Protein AF-A0A0C3R5H5-F1 (afdb_monomer_lite)

Radius of gyration: 28.39 Å; chains: 1; bounding box: 58×69×92 Å

Sequence (666 aa):
MTNTDNSDPVLQGAMTAPFIANCSDKVLAPSGTCQSVEEGFYGSGILSLWNASSAKLGPYVDADARHQFMQSKFHRHVDFCGSCHDVSNPVVGDLAPGNGTQPGAPQVISSQDSAGNPNVGGPVVDKAAFNNPPYAYGVVERTFSEYKASAFPTTKVADFLSLPENLRHQGGVIELTYQAALLAGTGGNYADGDIRYFSCQSCHMRPVQGAGANKRGVQVRNDLPQHDFTGGNSWIGEVIKYQDSHSQLRLGDGLTAAQLSAIDLATERAKQHLQQAANLSVDGNLVTVVNLTGHKLISGYPEGRRMWLNIKWYGDEEQLLREDGAYGPIGVMVANPAGGAAVEVESIVDLTGANTRIYSAHYGITQAWAERLVSLGVSGDIALAYNRFSGETVTTLADLATGSADSIAESFHFALNNHVVADNRIPPYGMSFDEAKRRNALPVPANQFGGPGVGGVYDHYDRLTLNPPAGAVYATIDLLYQGTSWEYIQFLYLANNRQSAFLGAEGDNMLEAWLNTGMAKPQLMASATWGSPPVTDDTLGVSSISTGYLQQSGKGKSQTITYIASSTITVGDEVVIRALVQEANGELEEGAVVSMNVTNTATLESFTLVSSASDSSGIAEISWKTSAPNKKGNGGTTPGTYTISVTDVSGSWDGVPTSSSFNLVN

Foldseek 3Di:
DAQLLLPPPVQFFDWDPPAHFFQLSDVLEFPPLDPDSSDGFAAPQTDGHRDPDPADEDQDCPFPDPDHHHHGVLNQAQCVCRNHQLYAQQCLLAANVVLLFDPPATDFQHDADPVRHRDPPGDPSRTRSRRHRSLRGHQFRCFVLLLVLACQSVAFLLCLVVDDPQLCDVLALSVQLSVLQCLLVQSRQHVVNHTHTRHLQSRQFRFAFAFPDPDPPGDTGSGGGHPRNQEQQLFVLLLCVVCQVVVNPLPDHDDDPVNNVVSNVSSVVNLSSLLNQWEWDDDAQKIKIFGNDSGFPPGDRQAFKKKWKWKFFAFQVRDGPDTAQDWAFQPAWAAQLVHDGTFTDIARNDPPDPQIDMFTWWFWAALSLLLSCVVVVNDQQQQFFADLRPRHRPHTSVRSVPDDRRDIDTGPPSNRTSYTQFGPGARAHFRALSSCSNSSNAGVVNCPQVHQPHPDGGHSMDMDRHDHDPRGQKMKIFTKIFPGGSRRLSCLQPRQPLPDPSCSCVSSSSNNSCSVRPNRPIRTNYMDMHHDHHQPQFAKEFPDKFKFAWDWDDDDPPIDTDTDTDLEDEAQGKIKMKTFMAGPVRHADFFKKWWKWKAAPRPRDIDIWIFGTAHNRNITMTIDGWHDAPPVRDDTDDWHKIKIWTDDMPTNYPPDIDMDMGTHDD

Secondary structure (DSSP, 8-state):
---TT--SSS---B--TT---BTTS-TTSPTTT-SSTT-B--BTTB--B--S-SPEEES-SS---SS-EEE-GGGGSTTTTHHHHS---HHHHHHSGGGG--TTPPP----B-TTSSB-TTS-GGGSHHHHS-GGGS-SS--HHHHHHHSSGGG-BGGGGGGS-GGGS-TTSHHHHHHHHHHTTSSTTS-TTSPPPBP-HHHHHS-EEEEESSSSTTPPEEEEEEP-----S--SHHHHHHHHHHTT--SS-----HHHHHHHHHHHHHHHHHHHTSEEEEEETTEEEEEE-SSSSBS-SSGGG-EEEEEEEEE-TT--EEEEES-EEEEEEEE--TTSSSPEEEEEES-TT-TT--EE-EEEEEEHHHHHHHHHTT--TT-EEEE-TTT--EEEEHHHHHTS-TT-EEE---TTT--EEEEE-PBPPTT-BHHHHHHTT---BSTT-TT---TT-B--SEEEEE--PPTT--EEEEEEEEESS-HHHHHHHHHH--S--TTTTTHHHHHHHHHHHTTTTPPEEEEEEEEE-----TTEEEEEEEEEEEEEEESSGGG-EEEEEE-SEEEBTBEEEEEEEEEETTSPBPSS--EEEEEEETTT--EEEEEPPPP-TTSEEEEEEE--PPPTTS-SSPPPEEEEEEEEEESSEE-----EEEEEEE-

pLDDT: mean 91.42, std 7.56, range [54.41, 98.81]

Structure (mmCIF, N/CA/C/O backbone):
data_AF-A0A0C3R5H5-F1
#
_entry.id   AF-A0A0C3R5H5-F1
#
loop_
_atom_site.group_PDB
_atom_site.id
_atom_site.type_symbol
_atom_site.label_atom_id
_atom_site.label_alt_id
_atom_site.label_comp_id
_atom_site.label_asym_id
_atom_site.label_entity_id
_atom_site.label_seq_id
_atom_site.pdbx_PDB_ins_code
_atom_site.Cartn_x
_atom_site.Cartn_y
_atom_site.Cartn_z
_atom_site.occupancy
_atom_site.B_iso_or_equiv
_atom_site.auth_seq_id
_atom_site.auth_comp_id
_atom_site.auth_asym_id
_atom_site.auth_atom_id
_atom_site.pdbx_PDB_model_num
ATOM 1 N N . MET A 1 1 ? 9.340 20.550 -12.850 1.00 87.69 1 MET A N 1
ATOM 2 C CA . MET A 1 1 ? 8.683 19.547 -13.707 1.00 87.69 1 MET A CA 1
ATOM 3 C C . MET A 1 1 ? 7.442 20.184 -14.291 1.00 87.69 1 MET A C 1
ATOM 5 O O . MET A 1 1 ? 6.847 21.032 -13.630 1.00 87.69 1 MET A O 1
ATOM 9 N N . THR A 1 2 ? 7.104 19.821 -15.513 1.00 89.81 2 THR A N 1
ATOM 10 C CA . THR A 1 2 ? 5.915 20.262 -16.250 1.00 89.81 2 THR A CA 1
ATOM 11 C C . THR A 1 2 ? 5.106 19.038 -16.661 1.00 89.81 2 THR A C 1
ATOM 13 O O . THR A 1 2 ? 5.610 17.918 -16.563 1.00 89.81 2 THR A O 1
ATOM 16 N N . ASN A 1 3 ? 3.856 19.242 -17.079 1.00 89.25 3 ASN A N 1
ATOM 17 C CA . ASN A 1 3 ? 3.021 18.133 -17.529 1.00 89.25 3 ASN A CA 1
ATOM 18 C C . ASN A 1 3 ? 3.583 17.557 -18.838 1.00 89.25 3 ASN A C 1
ATOM 20 O O . ASN A 1 3 ? 4.024 18.312 -19.704 1.00 89.25 3 ASN A O 1
ATOM 24 N N . THR A 1 4 ? 3.618 16.233 -18.963 1.00 86.31 4 THR A N 1
ATOM 25 C CA . THR A 1 4 ? 4.239 15.542 -20.105 1.00 86.31 4 THR A CA 1
ATOM 26 C C . THR A 1 4 ? 3.344 15.537 -21.347 1.00 86.31 4 THR A C 1
ATOM 28 O O . THR A 1 4 ? 3.846 15.444 -22.466 1.00 86.31 4 THR A O 1
ATOM 31 N N . ASP A 1 5 ? 2.040 15.756 -21.177 1.00 85.56 5 ASP A N 1
ATOM 32 C CA . ASP A 1 5 ? 1.099 16.014 -22.275 1.00 85.56 5 ASP A CA 1
ATOM 33 C C . ASP A 1 5 ? 1.305 17.375 -22.972 1.00 85.56 5 ASP A C 1
ATOM 35 O O . ASP A 1 5 ? 0.727 17.617 -24.028 1.00 85.56 5 ASP A O 1
ATOM 39 N N . ASN A 1 6 ? 2.128 18.269 -22.403 1.00 83.62 6 ASN A N 1
ATOM 40 C CA . ASN A 1 6 ? 2.337 19.642 -22.872 1.00 83.62 6 ASN A CA 1
ATOM 41 C C . ASN A 1 6 ? 1.036 20.450 -23.066 1.00 83.62 6 ASN A C 1
ATOM 43 O O . ASN A 1 6 ? 0.987 21.375 -23.881 1.00 83.62 6 ASN A O 1
ATOM 47 N N . SER A 1 7 ? -0.001 20.150 -22.276 1.00 84.38 7 SER A N 1
ATOM 48 C CA . SER A 1 7 ? -1.299 20.830 -22.337 1.00 84.38 7 SER A CA 1
ATOM 49 C C . SER A 1 7 ? -1.239 22.296 -21.881 1.00 84.38 7 SER A C 1
ATOM 51 O O . SER A 1 7 ? -2.144 23.080 -22.165 1.00 84.38 7 SER A O 1
ATOM 53 N N . ASP A 1 8 ? -0.199 22.677 -21.131 1.00 86.81 8 ASP A N 1
ATOM 54 C CA . ASP A 1 8 ? 0.029 24.054 -20.699 1.00 86.81 8 ASP A CA 1
ATOM 55 C C . ASP A 1 8 ? 0.656 24.863 -21.854 1.00 86.81 8 ASP A C 1
ATOM 57 O O . ASP A 1 8 ? 1.755 24.531 -22.301 1.00 86.81 8 ASP A O 1
ATOM 61 N N . PRO A 1 9 ? 0.006 25.938 -22.343 1.00 84.88 9 PRO A N 1
ATOM 62 C CA . PRO A 1 9 ? 0.490 26.700 -23.495 1.00 84.88 9 PRO A CA 1
ATOM 63 C C . PRO A 1 9 ? 1.763 27.509 -23.206 1.00 84.88 9 PRO A C 1
ATOM 65 O O . PRO A 1 9 ? 2.380 28.027 -24.136 1.00 84.88 9 PRO A O 1
ATOM 68 N N . VAL A 1 10 ? 2.139 27.666 -21.933 1.00 87.38 10 VAL A N 1
ATOM 69 C CA . VAL A 1 10 ? 3.332 28.406 -21.504 1.00 87.38 10 VAL A CA 1
ATOM 70 C C . VAL A 1 10 ? 4.395 27.446 -20.987 1.00 87.38 10 VAL A C 1
ATOM 72 O O . VAL A 1 10 ? 5.560 27.552 -21.363 1.00 87.38 10 VAL A O 1
ATOM 75 N N . LEU A 1 11 ? 4.009 26.505 -20.126 1.00 89.06 11 LEU A N 1
ATOM 76 C CA . LEU A 1 11 ? 4.919 25.584 -19.450 1.00 89.06 11 LEU A CA 1
ATOM 77 C C . LEU A 1 11 ? 5.093 24.265 -20.206 1.00 89.06 11 LEU A C 1
ATOM 79 O O . LEU A 1 11 ? 4.975 23.186 -19.625 1.00 89.06 11 LEU A O 1
ATOM 83 N N . GLN A 1 12 ? 5.426 24.361 -21.489 1.00 87.00 12 GLN A N 1
ATOM 84 C CA . GLN A 1 12 ? 5.842 23.209 -22.285 1.00 87.00 12 GLN A CA 1
ATOM 85 C C . GLN A 1 12 ? 7.276 22.844 -21.899 1.00 87.00 12 GLN A C 1
ATOM 87 O O . GLN A 1 12 ? 8.200 23.650 -22.047 1.00 87.00 12 GLN A O 1
ATOM 92 N N . GLY A 1 13 ? 7.462 21.662 -21.318 1.00 83.69 13 GLY A N 1
ATOM 93 C CA . GLY A 1 13 ? 8.786 21.217 -20.894 1.00 83.69 13 GLY A CA 1
ATOM 94 C C . GLY A 1 13 ? 9.559 20.552 -22.019 1.00 83.69 13 GLY A C 1
ATOM 95 O O . GLY A 1 13 ? 8.995 20.054 -22.989 1.00 83.69 13 GLY A O 1
ATOM 96 N N . ALA A 1 14 ? 10.877 20.523 -21.865 1.00 84.19 14 ALA A N 1
ATOM 97 C CA . ALA A 1 14 ? 11.753 19.757 -22.730 1.00 84.19 14 ALA A CA 1
ATOM 98 C C . ALA A 1 14 ? 12.019 18.382 -22.111 1.00 84.19 14 ALA A C 1
ATOM 100 O O . ALA A 1 14 ? 12.191 18.260 -20.893 1.00 84.19 14 ALA A O 1
ATOM 101 N N . MET A 1 15 ? 12.113 17.364 -22.964 1.00 81.81 15 MET A N 1
ATOM 102 C CA . MET A 1 15 ? 12.579 16.036 -22.579 1.00 81.81 15 MET A CA 1
ATOM 103 C C . MET A 1 15 ? 13.877 15.690 -23.293 1.00 81.81 15 MET A C 1
ATOM 105 O O . MET A 1 15 ? 14.121 16.103 -24.428 1.00 81.81 15 MET A O 1
ATOM 109 N N . THR A 1 16 ? 14.723 14.924 -22.614 1.00 83.25 16 THR A N 1
ATOM 110 C CA . THR A 1 16 ? 15.977 14.446 -23.192 1.00 83.25 16 THR A CA 1
ATOM 111 C C . THR A 1 16 ? 15.688 13.256 -24.100 1.00 83.25 16 THR A C 1
ATOM 113 O O . THR A 1 16 ? 15.119 12.258 -23.659 1.00 83.25 16 THR A O 1
ATOM 116 N N . ALA A 1 17 ? 16.115 13.330 -25.361 1.00 83.12 17 ALA A N 1
ATOM 117 C CA . ALA A 1 17 ? 16.060 12.180 -26.256 1.00 83.12 17 ALA A CA 1
ATOM 118 C C . ALA A 1 17 ? 16.831 10.984 -25.646 1.00 83.12 17 ALA A C 1
ATOM 120 O O . ALA A 1 17 ? 17.907 11.191 -25.079 1.00 83.12 17 ALA A O 1
ATOM 121 N N . PRO A 1 18 ? 16.331 9.741 -25.766 1.00 85.69 18 PRO A N 1
ATOM 122 C CA . PRO A 1 18 ? 15.240 9.312 -26.642 1.00 85.69 18 PRO A CA 1
ATOM 123 C C . PRO A 1 18 ? 13.869 9.157 -25.961 1.00 85.69 18 PRO A C 1
ATOM 125 O O . PRO A 1 18 ? 12.997 8.514 -26.538 1.00 85.69 18 PRO A O 1
ATOM 128 N N . PHE A 1 19 ? 13.664 9.711 -24.762 1.00 83.06 19 PHE A N 1
ATOM 129 C CA . PHE A 1 19 ? 12.363 9.641 -24.092 1.00 83.06 19 PHE A CA 1
ATOM 130 C C . PHE A 1 19 ? 11.275 10.387 -24.879 1.00 83.06 19 PHE A C 1
ATOM 132 O O . PHE A 1 19 ? 11.538 11.435 -25.471 1.00 83.06 19 PHE A O 1
ATOM 139 N N . ILE A 1 20 ? 10.050 9.860 -24.832 1.00 81.00 20 ILE A N 1
ATOM 140 C CA . ILE A 1 20 ? 8.843 10.451 -25.429 1.00 81.00 20 ILE A CA 1
ATOM 141 C C . ILE A 1 20 ? 7.841 10.823 -24.339 1.00 81.00 20 ILE A C 1
ATOM 143 O O . ILE A 1 20 ? 7.680 10.071 -23.376 1.00 81.00 20 ILE A O 1
ATOM 147 N N . ALA A 1 21 ? 7.244 12.015 -24.431 1.00 80.75 21 ALA A N 1
ATOM 148 C CA . ALA A 1 21 ? 6.483 12.610 -23.327 1.00 80.75 21 ALA A CA 1
ATOM 149 C C . ALA A 1 21 ? 5.014 12.229 -23.386 1.00 80.75 21 ALA A C 1
ATOM 151 O O . ALA A 1 21 ? 4.345 12.188 -22.362 1.00 80.75 21 ALA A O 1
ATOM 152 N N . ASN A 1 22 ? 4.511 11.972 -24.584 1.00 85.06 22 ASN A N 1
ATOM 153 C CA . ASN A 1 22 ? 3.112 11.692 -24.833 1.00 85.06 22 ASN A CA 1
ATOM 154 C C . ASN A 1 22 ? 2.960 10.968 -26.177 1.00 85.06 22 ASN A C 1
ATOM 156 O O . ASN A 1 22 ? 3.918 10.789 -26.936 1.00 85.06 22 ASN A O 1
ATOM 160 N N . CYS A 1 23 ? 1.730 10.580 -26.487 1.00 80.19 23 CYS A N 1
ATOM 161 C CA . CYS A 1 23 ? 1.410 9.823 -27.694 1.00 80.19 23 CYS A CA 1
ATOM 162 C C . CYS A 1 23 ? 1.598 10.599 -29.013 1.00 80.19 23 CYS A C 1
ATOM 164 O O . CYS A 1 23 ? 1.622 9.976 -30.075 1.00 80.19 23 CYS A O 1
ATOM 166 N N . SER A 1 24 ? 1.749 11.928 -28.980 1.00 76.38 24 SER A N 1
ATOM 167 C CA . SER A 1 24 ? 1.962 12.761 -30.172 1.00 76.38 24 SER A CA 1
ATOM 168 C C . SER A 1 24 ? 3.438 12.888 -30.565 1.00 76.38 24 SER A C 1
ATOM 170 O O . SER A 1 24 ? 3.737 13.085 -31.743 1.00 76.38 24 SER A O 1
ATOM 172 N N . ASP A 1 25 ? 4.365 12.692 -29.619 1.00 69.81 25 ASP A N 1
ATOM 173 C CA . ASP A 1 25 ? 5.809 12.850 -29.846 1.00 69.81 25 ASP A CA 1
ATOM 174 C C . ASP A 1 25 ? 6.396 11.779 -30.789 1.00 69.81 25 ASP A C 1
ATOM 176 O O . ASP A 1 25 ? 7.441 11.994 -31.409 1.00 69.81 25 ASP A O 1
ATOM 180 N N . LYS A 1 26 ? 5.730 10.623 -30.932 1.00 64.81 26 LYS A N 1
ATOM 181 C CA . LYS A 1 26 ? 6.080 9.561 -31.892 1.00 64.81 26 LYS A CA 1
ATOM 182 C C . LYS A 1 26 ? 4.860 8.704 -32.249 1.00 64.81 26 LYS A C 1
ATOM 184 O O . LYS A 1 26 ? 4.253 8.092 -31.377 1.00 64.81 26 LYS A O 1
ATOM 189 N N . VAL A 1 27 ? 4.626 8.498 -33.552 1.00 55.31 27 VAL A N 1
ATOM 190 C CA . VAL A 1 27 ? 3.607 7.581 -34.136 1.00 55.31 27 VAL A CA 1
ATOM 191 C C . VAL A 1 27 ? 3.951 6.091 -33.914 1.00 55.31 27 VAL A C 1
ATOM 193 O O . VAL A 1 27 ? 3.529 5.219 -34.666 1.00 55.31 27 VAL A O 1
ATOM 196 N N . LEU A 1 28 ? 4.786 5.778 -32.922 1.00 54.41 28 LEU A N 1
ATOM 197 C CA . LEU A 1 28 ? 5.188 4.410 -32.615 1.00 54.41 28 LEU A CA 1
ATOM 198 C C . LEU A 1 28 ? 4.292 3.777 -31.549 1.00 54.41 28 LEU A C 1
ATOM 200 O O . LEU A 1 28 ? 4.214 2.562 -31.530 1.00 54.41 28 LEU A O 1
ATOM 204 N N . ALA A 1 29 ? 3.571 4.532 -30.711 1.00 58.28 29 ALA A N 1
ATOM 205 C CA . ALA A 1 29 ? 2.680 3.913 -29.726 1.00 58.28 29 ALA A CA 1
ATOM 206 C C . ALA A 1 29 ? 1.698 2.940 -30.422 1.00 58.28 29 ALA A C 1
ATOM 208 O O . ALA A 1 29 ? 0.962 3.366 -31.321 1.00 58.28 29 ALA A O 1
ATOM 209 N N . PRO A 1 30 ? 1.692 1.641 -30.064 1.00 61.06 30 PRO A N 1
ATOM 210 C CA . PRO A 1 30 ? 0.824 0.674 -30.722 1.00 61.06 30 PRO A CA 1
ATOM 211 C C . PRO A 1 30 ? -0.656 1.049 -30.601 1.00 61.06 30 PRO A C 1
ATOM 213 O O . PRO A 1 30 ? -1.084 1.725 -29.662 1.00 61.06 30 PRO A O 1
ATOM 216 N N . SER A 1 31 ? -1.463 0.608 -31.569 1.00 60.72 31 SER A N 1
ATOM 217 C CA . SER A 1 31 ? -2.912 0.824 -31.530 1.00 60.72 31 SER A CA 1
ATOM 218 C C . SER A 1 31 ? -3.498 0.287 -30.217 1.00 60.72 31 SER A C 1
ATOM 220 O O . SER A 1 31 ? -3.223 -0.848 -29.834 1.00 60.72 31 SER A O 1
ATOM 222 N N . GLY A 1 32 ? -4.291 1.110 -29.523 1.00 61.03 32 GLY A N 1
ATOM 223 C CA . GLY A 1 32 ? -4.912 0.758 -28.240 1.00 61.03 32 GLY A CA 1
ATOM 224 C C . GLY A 1 32 ? -4.053 1.030 -27.000 1.00 61.03 32 GLY A C 1
ATOM 225 O O . GLY A 1 32 ? -4.558 0.895 -25.888 1.00 61.03 32 GLY A O 1
ATOM 226 N N . THR A 1 33 ? -2.794 1.455 -27.160 1.00 69.19 33 THR A N 1
ATOM 227 C CA . THR A 1 33 ? -1.937 1.824 -26.025 1.00 69.19 33 THR A CA 1
ATOM 228 C C . THR A 1 33 ? -2.329 3.180 -25.441 1.00 69.19 33 THR A C 1
ATOM 230 O O . THR A 1 33 ? -2.354 3.314 -24.223 1.00 69.19 33 THR A O 1
ATOM 233 N N . CYS A 1 34 ? -2.707 4.146 -26.281 1.00 74.75 34 CYS A N 1
ATOM 234 C CA . CYS A 1 34 ? -3.112 5.491 -25.868 1.00 74.75 34 CYS A CA 1
ATOM 235 C C . CYS A 1 34 ? -4.626 5.712 -25.983 1.00 74.75 34 CYS A C 1
ATOM 237 O O . CYS A 1 34 ? -5.231 5.332 -26.987 1.00 74.75 34 CYS A O 1
ATOM 239 N N . GLN A 1 35 ? -5.224 6.388 -25.000 1.00 72.38 35 GLN A N 1
ATOM 240 C CA . GLN A 1 35 ? -6.617 6.851 -25.044 1.00 72.38 35 GLN A CA 1
ATOM 241 C C . GLN A 1 35 ? -6.788 8.120 -25.891 1.00 72.38 35 GLN A C 1
ATOM 243 O O . GLN A 1 35 ? -7.846 8.338 -26.480 1.00 72.38 35 GLN A O 1
ATOM 248 N N . SER A 1 36 ? -5.755 8.962 -25.961 1.00 76.25 36 SER A N 1
ATOM 249 C CA . SER A 1 36 ? -5.727 10.162 -26.798 1.00 76.25 36 SER A CA 1
ATOM 250 C C . SER A 1 36 ? -4.316 10.424 -27.322 1.00 76.25 36 SER A C 1
ATOM 252 O O . SER A 1 36 ? -3.338 9.911 -26.779 1.00 76.25 36 SER A O 1
ATOM 254 N N . VAL A 1 37 ? -4.199 11.240 -28.372 1.00 73.56 37 VAL A N 1
ATOM 255 C CA . VAL A 1 37 ? -2.890 11.654 -28.908 1.00 73.56 37 VAL A CA 1
ATOM 256 C C . VAL A 1 37 ? -2.097 12.519 -27.923 1.00 73.56 37 VAL A C 1
ATOM 258 O O . VAL A 1 37 ? -0.881 12.591 -28.027 1.00 73.56 37 VAL A O 1
ATOM 261 N N . GLU A 1 38 ? -2.762 13.118 -26.940 1.00 78.50 38 GLU A N 1
ATOM 262 C CA . GLU A 1 38 ? -2.165 13.980 -25.917 1.00 78.50 38 GLU A CA 1
ATOM 263 C C . GLU A 1 38 ? -1.959 13.242 -24.584 1.00 78.50 38 GLU A C 1
ATOM 265 O O . GLU A 1 38 ? -1.583 13.865 -23.602 1.00 78.50 38 GLU A O 1
ATOM 270 N N . GLU A 1 39 ? -2.184 11.923 -24.492 1.00 86.44 39 GLU A N 1
ATOM 271 C CA . GLU A 1 39 ? -1.980 11.210 -23.223 1.00 86.44 39 GLU A CA 1
ATOM 272 C C . GLU A 1 39 ? -0.506 11.287 -22.794 1.00 86.44 39 GLU A C 1
ATOM 274 O O . GLU A 1 39 ? 0.380 10.747 -23.461 1.00 86.44 39 GLU A O 1
ATOM 279 N N . GLY A 1 40 ? -0.264 11.965 -21.669 1.00 87.44 40 GLY A N 1
ATOM 280 C CA . GLY A 1 40 ? 1.050 12.093 -21.055 1.00 87.44 40 GLY A CA 1
ATOM 281 C C . GLY A 1 40 ? 1.571 10.760 -20.527 1.00 87.44 40 GLY A C 1
ATOM 282 O O . GLY A 1 40 ? 0.843 9.956 -19.941 1.00 87.44 40 GLY A O 1
ATOM 283 N N . PHE A 1 41 ? 2.861 10.525 -20.728 1.00 88.00 41 PHE A N 1
ATOM 284 C CA . PHE A 1 41 ? 3.590 9.400 -20.162 1.00 88.00 41 PHE A CA 1
ATOM 285 C C . PHE A 1 41 ? 4.239 9.849 -18.863 1.00 88.00 41 PHE A C 1
ATOM 287 O O . PHE A 1 41 ? 4.851 10.916 -18.787 1.00 88.00 41 PHE A O 1
ATOM 294 N N . TYR A 1 42 ? 4.084 9.036 -17.829 1.00 88.19 42 TYR A N 1
ATOM 295 C CA . TYR A 1 42 ? 4.507 9.353 -16.477 1.00 88.19 42 TYR A CA 1
ATOM 296 C C . TYR A 1 42 ? 5.348 8.196 -15.940 1.00 88.19 42 TYR A C 1
ATOM 298 O O . TYR A 1 42 ? 4.994 7.050 -16.186 1.00 88.19 42 TYR A O 1
ATOM 306 N N . GLY A 1 43 ? 6.441 8.479 -15.226 1.00 85.50 43 GLY A N 1
ATOM 307 C CA . GLY A 1 43 ? 7.238 7.456 -14.543 1.00 85.50 43 GLY A CA 1
ATOM 308 C C . GLY A 1 43 ? 8.390 6.880 -15.372 1.00 85.50 43 GLY A C 1
ATOM 309 O O . GLY A 1 43 ? 8.706 7.356 -16.459 1.00 85.50 43 GLY A O 1
ATOM 310 N N . SER A 1 44 ? 9.090 5.884 -14.819 1.00 75.31 44 SER A N 1
ATOM 311 C CA . SER A 1 44 ? 10.255 5.212 -15.438 1.00 75.31 44 SER A CA 1
ATOM 312 C C . SER A 1 44 ? 11.350 6.147 -15.993 1.00 75.31 44 SER A C 1
ATOM 314 O O . SER A 1 44 ? 11.982 5.863 -17.008 1.00 75.31 44 SER A O 1
ATOM 316 N N . GLY A 1 45 ? 11.596 7.270 -15.309 1.00 69.94 45 GLY A N 1
ATOM 317 C CA . GLY A 1 45 ? 12.610 8.262 -15.693 1.00 69.94 45 GLY A CA 1
ATOM 318 C C . GLY A 1 45 ? 12.142 9.297 -16.723 1.00 69.94 45 GLY A C 1
ATOM 319 O O . GLY A 1 45 ? 12.921 10.181 -17.081 1.00 69.94 45 GLY A O 1
ATOM 320 N N . ILE A 1 46 ? 10.880 9.234 -17.160 1.00 78.19 46 ILE A N 1
ATOM 321 C CA . ILE A 1 46 ? 10.265 10.215 -18.057 1.00 78.19 46 ILE A CA 1
ATOM 322 C C . ILE A 1 46 ? 9.906 11.466 -17.251 1.00 78.19 46 ILE A C 1
ATOM 324 O O . ILE A 1 46 ? 8.932 11.486 -16.497 1.00 78.19 46 ILE A O 1
ATOM 328 N N . LEU A 1 47 ? 10.704 12.524 -17.410 1.00 83.00 47 LEU A N 1
ATOM 329 C CA . LEU A 1 47 ? 10.469 13.820 -16.779 1.00 83.00 47 LEU A CA 1
ATOM 330 C C . LEU A 1 47 ? 10.490 14.937 -17.822 1.00 83.00 47 LEU A C 1
ATOM 332 O O . LEU A 1 47 ? 11.510 15.178 -18.468 1.00 83.00 47 LEU A O 1
ATOM 336 N N . SER A 1 48 ? 9.382 15.673 -17.910 1.00 85.75 48 SER A N 1
ATOM 337 C CA . SER A 1 48 ? 9.307 16.929 -18.657 1.00 85.75 48 SER A CA 1
ATOM 338 C C . SER A 1 48 ? 9.784 18.077 -17.765 1.00 85.75 48 SER A C 1
ATOM 340 O O . SER A 1 48 ? 9.278 18.298 -16.653 1.00 85.75 48 SER A O 1
ATOM 342 N N . LEU A 1 49 ? 10.841 18.766 -18.205 1.00 88.62 49 LEU A N 1
ATOM 343 C CA . LEU A 1 49 ? 11.514 19.804 -17.431 1.00 88.62 49 LEU A CA 1
ATOM 344 C C . LEU A 1 49 ? 11.418 21.159 -18.127 1.00 88.62 49 LEU A C 1
ATOM 346 O O . LEU A 1 49 ? 11.826 21.332 -19.273 1.00 88.62 49 LEU A O 1
ATOM 350 N N . TRP A 1 50 ? 10.951 22.159 -17.383 1.00 89.00 50 TRP A N 1
ATOM 351 C CA . TRP A 1 50 ? 11.046 23.553 -17.794 1.00 89.00 50 TRP A CA 1
ATOM 352 C C . TRP A 1 50 ? 12.506 24.014 -17.791 1.00 89.00 50 TRP A C 1
ATOM 354 O O . TRP A 1 50 ? 13.160 23.985 -16.746 1.00 89.00 50 TRP A O 1
ATOM 364 N N . ASN A 1 51 ? 13.003 24.462 -18.943 1.00 86.75 51 ASN A N 1
ATOM 365 C CA . ASN A 1 51 ? 14.380 24.938 -19.111 1.00 86.75 51 ASN A CA 1
ATOM 366 C C . ASN A 1 51 ? 14.482 26.347 -19.728 1.00 86.75 51 ASN A C 1
ATOM 368 O O . ASN A 1 51 ? 15.589 26.848 -19.914 1.00 86.75 51 ASN A O 1
ATOM 372 N N . ALA A 1 52 ? 13.355 27.002 -20.019 1.00 86.31 52 ALA A N 1
ATOM 373 C CA . ALA A 1 52 ? 13.335 28.300 -20.696 1.00 86.31 52 ALA A CA 1
ATOM 374 C C . ALA A 1 52 ? 13.565 29.505 -19.760 1.00 86.31 52 ALA A C 1
ATOM 376 O O . ALA A 1 52 ? 13.754 30.626 -20.230 1.00 86.31 52 ALA A O 1
ATOM 377 N N . SER A 1 53 ? 13.596 29.308 -18.437 1.00 87.62 53 SER A N 1
ATOM 378 C CA . SER A 1 53 ? 14.011 30.340 -17.478 1.00 87.62 53 SER A CA 1
ATOM 379 C C . SER A 1 53 ? 14.517 29.739 -16.163 1.00 87.62 53 SER A C 1
ATOM 381 O O . SER A 1 53 ? 14.377 28.544 -15.911 1.00 87.62 53 SER A O 1
ATOM 383 N N . SER A 1 54 ? 15.083 30.578 -15.289 1.00 88.44 54 SER A N 1
ATOM 384 C CA . SER A 1 54 ? 15.486 30.193 -13.927 1.00 88.44 54 SER A CA 1
ATOM 385 C C . SER A 1 54 ? 14.336 30.236 -12.909 1.00 88.44 54 SER A C 1
ATOM 387 O O . SER A 1 54 ? 14.562 29.988 -11.718 1.00 88.44 54 SER A O 1
ATOM 389 N N . ALA A 1 55 ? 13.113 30.549 -13.355 1.00 90.81 55 ALA A N 1
ATOM 390 C CA . ALA A 1 55 ? 11.956 30.661 -12.485 1.00 90.81 55 ALA A CA 1
ATOM 391 C C . ALA A 1 55 ? 11.611 29.315 -11.836 1.00 90.81 55 ALA A C 1
ATOM 393 O O . ALA A 1 55 ? 11.598 28.265 -12.481 1.00 90.81 55 ALA A O 1
ATOM 394 N N . LYS A 1 56 ? 11.318 29.347 -10.535 1.00 91.00 56 LYS A N 1
ATOM 395 C CA . LYS A 1 56 ? 10.857 28.170 -9.793 1.00 91.00 56 LYS A CA 1
ATOM 396 C C . LYS A 1 56 ? 9.360 27.979 -10.015 1.00 91.00 56 LYS A C 1
ATOM 398 O O . LYS A 1 56 ? 8.592 28.929 -9.889 1.00 91.00 56 LYS A O 1
ATOM 403 N N . LEU A 1 57 ? 8.960 26.758 -10.351 1.00 92.31 57 LEU A N 1
ATOM 404 C CA . LEU A 1 57 ? 7.556 26.420 -10.549 1.00 92.31 57 LEU A CA 1
ATOM 405 C C . LEU A 1 57 ? 6.905 26.083 -9.209 1.00 92.31 57 LEU A C 1
ATOM 407 O O . LEU A 1 57 ? 7.515 25.427 -8.366 1.00 92.31 57 LEU A O 1
ATOM 411 N N . GLY A 1 58 ? 5.669 26.526 -9.027 1.00 91.00 58 GLY A N 1
ATOM 412 C CA . GLY A 1 58 ? 4.859 26.183 -7.866 1.00 91.00 58 GLY A CA 1
ATOM 413 C C . GLY A 1 58 ? 3.377 26.374 -8.160 1.00 91.00 58 GLY A C 1
ATOM 414 O O . GLY A 1 58 ? 3.026 26.965 -9.173 1.00 91.00 58 GLY A O 1
ATOM 415 N N . PRO A 1 59 ? 2.476 25.887 -7.303 1.00 91.62 59 PRO A N 1
ATOM 416 C CA . PRO A 1 59 ? 1.055 25.848 -7.636 1.00 91.62 59 PRO A CA 1
ATOM 417 C C . PRO A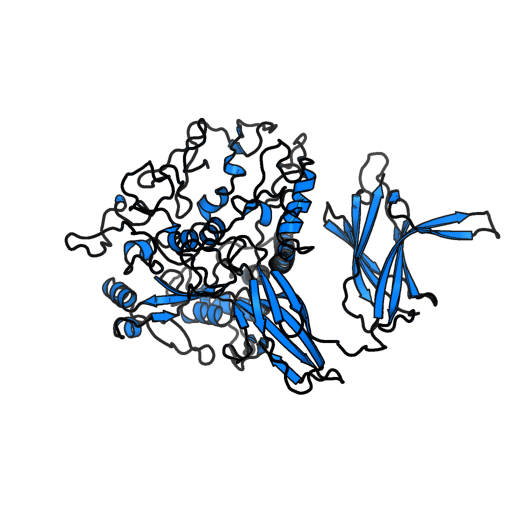 1 59 ? 0.318 27.187 -7.458 1.00 91.62 59 PRO A C 1
ATOM 419 O O . PRO A 1 59 ? -0.832 27.314 -7.871 1.00 91.62 59 PRO A O 1
ATOM 422 N N . TYR A 1 60 ? 0.971 28.194 -6.874 1.00 90.81 60 TYR A N 1
ATOM 423 C CA . TYR A 1 60 ? 0.376 29.487 -6.532 1.00 90.81 60 TYR A CA 1
ATOM 424 C C . TYR A 1 60 ? 0.849 30.596 -7.479 1.00 90.81 60 TYR A C 1
ATOM 426 O O . TYR A 1 60 ? 2.044 30.712 -7.753 1.00 90.81 60 TYR A O 1
ATOM 434 N N . VAL A 1 61 ? -0.081 31.432 -7.945 1.00 91.12 61 VAL A N 1
ATOM 435 C CA . VAL A 1 61 ? 0.212 32.617 -8.779 1.00 91.12 61 VAL A CA 1
ATOM 436 C C . VAL A 1 61 ? 0.658 33.829 -7.962 1.00 91.12 61 VAL A C 1
ATOM 438 O O . VAL A 1 61 ? 1.341 34.713 -8.465 1.00 91.12 61 VAL A O 1
ATOM 441 N N . ASP A 1 62 ? 0.305 33.856 -6.684 1.00 89.25 62 ASP A N 1
ATOM 442 C CA . ASP A 1 62 ? 0.430 34.998 -5.781 1.00 89.25 62 ASP A CA 1
ATOM 443 C C . ASP A 1 62 ? 1.568 34.824 -4.756 1.00 89.25 62 ASP A C 1
ATOM 445 O O . ASP A 1 62 ? 1.579 35.444 -3.691 1.00 89.25 62 ASP A O 1
ATOM 449 N N . ALA A 1 63 ? 2.528 33.936 -5.030 1.00 84.81 63 ALA A N 1
ATOM 450 C CA . ALA A 1 63 ? 3.627 33.685 -4.108 1.00 84.81 63 ALA A CA 1
ATOM 451 C C . ALA A 1 63 ? 4.510 34.935 -3.933 1.00 84.81 63 ALA A C 1
ATOM 453 O O . ALA A 1 63 ? 5.087 35.442 -4.889 1.00 84.81 63 ALA A O 1
ATOM 454 N N . ASP A 1 64 ? 4.690 35.394 -2.692 1.00 82.12 64 ASP A N 1
ATOM 455 C CA . ASP A 1 64 ? 5.648 36.459 -2.366 1.00 82.12 64 ASP A CA 1
ATOM 456 C C . ASP A 1 64 ? 7.076 35.884 -2.271 1.00 82.12 64 ASP A C 1
ATOM 458 O O . ASP A 1 64 ? 7.635 35.667 -1.191 1.00 82.12 64 ASP A O 1
ATOM 462 N N . ALA A 1 65 ? 7.635 35.506 -3.424 1.00 81.94 65 ALA A N 1
ATOM 463 C CA . ALA A 1 65 ? 8.938 34.858 -3.523 1.00 81.94 65 ALA A CA 1
ATOM 464 C C . ALA A 1 65 ? 10.075 35.870 -3.741 1.00 81.94 65 ALA A C 1
ATOM 466 O O . ALA A 1 65 ? 9.991 36.781 -4.559 1.00 81.94 65 ALA A O 1
ATOM 467 N N . ARG A 1 66 ? 11.220 35.648 -3.080 1.00 84.38 66 ARG A N 1
ATOM 468 C CA . ARG A 1 66 ? 12.453 36.450 -3.267 1.00 84.38 66 ARG A CA 1
ATOM 469 C C . ARG A 1 66 ? 13.297 36.019 -4.474 1.00 84.38 66 ARG A C 1
ATOM 471 O O . ARG A 1 66 ? 14.479 36.341 -4.559 1.00 84.38 66 ARG A O 1
ATOM 478 N N . HIS A 1 67 ? 12.707 35.249 -5.374 1.00 87.44 67 HIS A N 1
ATOM 479 C CA . HIS A 1 67 ? 13.296 34.767 -6.616 1.00 87.44 67 HIS A CA 1
ATOM 480 C C . HIS A 1 67 ? 12.216 34.764 -7.698 1.00 87.44 67 HIS A C 1
ATOM 482 O O . HIS A 1 67 ? 11.025 34.799 -7.390 1.00 87.44 67 HIS A O 1
ATOM 488 N N . GLN A 1 68 ? 12.620 34.670 -8.965 1.00 91.50 68 GLN A N 1
ATOM 489 C CA . GLN A 1 68 ? 11.664 34.461 -10.050 1.00 91.50 68 GLN A CA 1
ATOM 490 C C . GLN A 1 68 ? 10.868 33.174 -9.800 1.00 91.50 68 GLN A C 1
ATOM 492 O O . GLN A 1 68 ? 11.429 32.140 -9.417 1.00 91.50 68 GLN A O 1
ATOM 497 N N . PHE A 1 69 ? 9.560 33.238 -9.999 1.00 91.50 69 PHE A N 1
ATOM 498 C CA . PHE A 1 69 ? 8.671 32.092 -9.892 1.00 91.50 69 PHE A CA 1
ATOM 499 C C . PHE A 1 69 ? 7.596 32.174 -10.974 1.00 91.50 69 PHE A C 1
ATOM 501 O O . PHE A 1 69 ? 7.352 33.245 -11.528 1.00 91.50 69 PHE A O 1
ATOM 508 N N . MET A 1 70 ? 6.983 31.038 -11.283 1.00 92.50 70 MET A N 1
ATOM 509 C CA . MET A 1 70 ? 5.820 30.960 -12.162 1.00 92.50 70 MET A CA 1
ATOM 510 C C . MET A 1 70 ? 4.837 29.938 -11.603 1.00 92.50 70 MET A C 1
ATOM 512 O O . MET A 1 70 ? 5.247 28.901 -11.069 1.00 92.50 70 MET A O 1
ATOM 516 N N . GLN A 1 71 ? 3.543 30.224 -11.743 1.00 92.56 71 GLN A N 1
ATOM 517 C CA . GLN A 1 71 ? 2.518 29.250 -11.401 1.00 92.56 71 GLN A CA 1
ATOM 518 C C . GLN A 1 71 ? 2.580 28.073 -12.374 1.00 92.56 71 GLN A C 1
ATOM 520 O O . GLN A 1 71 ? 2.671 28.273 -13.577 1.00 92.56 71 GLN A O 1
ATOM 525 N N . SER A 1 72 ? 2.477 26.856 -11.855 1.00 92.75 72 SER A N 1
ATOM 526 C CA . SER A 1 72 ? 2.337 25.626 -12.617 1.00 92.75 72 SER A CA 1
ATOM 527 C C . SER A 1 72 ? 1.189 24.811 -12.040 1.00 92.75 72 SER A C 1
ATOM 529 O O . SER A 1 72 ? 1.301 24.252 -10.946 1.00 92.75 72 SER A O 1
ATOM 531 N N . LYS A 1 73 ? 0.092 24.707 -12.800 1.00 91.00 73 LYS A N 1
ATOM 532 C CA . LYS A 1 73 ? -1.074 23.903 -12.401 1.00 91.00 73 LYS A CA 1
ATOM 533 C C . LYS A 1 73 ? -0.742 22.414 -12.280 1.00 91.00 73 LYS A C 1
ATOM 535 O O . LYS A 1 73 ? -1.354 21.719 -11.474 1.00 91.00 73 LYS A O 1
ATOM 540 N N . PHE A 1 74 ? 0.300 21.950 -12.978 1.00 92.56 74 PHE A N 1
ATOM 541 C CA . PHE A 1 74 ? 0.781 20.573 -12.873 1.00 92.56 74 PHE A CA 1
ATOM 542 C C . PHE A 1 74 ? 1.163 20.174 -11.438 1.00 92.56 74 PHE A C 1
ATOM 544 O O . PHE A 1 74 ? 0.947 19.035 -11.050 1.00 92.56 74 PHE A O 1
ATOM 551 N N . HIS A 1 75 ? 1.628 21.108 -10.599 1.00 92.94 75 HIS A N 1
ATOM 552 C CA . HIS A 1 75 ? 2.003 20.805 -9.208 1.00 92.94 75 HIS A CA 1
ATOM 553 C C . HIS A 1 75 ? 0.801 20.464 -8.307 1.00 92.94 75 HIS A C 1
ATOM 555 O O . HIS A 1 75 ? 0.991 19.937 -7.220 1.00 92.94 75 HIS A O 1
ATOM 561 N N . ARG A 1 76 ? -0.435 20.732 -8.746 1.00 92.06 76 ARG A N 1
ATOM 562 C CA . ARG A 1 76 ? -1.681 20.272 -8.098 1.00 92.06 76 ARG A CA 1
ATOM 563 C C . ARG A 1 76 ? -2.400 19.194 -8.908 1.00 92.06 76 ARG A C 1
ATOM 565 O O . ARG A 1 76 ? -3.473 18.749 -8.514 1.00 92.06 76 ARG A O 1
ATOM 572 N N . HIS A 1 77 ? -1.847 18.809 -10.054 1.00 93.88 77 HIS A N 1
ATOM 573 C CA . HIS A 1 77 ? -2.526 17.916 -10.974 1.00 93.88 77 HIS A CA 1
ATOM 574 C C . HIS A 1 77 ? -2.565 16.492 -10.426 1.00 93.88 77 HIS A C 1
ATOM 576 O O . HIS A 1 77 ? -1.642 16.032 -9.746 1.00 93.88 77 HIS A O 1
ATOM 582 N N . VAL A 1 78 ? -3.636 15.787 -10.781 1.00 94.94 78 VAL A N 1
ATOM 583 C CA . VAL A 1 78 ? -3.891 14.393 -10.404 1.00 94.94 78 VAL A CA 1
ATOM 584 C C . VAL A 1 78 ? -2.787 13.438 -10.860 1.00 94.94 78 VAL A C 1
ATOM 586 O O . VAL A 1 78 ? -2.598 12.394 -10.241 1.00 94.94 78 VAL A O 1
ATOM 589 N N . ASP A 1 79 ? -2.033 13.829 -11.890 1.00 93.50 79 ASP A N 1
ATOM 590 C CA . ASP A 1 79 ? -0.984 13.014 -12.509 1.00 93.50 79 ASP A CA 1
ATOM 591 C C . ASP A 1 79 ? 0.442 13.356 -12.052 1.00 93.50 79 ASP A C 1
ATOM 593 O O . ASP A 1 79 ? 1.390 12.677 -12.436 1.00 93.50 79 ASP A O 1
ATOM 597 N N . PHE A 1 80 ? 0.617 14.364 -11.188 1.00 92.62 80 PHE A N 1
ATOM 598 C CA . PHE A 1 80 ? 1.942 14.814 -10.741 1.00 92.62 80 PHE A CA 1
ATOM 599 C C . PHE A 1 80 ? 2.783 13.685 -10.130 1.00 92.62 80 PHE A C 1
ATOM 601 O O . PHE A 1 80 ? 3.958 13.524 -10.453 1.00 92.62 80 PHE A O 1
ATOM 608 N N . CYS A 1 81 ? 2.173 12.874 -9.262 1.00 92.06 81 CYS A N 1
ATOM 609 C CA . CYS A 1 81 ? 2.858 11.760 -8.607 1.00 92.06 81 CYS A CA 1
ATOM 610 C C . CYS A 1 81 ? 3.236 10.650 -9.597 1.00 92.06 81 CYS A C 1
ATOM 612 O O . CYS A 1 81 ? 4.228 9.954 -9.380 1.00 92.06 81 CYS A O 1
ATOM 614 N N . GLY A 1 82 ? 2.504 10.518 -10.707 1.00 92.19 82 GLY A N 1
ATOM 615 C CA . GLY A 1 82 ? 2.789 9.536 -11.747 1.00 92.19 82 GLY A CA 1
ATOM 616 C C . GLY A 1 82 ? 4.181 9.707 -12.338 1.00 92.19 82 GLY A C 1
ATOM 617 O O . GLY A 1 82 ? 4.812 8.708 -12.670 1.00 92.19 82 GLY A O 1
ATOM 618 N N . SER A 1 83 ? 4.697 10.945 -12.420 1.00 89.56 83 SER A N 1
ATOM 619 C CA . SER A 1 83 ? 6.038 11.242 -12.954 1.00 89.56 83 SER A CA 1
ATOM 620 C C . SER A 1 83 ? 7.149 10.422 -12.290 1.00 89.56 83 SER A C 1
ATOM 622 O O . SER A 1 83 ? 8.183 10.190 -12.912 1.00 89.56 83 SER A O 1
ATOM 624 N N . CYS A 1 84 ? 6.921 9.954 -11.059 1.00 89.25 84 CYS A N 1
ATOM 625 C CA . CYS A 1 84 ? 7.834 9.074 -10.336 1.00 89.25 84 CYS A CA 1
ATOM 626 C C . CYS A 1 84 ? 7.228 7.698 -10.004 1.00 89.25 84 CYS A C 1
ATOM 628 O O . CYS A 1 84 ? 7.989 6.748 -9.852 1.00 89.25 84 CYS A O 1
ATOM 630 N N . HIS A 1 85 ? 5.899 7.583 -9.870 1.00 91.06 85 HIS A N 1
ATOM 631 C CA . HIS A 1 85 ? 5.232 6.408 -9.287 1.00 91.06 85 HIS A CA 1
ATOM 632 C C . HIS A 1 85 ? 4.511 5.478 -10.278 1.00 91.06 85 HIS A C 1
ATOM 634 O O . HIS A 1 85 ? 3.940 4.482 -9.836 1.00 91.06 85 HIS A O 1
ATOM 640 N N . ASP A 1 86 ? 4.541 5.742 -11.587 1.00 90.81 86 ASP A N 1
ATOM 641 C CA . ASP A 1 86 ? 4.155 4.740 -12.597 1.00 90.81 86 ASP A CA 1
ATOM 642 C C . ASP A 1 86 ? 5.414 3.996 -13.076 1.00 90.81 86 ASP A C 1
ATOM 644 O O . ASP A 1 86 ? 6.087 4.349 -14.050 1.00 90.81 86 ASP A O 1
ATOM 648 N N . VAL A 1 87 ? 5.837 3.032 -12.263 1.00 88.94 87 VAL A N 1
ATOM 649 C CA . VAL A 1 87 ? 7.148 2.389 -12.380 1.00 88.94 87 VAL A CA 1
ATOM 650 C C . VAL A 1 87 ? 7.015 1.090 -13.150 1.00 88.94 87 VAL A C 1
ATOM 652 O O . VAL A 1 87 ? 6.150 0.277 -12.858 1.00 88.94 87 VAL A O 1
ATOM 655 N N . SER A 1 88 ? 7.917 0.856 -14.097 1.00 90.12 88 SER A N 1
ATOM 656 C CA . SER A 1 88 ? 7.965 -0.403 -14.833 1.00 90.12 88 SER A CA 1
ATOM 657 C C . SER A 1 88 ? 9.383 -0.890 -14.995 1.00 90.12 88 SER A C 1
ATOM 659 O O . SER A 1 88 ? 10.327 -0.108 -15.094 1.00 90.12 88 SER A O 1
ATOM 661 N N . ASN A 1 89 ? 9.535 -2.209 -15.042 1.00 91.38 89 ASN A N 1
ATOM 662 C CA . ASN A 1 89 ? 10.835 -2.838 -15.176 1.00 91.38 89 ASN A CA 1
ATOM 663 C C . ASN A 1 89 ? 11.261 -2.866 -16.658 1.00 91.38 89 ASN A C 1
ATOM 665 O O . ASN A 1 89 ? 10.673 -3.615 -17.443 1.00 91.38 89 ASN A O 1
ATOM 669 N N . PRO A 1 90 ? 12.282 -2.086 -17.061 1.00 89.94 90 PRO A N 1
ATOM 670 C CA . PRO A 1 90 ? 12.695 -1.997 -18.458 1.00 89.94 90 PRO A CA 1
ATOM 671 C C . PRO A 1 90 ? 13.329 -3.294 -18.974 1.00 89.94 90 PRO A C 1
ATOM 673 O O . PRO A 1 90 ? 13.220 -3.583 -20.160 1.00 89.94 90 PRO A O 1
ATOM 676 N N . VAL A 1 91 ? 13.968 -4.089 -18.108 1.00 91.56 91 VAL A N 1
ATOM 677 C CA . VAL A 1 91 ? 14.596 -5.361 -18.500 1.00 91.56 91 VAL A CA 1
ATOM 678 C C . VAL A 1 91 ? 13.521 -6.380 -18.853 1.00 91.56 91 VAL A C 1
ATOM 680 O O . VAL A 1 91 ? 13.564 -6.978 -19.925 1.00 91.56 91 VAL A O 1
ATOM 683 N N . VAL A 1 92 ? 12.522 -6.529 -17.982 1.00 94.25 92 VAL A N 1
ATOM 684 C CA . VAL A 1 92 ? 11.373 -7.409 -18.227 1.00 94.25 92 VAL A CA 1
ATOM 685 C C . VAL A 1 92 ? 10.580 -6.924 -19.441 1.00 94.25 92 VAL A C 1
ATOM 687 O O . VAL A 1 92 ? 10.273 -7.719 -20.326 1.00 94.25 92 VAL A O 1
ATOM 690 N N . GLY A 1 93 ? 10.312 -5.618 -19.524 1.00 93.25 93 GLY A N 1
ATOM 691 C CA . GLY A 1 93 ? 9.584 -5.025 -20.642 1.00 93.25 93 GLY A CA 1
ATOM 692 C C . GLY A 1 93 ? 10.258 -5.218 -21.996 1.00 93.25 93 GLY A C 1
ATOM 693 O O . GLY A 1 93 ? 9.567 -5.369 -22.996 1.00 93.25 93 GLY A O 1
ATOM 694 N N . ASP A 1 94 ? 11.589 -5.234 -22.055 1.00 93.62 94 ASP A N 1
ATOM 695 C CA . ASP A 1 94 ? 12.320 -5.373 -23.316 1.00 93.62 94 ASP A CA 1
ATOM 696 C C . ASP A 1 94 ? 12.588 -6.840 -23.689 1.00 93.62 94 ASP A C 1
ATOM 698 O O . ASP A 1 94 ? 12.536 -7.195 -24.866 1.00 93.62 94 ASP A O 1
ATOM 702 N N . LEU A 1 95 ? 12.861 -7.698 -22.697 1.00 94.31 95 LEU A N 1
ATOM 703 C CA . LEU A 1 95 ? 13.444 -9.025 -22.926 1.00 94.31 95 LEU A CA 1
ATOM 704 C C . LEU A 1 95 ? 12.545 -10.202 -22.544 1.00 94.31 95 LEU A C 1
ATOM 706 O O . LEU A 1 95 ? 12.740 -11.296 -23.086 1.00 94.31 95 LEU A O 1
ATOM 710 N N . ALA A 1 96 ? 11.591 -10.037 -21.626 1.00 95.12 96 ALA A N 1
ATOM 711 C CA . ALA A 1 96 ? 10.757 -11.156 -21.198 1.00 95.12 96 ALA A CA 1
ATOM 712 C C . ALA A 1 96 ? 9.745 -11.547 -22.291 1.00 95.12 96 ALA A C 1
ATOM 714 O O . ALA A 1 96 ? 9.248 -10.681 -23.017 1.00 95.12 96 ALA A O 1
ATOM 715 N N . PRO A 1 97 ? 9.398 -12.841 -22.425 1.00 92.19 97 PRO A N 1
ATOM 716 C CA . PRO A 1 97 ? 8.254 -13.260 -23.229 1.00 92.19 97 PRO A CA 1
ATOM 717 C C . PRO A 1 97 ? 6.995 -12.462 -22.857 1.00 92.19 97 PRO A C 1
ATOM 719 O O . PRO A 1 97 ? 6.706 -12.262 -21.675 1.00 92.19 97 PRO A O 1
ATOM 722 N N . GLY A 1 98 ? 6.281 -11.954 -23.866 1.00 92.31 98 GLY A N 1
ATOM 723 C CA . GLY A 1 98 ? 5.103 -11.100 -23.666 1.00 92.31 98 GLY A CA 1
ATOM 724 C C . GLY A 1 98 ? 5.387 -9.776 -22.943 1.00 92.31 98 GLY A C 1
ATOM 725 O O . GLY A 1 98 ? 4.456 -9.181 -22.407 1.00 92.31 98 GLY A O 1
ATOM 726 N N . ASN A 1 99 ? 6.652 -9.339 -22.870 1.00 94.88 99 ASN A N 1
ATOM 727 C CA . ASN A 1 99 ? 7.089 -8.081 -22.247 1.00 94.88 99 ASN A CA 1
ATOM 728 C C . ASN A 1 99 ? 6.707 -7.963 -20.757 1.00 94.88 99 ASN A C 1
ATOM 730 O O . ASN A 1 99 ? 6.588 -6.861 -20.214 1.00 94.88 99 ASN A O 1
ATOM 734 N N . GLY A 1 100 ? 6.485 -9.114 -20.109 1.00 94.69 100 GLY A N 1
ATOM 735 C CA . GLY A 1 100 ? 5.977 -9.216 -18.745 1.00 94.69 100 GLY A CA 1
ATOM 736 C C . GLY A 1 100 ? 4.670 -8.460 -18.553 1.00 94.69 100 GLY A C 1
ATOM 737 O O . GLY A 1 100 ? 4.584 -7.638 -17.651 1.00 94.69 100 GLY A O 1
ATOM 738 N N . THR A 1 101 ? 3.697 -8.682 -19.434 1.00 95.31 101 THR A N 1
ATOM 739 C CA . THR A 1 101 ? 2.366 -8.067 -19.371 1.00 95.31 101 THR A CA 1
ATOM 740 C C . THR A 1 101 ? 1.308 -9.058 -18.891 1.00 95.31 101 THR A C 1
ATOM 742 O O . THR A 1 101 ? 1.465 -10.276 -19.007 1.00 95.31 101 THR A O 1
ATOM 745 N N . GLN A 1 102 ? 0.207 -8.541 -18.346 1.00 95.06 102 GLN A N 1
ATOM 746 C CA . GLN A 1 102 ? -0.986 -9.343 -18.090 1.00 95.06 102 GLN A CA 1
ATOM 747 C C . GLN A 1 102 ? -1.716 -9.676 -19.409 1.00 95.06 102 GLN A C 1
ATOM 749 O O . GLN A 1 102 ? -1.633 -8.920 -20.382 1.00 95.06 102 GLN A O 1
ATOM 754 N N . PRO A 1 103 ? -2.488 -10.780 -19.462 1.00 90.81 103 PRO A N 1
ATOM 755 C CA . PRO A 1 103 ? -3.227 -11.163 -20.660 1.00 90.81 103 PRO A CA 1
ATOM 756 C C . PRO A 1 103 ? -4.127 -10.051 -21.220 1.00 90.81 103 PRO A C 1
ATOM 758 O O . PRO A 1 103 ? -5.022 -9.530 -20.552 1.00 90.81 103 PRO A O 1
ATOM 761 N N . GLY A 1 104 ? -3.925 -9.737 -22.500 1.00 86.44 104 GLY A N 1
ATOM 762 C CA . GLY A 1 104 ? -4.713 -8.750 -23.235 1.00 86.44 104 GLY A CA 1
ATOM 763 C C . GLY A 1 104 ? -4.323 -7.290 -22.989 1.00 86.44 104 GLY A C 1
ATOM 764 O O . GLY A 1 104 ? -5.059 -6.411 -23.439 1.00 86.44 104 GLY A O 1
ATOM 765 N N . ALA A 1 105 ? -3.198 -7.029 -22.321 1.00 89.12 105 ALA A N 1
ATOM 766 C CA . ALA A 1 105 ? -2.572 -5.713 -22.330 1.00 89.12 105 ALA A CA 1
ATOM 767 C C . ALA A 1 105 ? -2.236 -5.256 -23.770 1.00 89.12 105 ALA A C 1
ATOM 769 O O . ALA A 1 105 ? -2.157 -6.089 -24.686 1.00 89.12 105 ALA A O 1
ATOM 770 N N . PRO A 1 106 ? -2.048 -3.943 -24.000 1.00 84.56 106 PRO A N 1
ATOM 771 C CA . PRO A 1 106 ? -1.654 -3.424 -25.301 1.00 84.56 106 PRO A CA 1
ATOM 772 C C . PRO A 1 106 ? -0.323 -4.012 -25.773 1.00 84.56 106 PRO A C 1
ATOM 774 O O . PRO A 1 106 ? 0.506 -4.456 -24.979 1.00 84.56 106 PRO A O 1
ATOM 777 N N . GLN A 1 107 ? -0.108 -3.990 -27.087 1.00 87.94 107 GLN A N 1
ATOM 778 C CA . GLN A 1 107 ? 1.180 -4.373 -27.659 1.00 87.94 107 GLN A CA 1
ATOM 779 C C . GLN A 1 107 ? 2.290 -3.447 -27.145 1.00 87.94 107 GLN A C 1
ATOM 781 O O . GLN A 1 107 ? 2.074 -2.247 -26.962 1.00 87.94 107 GLN A O 1
ATOM 786 N N . VAL A 1 108 ? 3.481 -4.015 -26.959 1.00 90.38 108 VAL A N 1
ATOM 787 C CA . VAL A 1 108 ? 4.681 -3.306 -26.511 1.00 90.38 108 VAL A CA 1
ATOM 788 C C . VAL A 1 108 ? 5.686 -3.282 -27.654 1.00 90.38 108 VAL A C 1
ATOM 790 O O . VAL A 1 108 ? 5.984 -4.312 -28.256 1.00 90.38 108 VAL A O 1
ATOM 793 N N . ILE A 1 109 ? 6.244 -2.110 -27.943 1.00 89.88 109 ILE A N 1
ATOM 794 C CA . ILE A 1 109 ? 7.418 -2.002 -28.812 1.00 89.88 109 ILE A CA 1
ATOM 795 C C . ILE A 1 109 ? 8.657 -2.274 -27.984 1.00 89.88 109 ILE A C 1
ATOM 797 O O . ILE A 1 109 ? 8.962 -1.503 -27.084 1.00 89.88 109 ILE A O 1
ATOM 801 N N . SER A 1 110 ? 9.390 -3.330 -28.297 1.00 91.81 110 SER A N 1
ATOM 802 C CA . SER A 1 110 ? 10.664 -3.651 -27.659 1.00 91.81 110 SER A CA 1
ATOM 803 C C . SER A 1 110 ? 11.747 -3.898 -28.699 1.00 91.81 110 SER A C 1
ATOM 805 O O . SER A 1 110 ? 11.459 -4.115 -29.880 1.00 91.81 110 SER A O 1
ATOM 807 N N . SER A 1 111 ? 13.005 -3.869 -28.263 1.00 92.56 111 SER A N 1
ATOM 808 C CA . SER A 1 111 ? 14.129 -4.055 -29.171 1.00 92.56 111 SER A CA 1
ATOM 809 C C . SER A 1 111 ? 14.186 -5.500 -29.673 1.00 92.56 111 SER A C 1
ATOM 811 O O . SER A 1 111 ? 14.140 -6.447 -28.886 1.00 92.56 111 SER A O 1
ATOM 813 N N . GLN A 1 112 ? 14.285 -5.678 -30.993 1.00 90.75 112 GLN A N 1
ATOM 814 C CA . GLN A 1 112 ? 14.321 -6.990 -31.646 1.00 90.75 112 GLN A CA 1
ATOM 815 C C . GLN A 1 112 ? 15.536 -7.124 -32.574 1.00 90.75 112 GLN A C 1
ATOM 817 O O . GLN A 1 112 ? 16.081 -6.133 -33.068 1.00 90.75 112 GLN A O 1
ATOM 822 N N . ASP A 1 113 ? 16.007 -8.352 -32.769 1.00 89.31 113 ASP A N 1
ATOM 823 C CA . ASP A 1 113 ? 17.035 -8.699 -33.744 1.00 89.31 113 ASP A CA 1
ATOM 824 C C . ASP A 1 113 ? 16.414 -8.919 -35.135 1.00 89.31 113 ASP A C 1
ATOM 826 O O . ASP A 1 113 ? 15.202 -8.817 -35.332 1.00 89.31 113 ASP A O 1
ATOM 830 N N . SER A 1 114 ? 17.240 -9.234 -36.136 1.00 87.31 114 SER A N 1
ATOM 831 C CA . SER A 1 114 ? 16.763 -9.478 -37.506 1.00 87.31 114 SER A CA 1
ATOM 832 C C . SER A 1 114 ? 15.835 -10.692 -37.647 1.00 87.31 114 SER A C 1
ATOM 834 O O . SER A 1 114 ? 15.223 -10.860 -38.698 1.00 87.31 114 SER A O 1
ATOM 836 N N . ALA A 1 115 ? 15.762 -11.553 -36.631 1.00 86.00 115 ALA A N 1
ATOM 837 C CA . ALA A 1 115 ? 14.882 -12.712 -36.573 1.00 86.00 115 ALA A CA 1
ATOM 838 C C . ALA A 1 115 ? 13.626 -12.458 -35.713 1.00 86.00 115 ALA A C 1
ATOM 840 O O . ALA A 1 115 ? 12.805 -13.362 -35.574 1.00 86.00 115 ALA A O 1
ATOM 841 N N . GLY A 1 116 ? 13.454 -11.248 -35.167 1.00 83.19 116 GLY A N 1
ATOM 842 C CA . GLY A 1 116 ? 12.321 -10.881 -34.314 1.00 83.19 116 GLY A CA 1
ATOM 843 C C . GLY A 1 116 ? 12.465 -11.306 -32.847 1.00 83.19 116 GLY A C 1
ATOM 844 O O . GLY A 1 116 ? 11.503 -11.208 -32.088 1.00 83.19 116 GLY A O 1
ATOM 845 N N . ASN A 1 117 ? 13.640 -11.781 -32.418 1.00 86.62 117 ASN A N 1
ATOM 846 C CA . ASN A 1 117 ? 13.891 -12.127 -31.015 1.00 86.62 117 ASN A CA 1
ATOM 847 C C . ASN A 1 117 ? 14.363 -10.898 -30.228 1.00 86.62 117 ASN A C 1
ATOM 849 O O . ASN A 1 117 ? 14.976 -10.013 -30.822 1.00 86.62 117 ASN A O 1
ATOM 853 N N . PRO A 1 118 ? 14.166 -10.829 -28.898 1.00 89.38 118 PRO A N 1
ATOM 854 C CA . PRO A 1 118 ? 14.642 -9.690 -28.117 1.00 89.38 118 PRO A CA 1
ATOM 855 C C . PRO A 1 118 ? 16.149 -9.450 -28.220 1.00 89.38 118 PRO A C 1
ATOM 857 O O . PRO A 1 118 ? 16.950 -10.379 -28.104 1.00 89.38 118 PRO A O 1
ATOM 860 N N . ASN A 1 119 ? 16.537 -8.187 -28.400 1.00 90.69 119 ASN A N 1
ATOM 861 C CA . ASN A 1 119 ? 17.912 -7.802 -28.704 1.00 90.69 119 ASN A CA 1
ATOM 862 C C . ASN A 1 119 ? 18.585 -7.058 -27.542 1.00 90.69 119 ASN A C 1
ATOM 864 O O . ASN A 1 119 ? 18.543 -5.831 -27.440 1.00 90.69 119 ASN A O 1
ATOM 868 N N . VAL A 1 120 ? 19.298 -7.801 -26.691 1.00 88.00 120 VAL A N 1
ATOM 869 C CA . VAL A 1 120 ? 20.011 -7.235 -25.529 1.00 88.00 120 VAL A CA 1
ATOM 870 C C . VAL A 1 120 ? 20.970 -6.110 -25.933 1.00 88.00 120 VAL A C 1
ATOM 872 O O . VAL A 1 120 ? 20.946 -5.039 -25.322 1.00 88.00 120 VAL A O 1
ATOM 875 N N . GLY A 1 121 ? 21.756 -6.325 -26.994 1.00 88.31 121 GLY A N 1
ATOM 876 C CA . GLY A 1 121 ? 22.726 -5.365 -27.532 1.00 88.31 121 GLY A CA 1
ATOM 877 C C . GLY A 1 121 ? 22.138 -4.330 -28.497 1.00 88.31 121 GLY A C 1
ATOM 878 O O . GLY A 1 121 ? 22.895 -3.591 -29.125 1.00 88.31 121 GLY A O 1
ATOM 879 N N . GLY A 1 122 ? 20.811 -4.294 -28.648 1.00 87.06 122 GLY A N 1
ATOM 880 C CA . GLY A 1 122 ? 20.120 -3.381 -29.549 1.00 87.06 122 GLY A CA 1
ATOM 881 C C . GLY A 1 122 ? 20.239 -1.911 -29.125 1.00 87.06 122 GLY A C 1
ATOM 882 O O . GLY A 1 122 ? 20.506 -1.618 -27.951 1.00 87.06 122 GLY A O 1
ATOM 883 N N . PRO A 1 123 ? 20.026 -0.965 -30.059 1.00 90.06 123 PRO A N 1
ATOM 884 C CA . PRO A 1 123 ? 20.037 0.461 -29.760 1.00 90.06 123 PRO A CA 1
ATOM 885 C C . PRO A 1 123 ? 19.072 0.821 -28.626 1.00 90.06 123 PRO A C 1
ATOM 887 O O . PRO A 1 123 ? 17.938 0.353 -28.579 1.00 90.06 123 PRO A O 1
ATOM 890 N N . VAL A 1 124 ? 19.500 1.719 -27.734 1.00 88.56 124 VAL A N 1
ATOM 891 C CA . VAL A 1 124 ? 18.671 2.211 -26.615 1.00 88.56 124 VAL A CA 1
ATOM 892 C C . VAL A 1 124 ? 17.338 2.780 -27.112 1.00 88.56 124 VAL A C 1
ATOM 894 O O . VAL A 1 124 ? 16.311 2.580 -26.476 1.00 88.56 124 VAL A O 1
ATOM 897 N N . VAL A 1 125 ? 17.346 3.430 -28.278 1.00 88.62 125 VAL A N 1
ATOM 898 C CA . VAL A 1 125 ? 16.165 4.059 -28.886 1.00 88.62 125 VAL A CA 1
ATOM 899 C C . VAL A 1 125 ? 15.070 3.077 -29.302 1.00 88.62 125 VAL A C 1
ATOM 901 O O . VAL A 1 125 ? 13.947 3.522 -29.511 1.00 88.62 125 VAL A O 1
ATOM 904 N N . ASP A 1 126 ? 15.374 1.781 -29.395 1.00 89.19 126 ASP A N 1
ATOM 905 C CA . ASP A 1 126 ? 14.419 0.730 -29.772 1.00 89.19 126 ASP A CA 1
ATOM 906 C C . ASP A 1 126 ? 13.856 -0.003 -28.545 1.00 89.19 126 ASP A C 1
ATOM 908 O O . ASP A 1 126 ? 12.937 -0.809 -28.665 1.00 89.19 126 ASP A O 1
ATOM 912 N N . LYS A 1 127 ? 14.397 0.261 -27.347 1.00 91.25 127 LYS A N 1
ATOM 913 C CA . LYS A 1 127 ? 14.017 -0.461 -26.129 1.00 91.25 127 LYS A CA 1
ATOM 914 C C . LYS A 1 127 ? 12.636 -0.055 -25.624 1.00 91.25 127 LYS A C 1
ATOM 916 O O . LYS A 1 127 ? 12.203 1.088 -25.808 1.00 91.25 127 LYS A O 1
ATOM 921 N N . ALA A 1 128 ? 11.985 -0.973 -24.907 1.00 90.69 128 ALA A N 1
ATOM 922 C CA . ALA A 1 128 ? 10.625 -0.778 -24.399 1.00 90.69 128 ALA A CA 1
ATOM 923 C C . ALA A 1 128 ? 10.427 0.520 -23.601 1.00 90.69 128 ALA A C 1
ATOM 925 O O . ALA A 1 128 ? 9.457 1.244 -23.829 1.00 90.69 128 ALA A O 1
ATOM 926 N N . ALA A 1 129 ? 11.387 0.873 -22.745 1.00 89.50 129 ALA A N 1
ATOM 927 C CA . ALA A 1 129 ? 11.309 2.052 -21.882 1.00 89.50 129 ALA A CA 1
ATOM 928 C C . ALA A 1 129 ? 11.239 3.406 -22.615 1.00 89.50 129 ALA A C 1
ATOM 930 O O . ALA A 1 129 ? 10.898 4.411 -21.999 1.00 89.50 129 ALA A O 1
ATOM 931 N N . PHE A 1 130 ? 11.567 3.450 -23.910 1.00 88.00 130 PHE A N 1
ATOM 932 C CA . PHE A 1 130 ? 11.623 4.692 -24.692 1.00 88.00 130 PHE A CA 1
ATOM 933 C C . PHE A 1 130 ? 10.552 4.781 -25.783 1.00 88.00 130 PHE A C 1
ATOM 935 O O . PHE A 1 130 ? 10.471 5.794 -26.474 1.00 88.00 130 PHE A O 1
ATOM 942 N N . ASN A 1 131 ? 9.740 3.734 -25.958 1.00 87.00 131 ASN A N 1
ATOM 943 C CA . ASN A 1 131 ? 8.738 3.660 -27.028 1.00 87.00 131 ASN A CA 1
ATOM 944 C C . ASN A 1 131 ? 7.325 3.349 -26.526 1.00 87.00 131 ASN A C 1
ATOM 946 O O . ASN A 1 131 ? 6.405 3.250 -27.335 1.00 87.00 131 ASN A O 1
ATOM 950 N N . ASN A 1 132 ? 7.138 3.201 -25.213 1.00 88.19 132 ASN A N 1
ATOM 951 C CA . ASN A 1 132 ? 5.852 2.856 -24.618 1.00 88.19 132 ASN A CA 1
ATOM 952 C C . ASN A 1 132 ? 5.603 3.705 -23.368 1.00 88.19 132 ASN A C 1
ATOM 954 O O . ASN A 1 132 ? 6.565 4.068 -22.685 1.00 88.19 132 ASN A O 1
ATOM 958 N N . PRO A 1 133 ? 4.332 3.968 -23.018 1.00 89.44 133 PRO A N 1
ATOM 959 C CA . PRO A 1 133 ? 4.019 4.454 -21.688 1.00 89.44 133 PRO A CA 1
ATOM 960 C C . PRO A 1 133 ? 4.470 3.425 -20.645 1.00 89.44 133 PRO A C 1
ATOM 962 O O . PRO A 1 133 ? 4.322 2.221 -20.884 1.00 89.44 133 PRO A O 1
ATOM 965 N N . PRO A 1 134 ? 4.963 3.863 -19.476 1.00 89.50 134 PRO A N 1
ATOM 966 C CA . PRO A 1 134 ? 5.458 2.946 -18.457 1.00 89.50 134 PRO A CA 1
ATOM 967 C C . PRO A 1 134 ? 4.472 1.842 -18.079 1.00 89.50 134 PRO A C 1
ATOM 969 O O . PRO A 1 134 ? 4.859 0.677 -18.082 1.00 89.50 134 PRO A O 1
ATOM 972 N N . TYR A 1 135 ? 3.190 2.141 -17.874 1.00 91.25 135 TYR A N 1
ATOM 973 C CA . TYR A 1 135 ? 2.184 1.132 -17.513 1.00 91.25 135 TYR A CA 1
ATOM 974 C C . TYR A 1 135 ? 1.984 -0.004 -18.534 1.00 91.25 135 TYR A C 1
ATOM 976 O O . TYR A 1 135 ? 1.342 -1.000 -18.203 1.00 91.25 135 TYR A O 1
ATOM 984 N N . ALA A 1 136 ? 2.468 0.121 -19.777 1.00 91.19 136 ALA A N 1
ATOM 985 C CA . ALA A 1 136 ? 2.193 -0.851 -20.838 1.00 91.19 136 ALA A CA 1
ATOM 986 C C . ALA A 1 136 ? 3.047 -2.126 -20.757 1.00 91.19 136 ALA A C 1
ATOM 988 O O . ALA A 1 136 ? 2.653 -3.136 -21.332 1.00 91.19 136 ALA A O 1
ATOM 989 N N . TYR A 1 137 ? 4.180 -2.107 -20.051 1.00 92.25 137 TYR A N 1
ATOM 990 C CA . TYR A 1 137 ? 5.119 -3.233 -19.971 1.00 92.25 137 TYR A CA 1
ATOM 991 C C . TYR A 1 137 ? 5.569 -3.504 -18.537 1.00 92.25 137 TYR A C 1
ATOM 993 O O . TYR A 1 137 ? 5.614 -2.594 -17.712 1.00 92.25 137 TYR A O 1
ATOM 1001 N N . GLY A 1 138 ? 5.959 -4.744 -18.239 1.00 91.06 138 GLY A N 1
ATOM 1002 C CA . GLY A 1 138 ? 6.211 -5.185 -16.867 1.00 91.06 138 GLY A CA 1
ATOM 1003 C C . GLY A 1 138 ? 4.920 -5.260 -16.040 1.00 91.06 138 GLY A C 1
ATOM 1004 O O . GLY A 1 138 ? 3.913 -4.627 -16.356 1.00 91.06 138 GLY A O 1
ATOM 1005 N N . VAL A 1 139 ? 4.934 -6.041 -14.962 1.00 88.50 139 VAL A N 1
ATOM 1006 C CA . VAL A 1 139 ? 3.750 -6.222 -14.098 1.00 88.50 139 VAL A CA 1
ATOM 1007 C C . VAL A 1 139 ? 3.942 -5.724 -12.668 1.00 88.50 139 VAL A C 1
ATOM 1009 O O . VAL A 1 139 ? 2.981 -5.667 -11.909 1.00 88.50 139 VAL A O 1
ATOM 1012 N N . VAL A 1 140 ? 5.166 -5.362 -12.288 1.00 83.62 140 VAL A N 1
ATOM 1013 C CA . VAL A 1 140 ? 5.483 -4.899 -10.930 1.00 83.62 140 VAL A CA 1
ATOM 1014 C C . VAL A 1 140 ? 5.124 -3.420 -10.751 1.00 83.62 140 VAL A C 1
ATOM 1016 O O . VAL A 1 140 ? 5.130 -2.672 -11.724 1.00 83.62 140 VAL A O 1
ATOM 1019 N N . GLU A 1 141 ? 4.838 -3.001 -9.514 1.00 85.00 141 GLU A N 1
ATOM 1020 C CA . GLU A 1 141 ? 4.591 -1.598 -9.123 1.00 85.00 141 GLU A CA 1
ATOM 1021 C C . GLU A 1 141 ? 3.486 -0.890 -9.924 1.00 85.00 141 GLU A C 1
ATOM 1023 O O . GLU A 1 141 ? 3.712 0.032 -10.709 1.00 85.00 141 GLU A O 1
ATOM 1028 N N . ARG A 1 142 ? 2.237 -1.314 -9.716 1.00 92.81 142 ARG A N 1
ATOM 1029 C CA . ARG A 1 142 ? 1.069 -0.784 -10.440 1.00 92.81 142 ARG A CA 1
ATOM 1030 C C . ARG A 1 142 ? 0.228 0.203 -9.642 1.00 92.81 142 ARG A C 1
ATOM 1032 O O . ARG A 1 142 ? -0.839 0.576 -10.102 1.00 92.81 142 ARG A O 1
ATOM 1039 N N . THR A 1 143 ? 0.705 0.696 -8.501 1.00 94.69 143 THR A N 1
ATOM 1040 C CA . THR A 1 143 ? -0.070 1.577 -7.606 1.00 94.69 143 THR A CA 1
ATOM 1041 C C . THR A 1 143 ? -0.654 2.809 -8.318 1.00 94.69 143 THR A C 1
ATOM 1043 O O . THR A 1 143 ? -1.845 3.088 -8.191 1.00 94.69 143 THR A O 1
ATOM 1046 N N . PHE A 1 144 ? 0.145 3.542 -9.106 1.00 95.38 144 PHE A N 1
ATOM 1047 C CA . PHE A 1 144 ? -0.372 4.695 -9.858 1.00 95.38 144 PHE A CA 1
ATOM 1048 C C . PHE A 1 144 ? -1.329 4.268 -10.979 1.00 95.38 144 PHE A C 1
ATOM 1050 O O . PHE A 1 144 ? -2.353 4.908 -11.207 1.00 95.38 144 PHE A O 1
ATOM 1057 N N . SER A 1 145 ? -1.034 3.149 -11.637 1.00 95.31 145 SER A N 1
ATOM 1058 C CA . SER A 1 145 ? -1.888 2.551 -12.662 1.00 95.31 145 SER A CA 1
ATOM 1059 C C . SER A 1 145 ? -3.253 2.092 -12.122 1.00 95.31 145 SER A C 1
ATOM 1061 O O . SER A 1 145 ? -4.276 2.340 -12.757 1.00 95.31 145 SER A O 1
ATOM 1063 N N . GLU A 1 146 ? -3.295 1.505 -10.925 1.00 97.44 146 GLU A N 1
ATOM 1064 C CA . GLU A 1 146 ? -4.518 1.166 -10.185 1.00 97.44 146 GLU A CA 1
ATOM 1065 C C . GLU A 1 146 ? -5.333 2.428 -9.872 1.00 97.44 146 GLU A C 1
ATOM 1067 O O . GLU A 1 146 ? -6.547 2.446 -10.070 1.00 97.44 146 GLU A O 1
ATOM 1072 N N . TYR A 1 147 ? -4.660 3.510 -9.466 1.00 97.69 147 TYR A N 1
ATOM 1073 C CA . TYR A 1 147 ? -5.292 4.810 -9.247 1.00 97.69 147 TYR A CA 1
ATOM 1074 C C . TYR A 1 147 ? -5.878 5.419 -10.514 1.00 97.69 147 TYR A C 1
ATOM 1076 O O . TYR A 1 147 ? -7.030 5.860 -10.503 1.00 97.69 147 TYR A O 1
ATOM 1084 N N . LYS A 1 148 ? -5.144 5.389 -11.627 1.00 96.50 148 LYS A N 1
ATOM 1085 C CA . LYS A 1 148 ? -5.649 5.865 -12.919 1.00 96.50 148 LYS A CA 1
ATOM 1086 C C . LYS A 1 148 ? -6.817 5.037 -13.448 1.00 96.50 148 LYS A C 1
ATOM 1088 O O . LYS A 1 148 ? -7.626 5.582 -14.189 1.00 96.50 148 LYS A O 1
ATOM 1093 N N . ALA A 1 149 ? -6.914 3.765 -13.063 1.00 97.19 149 ALA A N 1
ATOM 1094 C CA . ALA A 1 149 ? -8.053 2.917 -13.397 1.00 97.19 149 ALA A CA 1
ATOM 1095 C C . ALA A 1 149 ? -9.302 3.196 -12.545 1.00 97.19 149 ALA A C 1
ATOM 1097 O O . ALA A 1 149 ? -10.385 2.775 -12.939 1.00 97.19 149 ALA A O 1
ATOM 1098 N N . SER A 1 150 ? -9.169 3.885 -11.406 1.00 98.31 150 SER A N 1
ATOM 1099 C CA . SER A 1 150 ? -10.269 4.232 -10.494 1.00 98.31 150 SER A CA 1
ATOM 1100 C C . SER A 1 150 ? -11.072 5.463 -10.945 1.00 98.31 150 SER A C 1
ATOM 1102 O O . SER A 1 150 ? -10.677 6.188 -11.859 1.00 98.31 150 SER A O 1
ATOM 1104 N N . ALA A 1 151 ? -12.172 5.764 -10.247 1.00 97.88 151 ALA A N 1
ATOM 1105 C CA . ALA A 1 151 ? -12.926 7.003 -10.458 1.00 97.88 151 ALA A CA 1
ATOM 1106 C C . ALA A 1 151 ? -12.273 8.240 -9.809 1.00 97.88 151 ALA A C 1
ATOM 1108 O O . ALA A 1 151 ? -12.614 9.376 -10.165 1.00 97.88 151 ALA A O 1
ATOM 1109 N N . PHE A 1 152 ? -11.336 8.066 -8.869 1.00 97.19 152 PHE A N 1
ATOM 1110 C CA . PHE A 1 152 ? -10.795 9.171 -8.069 1.00 97.19 152 PHE A CA 1
ATOM 1111 C C . PHE A 1 152 ? -10.126 10.298 -8.865 1.00 97.19 152 PHE A C 1
ATOM 1113 O O . PHE A 1 152 ? -10.475 11.445 -8.579 1.00 97.19 152 PHE A O 1
ATOM 1120 N N . PRO A 1 153 ? -9.306 10.044 -9.911 1.00 96.44 153 PRO A N 1
ATOM 1121 C CA . PRO A 1 153 ? -8.710 11.112 -10.718 1.00 96.44 153 PRO A CA 1
ATOM 1122 C C . PRO A 1 153 ? -9.727 12.091 -11.331 1.00 96.44 153 PRO A C 1
ATOM 1124 O O . PRO A 1 153 ? -9.346 13.174 -11.765 1.00 96.44 153 PRO A O 1
ATOM 1127 N N . THR A 1 154 ? -11.009 11.713 -11.388 1.00 96.94 154 THR A N 1
ATOM 1128 C CA . THR A 1 154 ? -12.110 12.536 -11.921 1.00 96.94 154 THR A CA 1
ATOM 1129 C C . THR A 1 154 ? -13.164 12.908 -10.875 1.00 96.94 154 THR A C 1
ATOM 1131 O O . THR A 1 154 ? -14.044 13.725 -11.144 1.00 96.94 154 THR A O 1
ATOM 1134 N N . THR A 1 155 ? -13.066 12.361 -9.662 1.00 98.25 155 THR A N 1
ATOM 1135 C CA . THR A 1 155 ? -14.003 12.628 -8.567 1.00 98.25 155 THR A CA 1
ATOM 1136 C C . THR A 1 155 ? -13.562 13.877 -7.817 1.00 98.25 155 THR A C 1
ATOM 1138 O O . THR A 1 155 ? -12.454 13.932 -7.277 1.00 98.25 155 THR A O 1
ATOM 1141 N N . LYS A 1 156 ? -14.421 14.896 -7.769 1.00 98.44 156 LYS A N 1
ATOM 1142 C CA . LYS A 1 156 ? -14.122 16.135 -7.045 1.00 98.44 156 LYS A CA 1
ATOM 1143 C C . LYS A 1 156 ? -14.216 15.893 -5.546 1.00 98.44 156 LYS A C 1
ATOM 1145 O O . LYS A 1 156 ? -15.144 15.240 -5.078 1.00 98.44 156 LYS A O 1
ATOM 1150 N N . VAL A 1 157 ? -13.318 16.507 -4.783 1.00 98.44 157 VAL A N 1
ATOM 1151 C CA . VAL A 1 157 ? -13.389 16.483 -3.315 1.00 98.44 157 VAL A CA 1
ATOM 1152 C C . VAL A 1 157 ? -14.687 17.134 -2.826 1.00 98.44 157 VAL A C 1
ATOM 1154 O O . VAL A 1 157 ? -15.313 16.631 -1.900 1.00 98.44 157 VAL A O 1
ATOM 1157 N N . ALA A 1 158 ? -15.147 18.190 -3.504 1.00 97.62 158 ALA A N 1
ATOM 1158 C CA . ALA A 1 158 ? -16.413 18.865 -3.212 1.00 97.62 158 ALA A CA 1
ATOM 1159 C C . ALA A 1 158 ? -17.659 17.963 -3.334 1.00 97.62 158 ALA A C 1
ATOM 1161 O O . ALA A 1 158 ? -18.681 18.240 -2.709 1.00 97.62 158 ALA A O 1
ATOM 1162 N N . ASP A 1 159 ? -17.570 16.867 -4.093 1.00 97.94 159 ASP A N 1
ATOM 1163 C CA . ASP A 1 159 ? -18.687 15.949 -4.327 1.00 97.94 159 ASP A CA 1
ATOM 1164 C C . ASP A 1 159 ? -18.739 14.816 -3.278 1.00 97.94 159 ASP A C 1
ATOM 1166 O O . ASP A 1 159 ? -19.560 13.906 -3.402 1.00 97.94 159 ASP A O 1
ATOM 1170 N N . PHE A 1 160 ? -17.916 14.864 -2.217 1.00 97.56 160 PHE A N 1
ATOM 1171 C CA . PHE A 1 160 ? -17.833 13.837 -1.163 1.00 97.56 160 PHE A CA 1
ATOM 1172 C C . PHE A 1 160 ? -19.198 13.377 -0.632 1.00 97.56 160 PHE A C 1
ATOM 1174 O O . PHE A 1 160 ? -19.454 12.180 -0.517 1.00 97.56 160 PHE A O 1
ATOM 1181 N N . LEU A 1 161 ? -20.109 14.314 -0.346 1.00 96.12 161 LEU A N 1
ATOM 1182 C CA . LEU A 1 161 ? -21.421 13.989 0.226 1.00 96.12 161 LEU A CA 1
ATOM 1183 C C . LEU A 1 161 ? -22.317 13.176 -0.722 1.00 96.12 161 LEU A C 1
ATOM 1185 O O . LEU A 1 161 ? -23.266 12.549 -0.249 1.00 96.12 161 LEU A O 1
ATOM 1189 N N . SER A 1 162 ? -22.010 13.169 -2.024 1.00 96.75 162 SER A N 1
ATOM 1190 C CA . SER A 1 162 ? -22.703 12.381 -3.049 1.00 96.75 162 SER A CA 1
ATOM 1191 C C . SER A 1 162 ? -22.119 10.979 -3.260 1.00 96.75 162 SER A C 1
ATOM 1193 O O . SER A 1 162 ? -22.717 10.178 -3.978 1.00 96.75 162 SER A O 1
ATOM 1195 N N . LEU A 1 163 ? -20.973 10.668 -2.642 1.00 97.50 163 LEU A N 1
ATOM 1196 C CA . LEU A 1 163 ? -20.372 9.340 -2.725 1.00 97.50 163 LEU A CA 1
ATOM 1197 C C . LEU A 1 163 ? -21.241 8.283 -2.022 1.00 97.50 163 LEU A C 1
ATOM 1199 O O . LEU A 1 163 ? -21.978 8.613 -1.085 1.00 97.50 163 LEU A O 1
ATOM 1203 N N . PRO A 1 164 ? -21.128 7.003 -2.434 1.00 97.19 164 PRO A N 1
ATOM 1204 C CA . PRO A 1 164 ? -21.722 5.878 -1.721 1.00 97.19 164 PRO A CA 1
ATOM 1205 C C . PRO A 1 164 ? -21.470 5.933 -0.212 1.00 97.19 164 PRO A C 1
ATOM 1207 O O . PRO A 1 164 ? -20.382 6.290 0.238 1.00 97.19 164 PRO A O 1
ATOM 1210 N N . GLU A 1 165 ? -22.466 5.535 0.579 1.00 93.38 165 GLU A N 1
ATOM 1211 C CA . GLU A 1 165 ? -22.403 5.608 2.042 1.00 93.38 165 GLU A CA 1
ATOM 1212 C C . GLU A 1 165 ? -21.190 4.881 2.625 1.00 93.38 165 GLU A C 1
ATOM 1214 O O . GLU A 1 165 ? -20.514 5.422 3.496 1.00 93.38 165 GLU A O 1
ATOM 1219 N N . ASN A 1 166 ? -20.846 3.716 2.074 1.00 93.31 166 ASN A N 1
ATOM 1220 C CA . ASN A 1 166 ? -19.707 2.927 2.531 1.00 93.31 166 ASN A CA 1
ATOM 1221 C C . ASN A 1 166 ? -18.333 3.582 2.273 1.00 93.31 166 ASN A C 1
ATOM 1223 O O . ASN A 1 166 ? -17.352 3.143 2.868 1.00 93.31 166 ASN A O 1
ATOM 1227 N N . LEU A 1 167 ? -18.259 4.630 1.440 1.00 97.00 167 LEU A N 1
ATOM 1228 C CA . LEU A 1 167 ? -17.065 5.462 1.231 1.00 97.00 167 LEU A CA 1
ATOM 1229 C C . LEU A 1 167 ? -17.034 6.714 2.114 1.00 97.00 167 LEU A C 1
ATOM 1231 O O . LEU A 1 167 ? -15.979 7.326 2.271 1.00 97.00 167 LEU A O 1
ATOM 1235 N N . ARG A 1 168 ? -18.169 7.104 2.705 1.00 95.12 168 ARG A N 1
ATOM 1236 C CA . ARG A 1 168 ? -18.284 8.260 3.612 1.00 95.12 168 ARG A CA 1
ATOM 1237 C C . ARG A 1 168 ? -18.015 7.873 5.071 1.00 95.12 168 ARG A C 1
ATOM 1239 O O . ARG A 1 168 ? -18.577 8.470 5.984 1.00 95.12 168 ARG A O 1
ATOM 1246 N N . HIS A 1 169 ? -17.183 6.853 5.280 1.00 89.94 169 HIS A N 1
ATOM 1247 C CA . HIS A 1 169 ? -16.822 6.360 6.604 1.00 89.94 169 HIS A CA 1
ATOM 1248 C C . HIS A 1 169 ? -16.129 7.460 7.417 1.00 89.94 169 HIS A C 1
ATOM 1250 O O . HIS A 1 169 ? -15.157 8.061 6.951 1.00 89.94 169 HIS A O 1
ATOM 1256 N N . GLN A 1 170 ? -16.629 7.717 8.625 1.00 88.44 170 GLN A N 1
ATOM 1257 C CA . GLN A 1 170 ? -16.043 8.689 9.542 1.00 88.44 170 GLN A CA 1
ATOM 1258 C C . GLN A 1 170 ? -14.620 8.266 9.910 1.00 88.44 170 GLN A C 1
ATOM 1260 O O . GLN A 1 170 ? -14.400 7.128 10.306 1.00 88.44 170 GLN A O 1
ATOM 1265 N N . GLY A 1 171 ? -13.651 9.174 9.774 1.00 85.50 171 GLY A N 1
ATOM 1266 C CA . GLY A 1 171 ? -12.244 8.841 10.010 1.00 85.50 171 GLY A CA 1
ATOM 1267 C C . GLY A 1 171 ? -11.585 8.063 8.867 1.00 85.50 171 GLY A C 1
ATOM 1268 O O . GLY A 1 171 ? -10.390 7.799 8.931 1.00 85.50 171 GLY A O 1
ATOM 1269 N N . GLY A 1 172 ? -12.309 7.745 7.792 1.00 90.75 172 GLY A N 1
ATOM 1270 C CA . GLY A 1 172 ? -11.731 7.216 6.561 1.00 90.75 172 GLY A CA 1
ATOM 1271 C C . GLY A 1 172 ? -10.965 8.286 5.779 1.00 90.75 172 GLY A C 1
ATOM 1272 O O . GLY A 1 172 ? -11.304 9.469 5.821 1.00 90.75 172 GLY A O 1
ATOM 1273 N N . VAL A 1 173 ? -9.956 7.885 4.999 1.00 94.31 173 VAL A N 1
ATOM 1274 C CA . VAL A 1 173 ? -9.078 8.827 4.275 1.00 94.31 173 VAL A CA 1
ATOM 1275 C C . VAL A 1 173 ? -9.847 9.774 3.342 1.00 94.31 173 VAL A C 1
ATOM 1277 O O . VAL A 1 173 ? -9.495 10.945 3.231 1.00 94.31 173 VAL A O 1
ATOM 1280 N N . ILE A 1 174 ? -10.930 9.305 2.715 1.00 96.94 174 ILE A N 1
ATOM 1281 C CA . ILE A 1 174 ? -11.772 10.106 1.811 1.00 96.94 174 ILE A CA 1
ATOM 1282 C C . ILE A 1 174 ? -12.468 11.242 2.580 1.00 96.94 174 ILE A C 1
ATOM 1284 O O . ILE A 1 174 ? -12.443 12.395 2.143 1.00 96.94 174 ILE A O 1
ATOM 1288 N N . GLU A 1 175 ? -13.052 10.925 3.738 1.00 96.12 175 GLU A N 1
ATOM 1289 C CA . GLU A 1 175 ? -13.734 11.885 4.611 1.00 96.12 175 GLU A CA 1
ATOM 1290 C C . GLU A 1 175 ? -12.736 12.889 5.192 1.00 96.12 175 GLU A C 1
ATOM 1292 O O . GLU A 1 175 ? -12.921 14.097 5.046 1.00 96.12 175 GLU A O 1
ATOM 1297 N N . LEU A 1 176 ? -11.604 12.409 5.712 1.00 94.50 176 LEU A N 1
ATOM 1298 C CA . LEU A 1 176 ? -10.547 13.262 6.256 1.00 94.50 176 LEU A CA 1
ATOM 1299 C C . LEU A 1 176 ? -9.948 14.211 5.211 1.00 94.50 176 LEU A C 1
ATOM 1301 O O . LEU A 1 176 ? -9.617 15.356 5.529 1.00 94.50 176 LEU A O 1
ATOM 1305 N N . THR A 1 177 ? -9.802 13.767 3.960 1.00 95.44 177 THR A N 1
ATOM 1306 C CA . THR A 1 177 ? -9.387 14.630 2.847 1.00 95.44 177 THR A CA 1
ATOM 1307 C C . THR A 1 177 ? -10.426 15.715 2.564 1.00 95.44 177 THR A C 1
ATOM 1309 O O . THR A 1 177 ? -10.046 16.870 2.358 1.00 95.44 177 THR A O 1
ATOM 1312 N N . TYR A 1 178 ? -11.720 15.374 2.562 1.00 97.44 178 TYR A N 1
ATOM 1313 C CA . TYR A 1 178 ? -12.796 16.350 2.386 1.00 97.44 178 TYR A CA 1
ATOM 1314 C C . TYR A 1 178 ? -12.799 17.393 3.509 1.00 97.44 178 TYR A C 1
ATOM 1316 O O . TYR A 1 178 ? -12.750 18.587 3.210 1.00 97.44 178 TYR A O 1
ATOM 1324 N N . GLN A 1 179 ? -12.749 16.968 4.776 1.00 95.56 179 GLN A N 1
ATOM 1325 C CA . GLN A 1 179 ? -12.712 17.882 5.925 1.00 95.56 179 GLN A CA 1
ATOM 1326 C C . GLN A 1 179 ? -11.510 18.826 5.871 1.00 95.56 179 GLN A C 1
ATOM 1328 O O . GLN A 1 179 ? -11.658 20.036 6.040 1.00 95.56 179 GLN A O 1
ATOM 1333 N N . ALA A 1 180 ? -10.322 18.298 5.563 1.00 93.75 180 ALA A N 1
ATOM 1334 C CA . ALA A 1 180 ? -9.118 19.108 5.410 1.00 93.75 180 ALA A CA 1
ATOM 1335 C C . ALA A 1 180 ? -9.276 20.165 4.300 1.00 93.75 180 ALA A C 1
ATOM 1337 O O . ALA A 1 180 ? -8.862 21.314 4.452 1.00 93.75 180 ALA A O 1
ATOM 1338 N N . ALA A 1 181 ? -9.919 19.805 3.185 1.00 96.38 181 ALA A N 1
ATOM 1339 C CA . ALA A 1 181 ? -10.143 20.719 2.070 1.00 96.38 181 ALA A CA 1
ATOM 1340 C C . ALA A 1 181 ? -11.171 21.826 2.375 1.00 96.38 181 ALA A C 1
ATOM 1342 O O . ALA A 1 181 ? -11.115 22.887 1.749 1.00 96.38 181 ALA A O 1
ATOM 1343 N N . LEU A 1 182 ? -12.075 21.639 3.346 1.00 95.06 182 LEU A N 1
ATOM 1344 C CA . LEU A 1 182 ? -13.041 22.673 3.743 1.00 95.06 182 LEU A CA 1
ATOM 1345 C C . LEU A 1 182 ? -12.376 23.934 4.313 1.00 95.06 182 LEU A C 1
ATOM 1347 O O . LEU A 1 182 ? -12.950 25.018 4.190 1.00 95.06 182 LEU A O 1
ATOM 1351 N N . LEU A 1 183 ? -11.152 23.833 4.847 1.00 92.44 183 LEU A N 1
ATOM 1352 C CA . LEU A 1 183 ? -10.378 24.982 5.341 1.00 92.44 183 LEU A CA 1
ATOM 1353 C C . LEU A 1 183 ? -10.175 26.068 4.271 1.00 92.44 183 LEU A C 1
ATOM 1355 O O . LEU A 1 183 ? -10.075 27.253 4.599 1.00 92.44 183 LEU A O 1
ATOM 1359 N N . ALA A 1 184 ? -10.159 25.691 2.989 1.00 93.50 184 ALA A N 1
ATOM 1360 C CA . ALA A 1 184 ? -10.052 26.628 1.875 1.00 93.50 184 ALA A CA 1
ATOM 1361 C C . ALA A 1 184 ? -11.275 27.558 1.735 1.00 93.50 184 ALA A C 1
ATOM 1363 O O . ALA A 1 184 ? -11.182 28.579 1.059 1.00 93.50 184 ALA A O 1
ATOM 1364 N N . GLY A 1 185 ? -12.416 27.229 2.356 1.00 93.50 185 GLY A N 1
ATOM 1365 C CA . GLY A 1 185 ? -13.646 28.028 2.288 1.00 93.50 185 GLY A CA 1
ATOM 1366 C C . GLY A 1 185 ? -14.390 27.937 0.950 1.00 93.50 185 GLY A C 1
ATOM 1367 O O . GLY A 1 185 ? -15.321 28.701 0.713 1.00 93.50 185 GLY A O 1
ATOM 1368 N N . THR A 1 186 ? -14.004 27.005 0.075 1.00 96.00 186 THR A N 1
ATOM 1369 C CA . THR A 1 186 ? -14.538 26.844 -1.291 1.00 96.00 186 THR A CA 1
ATOM 1370 C C . THR A 1 186 ? -15.276 25.515 -1.490 1.00 96.00 186 THR A C 1
ATOM 1372 O O . THR A 1 186 ? -15.387 25.013 -2.609 1.00 96.00 186 THR A O 1
ATOM 1375 N N . GLY A 1 187 ? -15.777 24.922 -0.399 1.00 90.62 187 GLY A N 1
ATOM 1376 C CA . GLY A 1 187 ? -16.581 23.695 -0.436 1.00 90.62 187 GLY A CA 1
ATOM 1377 C C . GLY A 1 187 ? -15.812 22.449 -0.883 1.00 90.62 187 GLY A C 1
ATOM 1378 O O . GLY A 1 187 ? -16.414 21.550 -1.449 1.00 90.62 187 GLY A O 1
ATOM 1379 N N . GLY A 1 188 ? -14.492 22.408 -0.671 1.00 94.38 188 GLY A N 1
ATOM 1380 C CA . GLY A 1 188 ? -13.619 21.283 -1.037 1.00 94.38 188 GLY A CA 1
ATOM 1381 C C . GLY A 1 188 ? -12.668 21.565 -2.207 1.00 94.38 188 GLY A C 1
ATOM 1382 O O . GLY A 1 188 ? -11.767 20.768 -2.458 1.00 94.38 188 GLY A O 1
ATOM 1383 N N . ASN A 1 189 ? -12.823 22.696 -2.900 1.00 96.94 189 ASN A N 1
ATOM 1384 C CA . ASN A 1 189 ? -11.901 23.152 -3.946 1.00 96.94 189 ASN A CA 1
ATOM 1385 C C . ASN A 1 189 ? -10.622 23.790 -3.363 1.00 96.94 189 ASN A C 1
ATOM 1387 O O . ASN A 1 189 ? -10.426 23.858 -2.149 1.00 96.94 189 ASN A O 1
ATOM 1391 N N . TYR A 1 190 ? -9.703 24.233 -4.223 1.00 96.25 190 TYR A N 1
ATOM 1392 C CA . TYR A 1 190 ? -8.563 25.052 -3.795 1.00 96.25 190 TYR A CA 1
ATOM 1393 C C . TYR A 1 190 ? -9.018 26.457 -3.369 1.00 96.25 190 TYR A C 1
ATOM 1395 O O . TYR A 1 190 ? -10.127 26.891 -3.698 1.00 96.25 190 TYR A O 1
ATOM 1403 N N . ALA A 1 191 ? -8.176 27.175 -2.619 1.00 94.81 191 ALA A N 1
ATOM 1404 C CA . ALA A 1 191 ? -8.522 28.502 -2.097 1.00 94.81 191 ALA A CA 1
ATOM 1405 C C . ALA A 1 191 ? -8.683 29.561 -3.207 1.00 94.81 191 ALA A C 1
ATOM 1407 O O . ALA A 1 191 ? -9.395 30.544 -3.031 1.00 94.81 191 ALA A O 1
ATOM 1408 N N . ASP A 1 192 ? -8.056 29.343 -4.364 1.00 93.81 192 ASP A N 1
ATOM 1409 C CA . ASP A 1 192 ? -8.196 30.169 -5.569 1.00 93.81 192 ASP A CA 1
ATOM 1410 C C . ASP A 1 192 ? -9.387 29.764 -6.461 1.00 93.81 192 ASP A C 1
ATOM 1412 O O . ASP A 1 192 ? -9.599 30.363 -7.514 1.00 93.81 192 ASP A O 1
ATOM 1416 N N . GLY A 1 193 ? -10.184 28.777 -6.038 1.00 93.94 193 GLY A N 1
ATOM 1417 C CA . GLY A 1 193 ? -11.363 28.295 -6.756 1.00 93.94 193 GLY A CA 1
ATOM 1418 C C . GLY A 1 193 ? -11.087 27.214 -7.803 1.00 93.94 193 GLY A C 1
ATOM 1419 O O . GLY A 1 193 ? -12.048 26.683 -8.362 1.00 93.94 193 GLY A O 1
ATOM 1420 N N . ASP A 1 194 ? -9.824 26.840 -8.051 1.00 95.25 194 ASP A N 1
ATOM 1421 C CA . ASP A 1 194 ? -9.514 25.701 -8.921 1.00 95.25 194 ASP A CA 1
ATOM 1422 C C . ASP A 1 194 ? -10.098 24.403 -8.329 1.00 95.25 194 ASP A C 1
ATOM 1424 O O . ASP A 1 194 ? -10.146 24.199 -7.111 1.00 95.25 194 ASP A O 1
ATOM 1428 N N . ILE A 1 195 ? -10.542 23.497 -9.204 1.00 97.06 195 ILE A N 1
ATOM 1429 C CA . ILE A 1 195 ? -11.150 22.228 -8.789 1.00 97.06 195 ILE A CA 1
ATOM 1430 C C . ILE A 1 195 ? -10.099 21.339 -8.121 1.00 97.06 195 ILE A C 1
ATOM 1432 O O . ILE A 1 195 ? -9.009 21.137 -8.661 1.00 97.06 195 ILE A O 1
ATOM 1436 N N . ARG A 1 196 ? -10.453 20.753 -6.973 1.00 97.69 196 ARG A N 1
ATOM 1437 C CA . ARG A 1 196 ? -9.660 19.708 -6.317 1.00 97.69 196 ARG A CA 1
ATOM 1438 C C . ARG A 1 196 ? -10.295 18.341 -6.552 1.00 97.69 196 ARG A C 1
ATOM 1440 O O . ARG A 1 196 ? -11.465 18.137 -6.234 1.00 97.69 196 ARG A O 1
ATOM 1447 N N . TYR A 1 197 ? -9.503 17.402 -7.052 1.00 97.94 197 TYR A N 1
ATOM 1448 C CA . TYR A 1 197 ? -9.887 15.999 -7.214 1.00 97.94 197 TYR A CA 1
ATOM 1449 C C . TYR A 1 197 ? -9.258 15.132 -6.124 1.00 97.94 197 TYR A C 1
ATOM 1451 O O . TYR A 1 197 ? -8.218 15.493 -5.557 1.00 97.94 197 TYR A O 1
ATOM 1459 N N . PHE A 1 198 ? -9.867 13.979 -5.854 1.00 97.69 198 PHE A N 1
ATOM 1460 C CA . PHE A 1 198 ? -9.203 12.940 -5.078 1.00 97.69 198 PHE A CA 1
ATOM 1461 C C . PHE A 1 198 ? -7.995 12.415 -5.865 1.00 97.69 198 PHE A C 1
ATOM 1463 O O . PHE A 1 198 ? -8.104 11.989 -7.009 1.00 97.69 198 PHE A O 1
ATOM 1470 N N . SER A 1 199 ? -6.816 12.495 -5.263 1.00 96.12 199 SER A N 1
ATOM 1471 C CA . SER A 1 199 ? -5.531 12.174 -5.874 1.00 96.12 199 SER A CA 1
ATOM 1472 C C . SER A 1 199 ? -4.547 11.646 -4.844 1.00 96.12 199 SER A C 1
ATOM 1474 O O . SER A 1 199 ? -4.762 11.778 -3.638 1.00 96.12 199 SER A O 1
ATOM 1476 N N . CYS A 1 200 ? -3.406 11.127 -5.307 1.00 94.75 200 CYS A N 1
ATOM 1477 C CA . CYS A 1 200 ? -2.297 10.771 -4.420 1.00 94.75 200 CYS A CA 1
ATOM 1478 C C . CYS A 1 200 ? -1.957 11.925 -3.459 1.00 94.75 200 CYS A C 1
ATOM 1480 O O . CYS A 1 200 ? -1.780 11.702 -2.266 1.00 94.75 200 CYS A O 1
ATOM 1482 N N . GLN A 1 201 ? -1.952 13.169 -3.954 1.00 94.19 201 GLN A N 1
ATOM 1483 C CA . GLN A 1 201 ? -1.693 14.353 -3.134 1.00 94.19 201 GLN A CA 1
ATOM 1484 C C . GLN A 1 201 ? -2.834 14.656 -2.160 1.00 94.19 201 GLN A C 1
ATOM 1486 O O . GLN A 1 201 ? -2.580 15.054 -1.033 1.00 94.19 201 GLN A O 1
ATOM 1491 N N . SER A 1 202 ? -4.101 14.472 -2.534 1.00 93.06 202 SER A N 1
ATOM 1492 C CA . SER A 1 202 ? -5.193 14.766 -1.598 1.00 93.06 202 SER A CA 1
ATOM 1493 C C . SER A 1 202 ? -5.219 13.801 -0.411 1.00 93.06 202 SER A C 1
ATOM 1495 O O . SER A 1 202 ? -5.654 14.202 0.663 1.00 93.06 202 SER A O 1
ATOM 1497 N N . CYS A 1 203 ? -4.765 12.558 -0.600 1.00 91.81 203 CYS A N 1
ATOM 1498 C CA . CYS A 1 203 ? -4.682 11.545 0.454 1.00 91.81 203 CYS A CA 1
ATOM 1499 C C . CYS A 1 203 ? -3.368 11.646 1.254 1.00 91.81 203 CYS A C 1
ATOM 1501 O O . CYS A 1 203 ? -3.414 11.695 2.479 1.00 91.81 203 CYS A O 1
ATOM 1503 N N . HIS A 1 204 ? -2.215 11.742 0.578 1.00 93.06 204 HIS A N 1
ATOM 1504 C CA . HIS A 1 204 ? -0.877 11.712 1.201 1.00 93.06 204 HIS A CA 1
ATOM 1505 C C . HIS A 1 204 ? -0.234 13.088 1.410 1.00 93.06 204 HIS A C 1
ATOM 1507 O O . HIS A 1 204 ? 0.856 13.190 1.952 1.00 93.06 204 HIS A O 1
ATOM 1513 N N . MET A 1 205 ? -0.865 14.161 0.944 1.00 93.75 205 MET A N 1
ATOM 1514 C CA . MET A 1 205 ? -0.424 15.542 1.153 1.00 93.75 205 MET A CA 1
ATOM 1515 C C . MET A 1 205 ? -1.628 16.424 1.485 1.00 93.75 205 MET A C 1
ATOM 1517 O O . MET A 1 205 ? -1.837 17.480 0.871 1.00 93.75 205 MET A O 1
ATOM 1521 N N . ARG A 1 206 ? -2.467 15.943 2.417 1.00 91.50 206 ARG A N 1
ATOM 1522 C CA . ARG A 1 206 ? -3.716 16.605 2.813 1.00 91.50 206 ARG A CA 1
ATOM 1523 C C . ARG A 1 206 ? -3.480 18.107 3.045 1.00 91.50 206 ARG A C 1
ATOM 1525 O O . ARG A 1 206 ? -2.449 18.487 3.608 1.00 91.50 206 ARG A O 1
ATOM 1532 N N . PRO A 1 207 ? -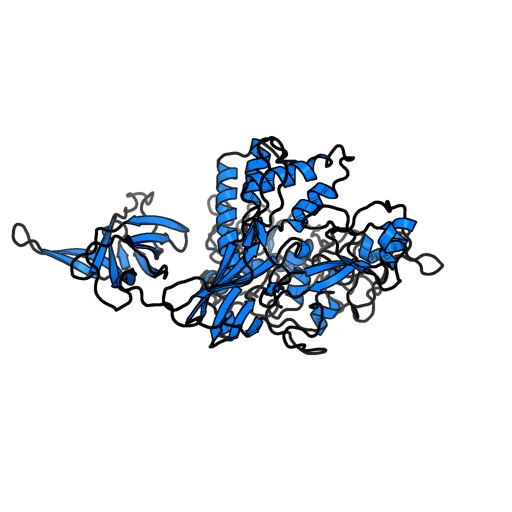4.385 18.974 2.557 1.00 92.81 207 PRO A N 1
ATOM 1533 C CA . PRO A 1 207 ? -4.217 20.411 2.707 1.00 92.81 207 PRO A CA 1
ATOM 1534 C C . PRO A 1 207 ? -4.295 20.809 4.183 1.00 92.81 207 PRO A C 1
ATOM 1536 O O . PRO A 1 207 ? -5.164 20.342 4.912 1.00 92.81 207 PRO A O 1
ATOM 1539 N N . VAL A 1 208 ? -3.407 21.702 4.603 1.00 92.38 208 VAL A N 1
ATOM 1540 C CA . VAL A 1 208 ? -3.370 22.268 5.954 1.00 92.38 208 VAL A CA 1
ATOM 1541 C C . VAL A 1 208 ? -3.334 23.788 5.899 1.00 92.38 208 VAL A C 1
ATOM 1543 O O . VAL A 1 208 ? -2.966 24.391 4.883 1.00 92.38 208 VAL A O 1
ATOM 1546 N N . GLN A 1 209 ? -3.668 24.421 7.024 1.00 93.69 209 GLN A N 1
ATOM 1547 C CA . GLN A 1 209 ? -3.351 25.826 7.218 1.00 93.69 209 GLN A CA 1
ATOM 1548 C C . GLN A 1 209 ? -1.868 25.977 7.573 1.00 93.69 209 GLN A C 1
ATOM 1550 O O . GLN A 1 209 ? -1.401 25.426 8.566 1.00 93.69 209 GLN A O 1
ATOM 1555 N N . GLY A 1 210 ? -1.111 26.737 6.785 1.00 91.38 210 GLY A N 1
ATOM 1556 C CA . GLY A 1 210 ? 0.311 26.912 7.058 1.00 91.38 210 GLY A CA 1
ATOM 1557 C C . GLY A 1 210 ? 1.022 27.916 6.166 1.00 91.38 210 GLY A C 1
ATOM 1558 O O . GLY A 1 210 ? 0.509 28.371 5.143 1.00 91.38 210 GLY A O 1
ATOM 1559 N N . ALA A 1 211 ? 2.244 28.262 6.566 1.00 89.25 211 ALA A N 1
ATOM 1560 C CA . ALA A 1 211 ? 3.164 29.054 5.761 1.00 89.25 211 ALA A CA 1
ATOM 1561 C C . ALA A 1 211 ? 4.096 28.125 4.972 1.00 89.25 211 ALA A C 1
ATOM 1563 O O . ALA A 1 211 ? 4.731 27.239 5.538 1.00 89.25 211 ALA A O 1
ATOM 1564 N N . GLY A 1 212 ? 4.234 28.362 3.665 1.00 85.19 212 GLY A N 1
ATOM 1565 C CA . GLY A 1 212 ? 5.060 27.521 2.784 1.00 85.19 212 GLY A CA 1
ATOM 1566 C C . GLY A 1 212 ? 6.576 27.632 3.007 1.00 85.19 212 GLY A C 1
ATOM 1567 O O . GLY A 1 212 ? 7.340 26.923 2.359 1.00 85.19 212 GLY A O 1
ATOM 1568 N N . ALA A 1 213 ? 7.030 28.535 3.879 1.00 84.38 213 ALA A N 1
ATOM 1569 C CA . ALA A 1 213 ? 8.436 28.696 4.225 1.00 84.38 213 ALA A CA 1
ATOM 1570 C C . ALA A 1 213 ? 8.606 29.364 5.595 1.00 84.38 213 ALA A C 1
ATOM 1572 O O . ALA A 1 213 ? 7.843 30.251 5.975 1.00 84.38 213 ALA A O 1
ATOM 1573 N N . ASN A 1 214 ? 9.684 29.010 6.296 1.00 84.38 214 ASN A N 1
ATOM 1574 C CA . ASN A 1 214 ? 10.077 29.638 7.556 1.00 84.38 214 ASN A CA 1
ATOM 1575 C C . ASN A 1 214 ? 10.819 30.971 7.307 1.00 84.38 214 ASN A C 1
ATOM 1577 O O . ASN A 1 214 ? 12.037 31.078 7.488 1.00 84.38 214 ASN A O 1
ATOM 1581 N N . LYS A 1 215 ? 10.100 31.983 6.796 1.00 83.62 215 LYS A N 1
ATOM 1582 C CA . LYS A 1 215 ? 10.598 33.354 6.580 1.00 83.62 215 LYS A CA 1
ATOM 1583 C C . LYS A 1 215 ? 9.540 34.388 6.973 1.00 83.62 215 LYS A C 1
ATOM 1585 O O . LYS A 1 215 ? 8.343 34.175 6.816 1.00 83.62 215 LYS A O 1
ATOM 1590 N N . ARG A 1 216 ? 9.993 35.547 7.463 1.00 82.69 216 ARG A N 1
ATOM 1591 C CA . ARG A 1 216 ? 9.110 36.658 7.850 1.00 82.69 216 ARG A CA 1
ATOM 1592 C C . ARG A 1 216 ? 8.334 37.182 6.637 1.00 82.69 216 ARG A C 1
ATOM 1594 O O . ARG A 1 216 ? 8.954 37.489 5.622 1.00 82.69 216 ARG A O 1
ATOM 1601 N N . GLY A 1 217 ? 7.023 37.357 6.797 1.00 80.50 217 GLY A N 1
ATOM 1602 C CA . GLY A 1 217 ? 6.134 37.916 5.772 1.00 80.50 217 GLY A CA 1
ATOM 1603 C C . GLY A 1 217 ? 5.571 36.889 4.788 1.00 80.50 217 GLY A C 1
ATOM 1604 O O . GLY A 1 217 ? 4.762 37.260 3.950 1.00 80.50 217 GLY A O 1
ATOM 1605 N N . VAL A 1 218 ? 5.952 35.610 4.901 1.00 86.25 218 VAL A N 1
ATOM 1606 C CA . VAL A 1 218 ? 5.368 34.547 4.074 1.00 86.25 218 VAL A CA 1
ATOM 1607 C C . VAL A 1 218 ? 3.886 34.410 4.403 1.00 86.25 218 VAL A C 1
ATOM 1609 O O . VAL A 1 218 ? 3.516 34.268 5.568 1.00 86.25 218 VAL A O 1
ATOM 1612 N N . GLN A 1 219 ? 3.055 34.446 3.364 1.00 88.62 219 GLN A N 1
ATOM 1613 C CA . GLN A 1 219 ? 1.616 34.273 3.502 1.00 88.62 219 GLN A CA 1
ATOM 1614 C C . GLN A 1 219 ? 1.254 32.896 4.083 1.00 88.62 219 GLN A C 1
ATOM 1616 O O . GLN A 1 219 ? 1.803 31.865 3.677 1.00 88.62 219 GLN A O 1
ATOM 1621 N N . VAL A 1 220 ? 0.316 32.903 5.032 1.00 91.00 220 VAL A N 1
ATOM 1622 C CA . VAL A 1 220 ? -0.348 31.700 5.540 1.00 91.00 220 VAL A CA 1
ATOM 1623 C C . VAL A 1 220 ? -1.493 31.367 4.595 1.00 91.00 220 VAL A C 1
ATOM 1625 O O . VAL A 1 220 ? -2.289 32.240 4.258 1.00 91.00 220 VAL A O 1
ATOM 1628 N N . ARG A 1 221 ? -1.565 30.110 4.166 1.00 92.56 221 ARG A N 1
ATOM 1629 C CA . ARG A 1 221 ? -2.595 29.600 3.258 1.00 92.56 221 ARG A CA 1
ATOM 1630 C C . ARG A 1 221 ? -3.401 28.524 3.951 1.00 92.56 221 ARG A C 1
ATOM 1632 O O . ARG A 1 221 ? -2.837 27.801 4.759 1.00 92.56 221 ARG A O 1
ATOM 1639 N N . ASN A 1 222 ? -4.674 28.392 3.596 1.00 93.31 222 ASN A N 1
ATOM 1640 C CA . ASN A 1 222 ? -5.573 27.383 4.165 1.00 93.31 222 ASN A CA 1
ATOM 1641 C C . ASN A 1 222 ? -5.607 26.069 3.371 1.00 93.31 222 ASN A C 1
ATOM 1643 O O . ASN A 1 222 ? -6.357 25.162 3.712 1.00 93.31 222 ASN A O 1
ATOM 1647 N N . ASP A 1 223 ? -4.850 25.988 2.279 1.00 93.94 223 ASP A N 1
ATOM 1648 C CA . ASP A 1 223 ? -4.895 24.877 1.334 1.00 93.94 223 ASP A CA 1
ATOM 1649 C C . ASP A 1 223 ? -3.502 24.319 1.004 1.00 93.94 223 ASP A C 1
ATOM 1651 O O . ASP A 1 223 ? -3.327 23.674 -0.036 1.00 93.94 223 ASP A O 1
ATOM 1655 N N . LEU A 1 224 ? -2.514 24.585 1.872 1.00 92.69 224 LEU A N 1
ATOM 1656 C CA . LEU A 1 224 ? -1.118 24.221 1.656 1.00 92.69 224 LEU A CA 1
ATOM 1657 C C . LEU A 1 224 ? -0.965 22.695 1.736 1.00 92.69 224 LEU A C 1
ATOM 1659 O O . LEU A 1 224 ? -1.287 22.129 2.777 1.00 92.69 224 LEU A O 1
ATOM 1663 N N . PRO A 1 225 ? -0.454 22.015 0.696 1.00 91.62 225 PRO A N 1
ATOM 1664 C CA . PRO A 1 225 ? -0.200 20.581 0.771 1.00 91.62 225 PRO A CA 1
ATOM 1665 C C . PRO A 1 225 ? 0.844 20.284 1.849 1.00 91.62 225 PRO A C 1
ATOM 1667 O O . PRO A 1 225 ? 1.975 20.779 1.779 1.00 91.62 225 PRO A O 1
ATOM 1670 N N . GLN A 1 226 ? 0.479 19.488 2.851 1.00 89.50 226 GLN A N 1
ATOM 1671 C CA . GLN A 1 226 ? 1.439 19.037 3.848 1.00 89.50 226 GLN A CA 1
ATOM 1672 C C . GLN A 1 226 ? 2.412 18.057 3.182 1.00 89.50 226 GLN A C 1
ATOM 1674 O O . GLN A 1 226 ? 1.995 17.049 2.622 1.00 89.50 226 GLN A O 1
ATOM 1679 N N . HIS A 1 227 ? 3.718 18.332 3.230 1.00 85.38 227 HIS A N 1
ATOM 1680 C CA . HIS A 1 227 ? 4.748 17.415 2.720 1.00 85.38 227 HIS A CA 1
ATOM 1681 C C . HIS A 1 227 ? 4.987 16.252 3.695 1.00 85.38 227 HIS A C 1
ATOM 1683 O O . HIS A 1 227 ? 6.090 16.067 4.203 1.00 85.38 227 HIS A O 1
ATOM 1689 N N . ASP A 1 228 ? 3.934 15.496 3.985 1.00 78.00 228 ASP A N 1
ATOM 1690 C CA . ASP A 1 228 ? 3.942 14.347 4.881 1.00 78.00 228 ASP A CA 1
ATOM 1691 C C . ASP A 1 228 ? 3.579 13.083 4.098 1.00 78.00 228 ASP A C 1
ATOM 1693 O O . ASP A 1 228 ? 2.468 12.578 4.177 1.00 78.00 228 ASP A O 1
ATOM 1697 N N . PHE A 1 229 ? 4.540 12.578 3.319 1.00 78.12 229 PHE A N 1
ATOM 1698 C CA . PHE A 1 229 ? 4.396 11.406 2.440 1.00 78.12 229 PHE A CA 1
ATOM 1699 C C . PHE A 1 229 ? 4.379 10.070 3.203 1.00 78.12 229 PHE A C 1
ATOM 1701 O O . PHE A 1 229 ? 4.955 9.074 2.761 1.00 78.12 229 PHE A O 1
ATOM 1708 N N . THR A 1 230 ? 3.762 10.048 4.380 1.00 83.81 230 THR A N 1
ATOM 1709 C CA . THR A 1 230 ? 3.725 8.859 5.222 1.00 83.81 230 THR A CA 1
ATOM 1710 C C . THR A 1 230 ? 2.752 7.837 4.625 1.00 83.81 230 THR A C 1
ATOM 1712 O O . THR A 1 230 ? 1.577 8.120 4.396 1.00 83.81 230 THR A O 1
ATOM 1715 N N . GLY A 1 231 ? 3.263 6.640 4.329 1.00 84.69 231 GLY A N 1
ATOM 1716 C CA . GLY A 1 231 ? 2.465 5.471 3.952 1.00 84.69 231 GLY A CA 1
ATOM 1717 C C . GLY A 1 231 ? 2.269 4.519 5.133 1.00 84.69 231 GLY A C 1
ATOM 1718 O O . GLY A 1 231 ? 2.653 4.818 6.256 1.00 84.69 231 GLY A O 1
ATOM 1719 N N . GLY A 1 232 ? 1.738 3.323 4.886 1.00 88.94 232 GLY A N 1
ATOM 1720 C CA . GLY A 1 232 ? 1.449 2.342 5.941 1.00 88.94 232 GLY A CA 1
ATOM 1721 C C . GLY A 1 232 ? 2.652 1.556 6.484 1.00 88.94 232 GLY A C 1
ATOM 1722 O O . GLY A 1 232 ? 2.479 0.410 6.876 1.00 88.94 232 GLY A O 1
ATOM 1723 N N . ASN A 1 233 ? 3.884 2.077 6.448 1.00 89.31 233 ASN A N 1
ATOM 1724 C CA . ASN A 1 233 ? 5.035 1.367 7.026 1.00 89.31 233 ASN A CA 1
ATOM 1725 C C . ASN A 1 233 ? 5.312 1.853 8.453 1.00 89.31 233 ASN A C 1
ATOM 1727 O O . ASN A 1 233 ? 6.055 2.808 8.657 1.00 89.31 233 ASN A O 1
ATOM 1731 N N . SER A 1 234 ? 4.710 1.180 9.430 1.00 90.56 234 SER A N 1
ATOM 1732 C CA . SER A 1 234 ? 4.839 1.495 10.857 1.00 90.56 234 SER A CA 1
ATOM 1733 C C . SER A 1 234 ? 6.048 0.845 11.539 1.00 90.56 234 SER A C 1
ATOM 1735 O O . SER A 1 234 ? 6.237 1.040 12.733 1.00 90.56 234 SER A O 1
ATOM 1737 N N . TRP A 1 235 ? 6.830 0.023 10.833 1.00 94.50 235 TRP A N 1
ATOM 1738 C CA . TRP A 1 235 ? 7.894 -0.784 11.445 1.00 94.50 235 TRP A CA 1
ATOM 1739 C C . TRP A 1 235 ? 9.300 -0.373 10.998 1.00 94.50 235 TRP A C 1
ATOM 1741 O O . TRP A 1 235 ? 10.226 -0.400 11.802 1.00 94.50 235 TRP A O 1
ATOM 1751 N N . ILE A 1 236 ? 9.481 0.073 9.749 1.00 93.25 236 ILE A N 1
ATOM 1752 C CA . ILE A 1 236 ? 10.819 0.381 9.211 1.00 93.25 236 ILE A CA 1
ATOM 1753 C C . ILE A 1 236 ? 11.558 1.473 9.998 1.00 93.25 236 ILE A C 1
ATOM 1755 O O . ILE A 1 236 ? 12.784 1.498 10.006 1.00 93.25 236 ILE A O 1
ATOM 1759 N N . GLY A 1 237 ? 10.830 2.351 10.696 1.00 93.38 237 GLY A N 1
ATOM 1760 C CA . GLY A 1 237 ? 11.428 3.321 11.610 1.00 93.38 237 GLY A CA 1
ATOM 1761 C C . GLY A 1 237 ? 12.255 2.658 12.716 1.00 93.38 237 GLY A C 1
ATOM 1762 O O . GLY A 1 237 ? 13.357 3.116 13.005 1.00 93.38 237 GLY A O 1
ATOM 1763 N N . GLU A 1 238 ? 11.785 1.541 13.279 1.00 95.56 238 GLU A N 1
ATOM 1764 C CA . GLU A 1 238 ? 12.527 0.777 14.292 1.00 95.56 238 GLU A CA 1
ATOM 1765 C C . GLU A 1 238 ? 13.784 0.130 13.708 1.00 95.56 238 GLU A C 1
ATOM 1767 O O . GLU A 1 238 ? 14.839 0.172 14.334 1.00 95.56 238 GLU A O 1
ATOM 1772 N N . VAL A 1 239 ? 13.710 -0.385 12.477 1.00 95.81 239 VAL A N 1
ATOM 1773 C CA . VAL A 1 239 ? 14.877 -0.929 11.758 1.00 95.81 239 VAL A CA 1
ATOM 1774 C C . VAL A 1 239 ? 15.935 0.135 11.543 1.00 95.81 239 VAL A C 1
ATOM 1776 O O . VAL A 1 239 ? 17.105 -0.113 11.807 1.00 95.81 239 VAL A O 1
ATOM 1779 N N . ILE A 1 240 ? 15.530 1.320 11.078 1.00 95.56 240 ILE A N 1
ATOM 1780 C CA . ILE A 1 240 ? 16.451 2.429 10.822 1.00 95.56 240 ILE A CA 1
ATOM 1781 C C . ILE A 1 240 ? 17.166 2.825 12.118 1.00 95.56 240 ILE A C 1
ATOM 1783 O O . ILE A 1 240 ? 18.387 2.951 12.122 1.00 95.56 240 ILE A O 1
ATOM 1787 N N . LYS A 1 241 ? 16.425 2.965 13.226 1.00 95.81 241 LYS A N 1
ATOM 1788 C CA . LYS A 1 241 ? 17.000 3.273 14.546 1.00 95.81 241 LYS A CA 1
ATOM 1789 C C . LYS A 1 241 ? 17.943 2.172 15.034 1.00 95.81 241 LYS A C 1
ATOM 1791 O O . LYS A 1 241 ? 19.028 2.476 15.522 1.00 95.81 241 LYS A O 1
ATOM 1796 N N . TYR A 1 242 ? 17.545 0.908 14.884 1.00 96.56 242 TYR A N 1
ATOM 1797 C CA . TYR A 1 242 ? 18.357 -0.240 15.281 1.00 96.56 242 TYR A CA 1
ATOM 1798 C C . TYR A 1 242 ? 19.658 -0.305 14.481 1.00 96.56 242 TYR A C 1
ATOM 1800 O O . TYR A 1 242 ? 20.739 -0.386 15.055 1.00 96.56 242 TYR A O 1
ATOM 1808 N N . GLN A 1 243 ? 19.579 -0.225 13.155 1.00 96.38 243 GLN A N 1
ATOM 1809 C CA . GLN A 1 243 ? 20.762 -0.282 12.306 1.00 96.38 243 GLN A CA 1
ATOM 1810 C C . GLN A 1 243 ? 21.685 0.923 12.530 1.00 96.38 243 GLN A C 1
ATOM 1812 O O . GLN A 1 243 ? 22.901 0.756 12.465 1.00 96.38 243 GLN A O 1
ATOM 1817 N N . ASP A 1 244 ? 21.155 2.111 12.846 1.00 95.88 244 ASP A N 1
ATOM 1818 C CA . ASP A 1 244 ? 21.977 3.282 13.181 1.00 95.88 244 ASP A CA 1
ATOM 1819 C C . ASP A 1 244 ? 22.802 3.027 14.445 1.00 95.88 244 ASP A C 1
ATOM 1821 O O . ASP A 1 244 ? 24.019 3.207 14.451 1.00 95.88 244 ASP A O 1
ATOM 1825 N N . SER A 1 245 ? 22.161 2.506 15.500 1.00 95.50 245 SER A N 1
ATOM 1826 C CA . SER A 1 245 ? 22.838 2.223 16.769 1.00 95.50 245 SER A CA 1
ATOM 1827 C C . SER A 1 245 ? 23.868 1.091 16.684 1.00 95.50 245 SER A C 1
ATOM 1829 O O . SER A 1 245 ? 24.685 0.950 17.593 1.00 95.50 245 SER A O 1
ATOM 1831 N N . HIS A 1 246 ? 23.835 0.292 15.613 1.00 95.00 246 HIS A N 1
ATOM 1832 C CA . HIS A 1 246 ? 24.762 -0.815 15.355 1.00 95.00 246 HIS A CA 1
ATOM 1833 C C . HIS A 1 246 ? 25.742 -0.523 14.207 1.00 95.00 246 HIS A C 1
ATOM 1835 O O . HIS A 1 246 ? 26.498 -1.410 13.811 1.00 95.00 246 HIS A O 1
ATOM 1841 N N . SER A 1 247 ? 25.767 0.707 13.674 1.00 93.69 247 SER A N 1
ATOM 1842 C CA . SER A 1 247 ? 26.597 1.088 12.517 1.00 93.69 247 SER A CA 1
ATOM 1843 C C . SER A 1 247 ? 26.359 0.205 11.280 1.00 93.69 247 SER A C 1
ATOM 1845 O O . SER A 1 247 ? 27.274 -0.065 10.501 1.00 93.69 247 SER A O 1
ATOM 1847 N N . GLN A 1 248 ? 25.125 -0.272 11.118 1.00 94.69 248 GLN A N 1
ATOM 1848 C CA . GLN A 1 248 ? 24.669 -1.131 10.025 1.00 94.69 248 GLN A CA 1
ATOM 1849 C C . GLN A 1 248 ? 23.851 -0.368 8.976 1.00 94.69 248 GLN A C 1
ATOM 1851 O O . GLN A 1 248 ? 23.563 -0.932 7.921 1.00 94.69 248 GLN A O 1
ATOM 1856 N N . LEU A 1 249 ? 23.482 0.896 9.226 1.00 91.75 249 LEU A N 1
ATOM 1857 C CA . LEU A 1 249 ? 22.815 1.709 8.212 1.00 91.75 249 LEU A CA 1
ATOM 1858 C C . LEU A 1 249 ? 23.724 1.873 6.993 1.00 91.75 249 LEU A C 1
ATOM 1860 O O . LEU A 1 249 ? 24.793 2.476 7.043 1.00 91.75 249 LEU A O 1
ATOM 1864 N N . ARG A 1 250 ? 23.275 1.333 5.859 1.00 89.62 250 ARG A N 1
ATOM 1865 C CA . ARG A 1 250 ? 24.043 1.384 4.613 1.00 89.62 250 ARG A CA 1
ATOM 1866 C C . ARG A 1 250 ? 24.108 2.790 4.017 1.00 89.62 250 ARG A C 1
ATOM 1868 O O . ARG A 1 250 ? 25.099 3.144 3.379 1.00 89.62 250 ARG A O 1
ATOM 1875 N N . LEU A 1 251 ? 23.033 3.562 4.174 1.00 85.88 251 LEU A N 1
ATOM 1876 C CA . LEU A 1 251 ? 22.884 4.917 3.646 1.00 85.88 251 LEU A CA 1
ATOM 1877 C C . LEU A 1 251 ? 22.564 5.883 4.792 1.00 85.88 251 LEU A C 1
ATOM 1879 O O . LEU A 1 251 ? 21.402 6.065 5.149 1.00 85.88 251 LEU A O 1
ATOM 1883 N N . GLY A 1 252 ? 23.607 6.518 5.324 1.00 83.06 252 GLY A N 1
ATOM 1884 C CA . GLY A 1 252 ? 23.531 7.432 6.467 1.00 83.06 252 GLY A CA 1
ATOM 1885 C C . GLY A 1 252 ? 24.050 6.799 7.758 1.00 83.06 252 GLY A C 1
ATOM 1886 O O . GLY A 1 252 ? 24.227 5.590 7.825 1.00 83.06 252 GLY A O 1
ATOM 1887 N N . ASP A 1 253 ? 24.320 7.636 8.753 1.00 89.81 253 ASP A N 1
ATOM 1888 C CA . ASP A 1 253 ? 24.741 7.263 10.103 1.00 89.81 253 ASP A CA 1
ATOM 1889 C C . ASP A 1 253 ? 24.554 8.450 11.069 1.00 89.81 253 ASP A C 1
ATOM 1891 O O . ASP A 1 253 ? 24.382 9.602 10.653 1.00 89.81 253 ASP A O 1
ATOM 1895 N N . GLY A 1 254 ? 24.574 8.166 12.372 1.00 93.81 254 GLY A N 1
ATOM 1896 C CA . GLY A 1 254 ? 24.625 9.175 13.427 1.00 93.81 254 GLY A CA 1
ATOM 1897 C C . GLY A 1 254 ? 23.346 9.999 13.536 1.00 93.81 254 GLY A C 1
ATOM 1898 O O . GLY A 1 254 ? 23.403 11.235 13.566 1.00 93.81 254 GLY A O 1
ATOM 1899 N N . LEU A 1 255 ? 22.189 9.333 13.597 1.00 94.81 255 LEU A N 1
ATOM 1900 C CA . LEU A 1 255 ? 20.902 10.013 13.699 1.00 94.81 255 LEU A CA 1
ATOM 1901 C C . LEU A 1 255 ? 20.831 10.867 14.972 1.00 94.81 255 LEU A C 1
ATOM 1903 O O . LEU A 1 255 ? 21.039 10.421 16.100 1.00 94.81 255 LEU A O 1
ATOM 1907 N N . THR A 1 256 ? 20.499 12.141 14.790 1.00 96.06 256 THR A N 1
ATOM 1908 C CA . THR A 1 256 ? 20.302 13.087 15.892 1.00 96.06 256 THR A CA 1
ATOM 1909 C C . THR A 1 256 ? 19.009 12.787 16.653 1.00 96.06 256 THR A C 1
ATOM 1911 O O . THR A 1 256 ? 18.054 12.252 16.093 1.00 96.06 256 THR A O 1
ATOM 1914 N N . ALA A 1 257 ? 18.906 13.248 17.903 1.00 95.19 257 ALA A N 1
ATOM 1915 C CA . ALA A 1 257 ? 17.674 13.128 18.695 1.00 95.19 257 ALA A CA 1
ATOM 1916 C C . ALA A 1 257 ? 16.429 13.697 17.981 1.00 95.19 257 ALA A C 1
ATOM 1918 O O . ALA A 1 257 ? 15.336 13.150 18.101 1.00 95.19 257 ALA A O 1
ATOM 1919 N N . ALA A 1 258 ? 16.596 14.769 17.197 1.00 95.44 258 ALA A N 1
ATOM 1920 C CA . ALA A 1 258 ? 15.513 15.341 16.402 1.00 95.44 258 ALA A CA 1
ATOM 1921 C C . ALA A 1 258 ? 15.069 14.410 15.258 1.00 95.44 258 ALA A C 1
ATOM 1923 O O . ALA A 1 258 ? 13.878 14.311 14.983 1.00 95.44 258 ALA A O 1
ATOM 1924 N N . GLN A 1 259 ? 16.007 13.713 14.608 1.00 94.50 259 GLN A N 1
ATOM 1925 C CA . GLN A 1 259 ? 15.692 12.732 13.564 1.00 94.50 259 GLN A CA 1
ATOM 1926 C C . GLN A 1 259 ? 15.033 11.482 14.149 1.00 94.50 259 GLN A C 1
ATOM 1928 O O . GLN A 1 259 ? 14.051 11.016 13.584 1.00 94.50 259 GLN A O 1
ATOM 1933 N N . LEU A 1 260 ? 15.510 10.990 15.298 1.00 93.94 260 LEU A N 1
ATOM 1934 C CA . LEU A 1 260 ? 14.885 9.872 16.014 1.00 93.94 260 LEU A CA 1
ATOM 1935 C C . LEU A 1 260 ? 13.427 10.199 16.374 1.00 93.94 260 LEU A C 1
ATOM 1937 O O . LEU A 1 260 ? 12.523 9.448 16.025 1.00 93.94 260 LEU A O 1
ATOM 1941 N N . SER A 1 261 ? 13.181 11.383 16.945 1.00 94.50 261 SER A N 1
ATOM 1942 C CA . SER A 1 261 ? 11.821 11.848 17.240 1.00 94.50 261 SER A CA 1
ATOM 1943 C C . SER A 1 261 ? 10.962 12.012 15.978 1.00 94.50 261 SER A C 1
ATOM 1945 O O . SER A 1 261 ? 9.779 11.679 15.989 1.00 94.50 261 SER A O 1
ATOM 1947 N N . ALA A 1 262 ? 11.535 12.481 14.864 1.00 91.06 262 ALA A N 1
ATOM 1948 C CA . ALA A 1 262 ? 10.812 12.577 13.596 1.00 91.06 262 ALA A CA 1
ATOM 1949 C C . ALA A 1 262 ? 10.422 11.199 13.030 1.00 91.06 262 ALA A C 1
ATOM 1951 O O . ALA A 1 262 ? 9.340 11.075 12.452 1.00 91.06 262 ALA A O 1
ATOM 1952 N N . ILE A 1 263 ? 11.272 10.182 13.214 1.00 92.06 263 ILE A N 1
ATOM 1953 C CA . ILE A 1 263 ? 10.980 8.787 12.858 1.00 92.06 263 ILE A CA 1
ATOM 1954 C C . ILE A 1 263 ? 9.827 8.255 13.715 1.00 92.06 263 ILE A C 1
ATOM 1956 O O . ILE A 1 263 ? 8.878 7.715 13.154 1.00 92.06 263 ILE A O 1
ATOM 1960 N N . ASP A 1 264 ? 9.846 8.474 15.033 1.00 90.31 264 ASP A N 1
ATOM 1961 C CA . ASP A 1 264 ? 8.761 8.042 15.929 1.00 90.31 264 ASP A CA 1
ATOM 1962 C C . ASP A 1 264 ? 7.420 8.676 15.532 1.00 90.31 264 ASP A C 1
ATOM 1964 O O . ASP A 1 264 ? 6.404 7.995 15.390 1.00 90.31 264 ASP A O 1
ATOM 1968 N N . LEU A 1 265 ? 7.425 9.982 15.246 1.00 89.69 265 LEU A N 1
ATOM 1969 C CA . LEU A 1 265 ? 6.236 10.680 14.762 1.00 89.69 265 LEU A CA 1
ATOM 1970 C C . LEU A 1 265 ? 5.761 10.133 13.407 1.00 89.69 265 LEU A C 1
ATOM 1972 O O . LEU A 1 265 ? 4.557 10.089 13.161 1.00 89.69 265 LEU A O 1
ATOM 1976 N N . ALA A 1 266 ? 6.673 9.755 12.504 1.00 89.75 266 ALA A N 1
ATOM 1977 C CA . ALA A 1 266 ? 6.310 9.152 11.220 1.00 89.75 266 ALA A CA 1
ATOM 1978 C C . ALA A 1 266 ? 5.689 7.758 11.400 1.00 89.75 266 ALA A C 1
ATOM 1980 O O . ALA A 1 266 ? 4.701 7.447 10.738 1.00 89.75 266 ALA A O 1
ATOM 1981 N N . THR A 1 267 ? 6.201 6.958 12.338 1.00 89.56 267 THR A N 1
ATOM 1982 C CA . THR A 1 267 ? 5.625 5.659 12.706 1.00 89.56 267 THR A CA 1
ATOM 1983 C C . THR A 1 267 ? 4.181 5.797 13.191 1.00 89.56 267 THR A C 1
ATOM 1985 O O . THR A 1 267 ? 3.308 5.064 12.725 1.00 89.56 267 THR A O 1
ATOM 1988 N N . GLU A 1 268 ? 3.891 6.766 14.062 1.00 88.88 268 GLU A N 1
ATOM 1989 C CA . GLU A 1 268 ? 2.518 6.997 14.534 1.00 88.88 268 GLU A CA 1
ATOM 1990 C C . GLU A 1 268 ? 1.582 7.436 13.403 1.00 88.88 268 GLU A C 1
ATOM 1992 O O . GLU A 1 268 ? 0.467 6.925 13.271 1.00 88.88 268 GLU A O 1
ATOM 1997 N N . ARG A 1 269 ? 2.052 8.306 12.502 1.00 89.25 269 ARG A N 1
ATOM 1998 C CA . ARG A 1 269 ? 1.268 8.702 11.321 1.00 89.25 269 ARG A CA 1
ATOM 1999 C C . ARG A 1 269 ? 1.032 7.542 10.353 1.00 89.25 269 ARG A C 1
ATOM 2001 O O . ARG A 1 269 ? -0.022 7.507 9.717 1.00 89.25 269 ARG A O 1
ATOM 2008 N N . ALA A 1 270 ? 1.959 6.588 10.253 1.00 91.31 270 ALA A N 1
ATOM 2009 C CA . ALA A 1 270 ? 1.796 5.384 9.440 1.00 91.31 270 ALA A CA 1
ATOM 2010 C C . ALA A 1 270 ? 0.699 4.466 9.995 1.00 91.31 270 ALA A C 1
ATOM 2012 O O . ALA A 1 270 ? -0.126 3.970 9.226 1.00 91.31 270 ALA A O 1
ATOM 2013 N N . LYS A 1 271 ? 0.641 4.286 11.323 1.00 88.69 271 LYS A N 1
ATOM 2014 C CA . LYS A 1 271 ? -0.438 3.541 11.997 1.00 88.69 271 LYS A CA 1
ATOM 2015 C C . LYS A 1 271 ? -1.798 4.196 11.759 1.00 88.69 271 LYS A C 1
ATOM 2017 O O . LYS A 1 271 ? -2.738 3.524 11.346 1.00 88.69 271 LYS A O 1
ATOM 2022 N N . GLN A 1 272 ? -1.878 5.518 11.919 1.00 88.56 272 GLN A N 1
ATOM 2023 C CA . GLN A 1 272 ? -3.104 6.272 11.643 1.00 88.56 272 GLN A CA 1
ATOM 2024 C C . GLN A 1 272 ? -3.540 6.143 10.177 1.00 88.56 272 GLN A C 1
ATOM 2026 O O . GLN A 1 272 ? -4.717 5.930 9.908 1.00 88.56 272 GLN A O 1
ATOM 2031 N N . HIS A 1 273 ? -2.614 6.216 9.214 1.00 90.94 273 HIS A N 1
ATOM 2032 C CA . HIS A 1 273 ? -2.950 6.027 7.797 1.00 90.94 273 HIS A CA 1
ATOM 2033 C C . HIS A 1 273 ? -3.508 4.631 7.500 1.00 90.94 273 HIS A C 1
ATOM 2035 O O . HIS A 1 273 ? -4.408 4.508 6.672 1.00 90.94 273 HIS A O 1
ATOM 2041 N N . LEU A 1 274 ? -3.009 3.586 8.168 1.00 93.75 274 LEU A N 1
ATOM 2042 C CA . LEU A 1 274 ? -3.551 2.231 8.031 1.00 93.75 274 LEU A CA 1
ATOM 2043 C C . LEU A 1 274 ? -5.000 2.144 8.527 1.00 93.75 274 LEU A C 1
ATOM 2045 O O . LEU A 1 274 ? -5.826 1.529 7.857 1.00 93.75 274 LEU A O 1
ATOM 2049 N N . GLN A 1 275 ? -5.323 2.814 9.635 1.00 92.56 275 GLN A N 1
ATOM 2050 C CA . GLN A 1 275 ? -6.688 2.867 10.173 1.00 92.56 275 GLN A CA 1
ATOM 2051 C C . GLN A 1 275 ? -7.660 3.649 9.275 1.00 92.56 275 GLN A C 1
ATOM 2053 O O . GLN A 1 275 ? -8.850 3.369 9.235 1.00 92.56 275 GLN A O 1
ATOM 2058 N N . GLN A 1 276 ? -7.147 4.601 8.495 1.00 94.31 276 GLN A N 1
ATOM 2059 C CA . GLN A 1 276 ? -7.937 5.416 7.564 1.00 94.31 276 GLN A CA 1
ATOM 2060 C C . GLN A 1 276 ? -8.195 4.717 6.215 1.00 94.31 276 GLN A C 1
ATOM 2062 O O . GLN A 1 276 ? -8.978 5.213 5.400 1.00 94.31 276 GLN A O 1
ATOM 2067 N N . ALA A 1 277 ? -7.502 3.608 5.934 1.00 96.44 277 ALA A N 1
ATOM 2068 C CA . ALA A 1 277 ? -7.450 2.992 4.606 1.00 96.44 277 ALA A CA 1
ATOM 2069 C C . ALA A 1 277 ? -8.599 2.011 4.318 1.00 96.44 277 ALA A C 1
ATOM 2071 O O . ALA A 1 277 ? -8.862 1.706 3.151 1.00 96.44 277 ALA A O 1
ATOM 2072 N N . ALA A 1 278 ? -9.278 1.516 5.353 1.00 96.50 278 ALA A N 1
ATOM 2073 C CA . ALA A 1 278 ? -10.311 0.497 5.228 1.00 96.50 278 ALA A CA 1
ATOM 2074 C C . ALA A 1 278 ? -11.481 0.759 6.176 1.00 96.50 278 ALA A C 1
ATOM 2076 O O . ALA A 1 278 ? -11.313 1.364 7.227 1.00 96.50 278 ALA A O 1
ATOM 2077 N N . ASN A 1 279 ? -12.653 0.248 5.813 1.00 94.00 279 ASN A N 1
ATOM 2078 C CA . ASN A 1 279 ? -13.802 0.143 6.708 1.00 94.00 279 ASN A CA 1
ATOM 2079 C C . ASN A 1 279 ? -14.223 -1.330 6.801 1.00 94.00 279 ASN A C 1
ATOM 2081 O O . ASN A 1 279 ? -14.245 -2.033 5.786 1.00 94.00 279 ASN A O 1
ATOM 2085 N N . LEU A 1 280 ? -14.550 -1.789 8.007 1.00 95.19 280 LEU A N 1
ATOM 2086 C CA . LEU A 1 280 ? -14.966 -3.154 8.304 1.00 95.19 280 LEU A CA 1
ATOM 2087 C C . LEU A 1 280 ? -16.359 -3.130 8.934 1.00 95.19 280 LEU A C 1
ATOM 2089 O O . LEU A 1 280 ? -16.609 -2.392 9.880 1.00 95.19 280 LEU A O 1
ATOM 2093 N N . SER A 1 281 ? -17.271 -3.942 8.410 1.00 94.19 281 SER A N 1
ATOM 2094 C CA . SER A 1 281 ? -18.640 -4.041 8.929 1.00 94.19 281 SER A CA 1
ATOM 2095 C C . SER A 1 281 ? -19.154 -5.472 8.869 1.00 94.19 281 SER A C 1
ATOM 2097 O O . SER A 1 281 ? -18.683 -6.274 8.059 1.00 94.19 281 SER A O 1
ATOM 2099 N N . VAL A 1 282 ? -20.119 -5.786 9.732 1.00 94.44 282 VAL A N 1
ATOM 2100 C CA . VAL A 1 282 ? -20.732 -7.112 9.848 1.00 94.44 282 VAL A CA 1
ATOM 2101 C C . VAL A 1 282 ? -22.248 -6.956 9.830 1.00 94.44 282 VAL A C 1
ATOM 2103 O O . VAL A 1 282 ? -22.796 -6.157 10.584 1.00 94.44 282 VAL A O 1
ATOM 2106 N N . ASP A 1 283 ? -22.914 -7.727 8.974 1.00 91.75 283 ASP A N 1
ATOM 2107 C CA . ASP A 1 283 ? -24.373 -7.842 8.912 1.00 91.75 283 ASP A CA 1
ATOM 2108 C C . ASP A 1 283 ? -24.761 -9.326 8.879 1.00 91.75 283 ASP A C 1
ATOM 2110 O O . ASP A 1 283 ? -24.457 -10.052 7.927 1.00 91.75 283 ASP A O 1
ATOM 2114 N N . GLY A 1 284 ? -25.367 -9.816 9.962 1.00 93.81 284 GLY A N 1
ATOM 2115 C CA . GLY A 1 284 ? -25.554 -11.250 10.176 1.00 93.81 284 GLY A CA 1
ATOM 2116 C C . GLY A 1 284 ? -24.220 -11.997 10.079 1.00 93.81 284 GLY A C 1
ATOM 2117 O O . GLY A 1 284 ? -23.260 -11.653 10.756 1.00 93.81 284 GLY A O 1
ATOM 2118 N N . ASN A 1 285 ? -24.136 -13.004 9.207 1.00 96.75 285 ASN A N 1
ATOM 2119 C CA . ASN A 1 285 ? -22.893 -13.743 8.946 1.00 96.75 285 ASN A CA 1
ATOM 2120 C C . ASN A 1 285 ? -22.098 -13.177 7.760 1.00 96.75 285 ASN A C 1
ATOM 2122 O O . ASN A 1 285 ? -21.284 -13.890 7.186 1.00 96.75 285 ASN A O 1
ATOM 2126 N N . LEU A 1 286 ? -22.341 -11.940 7.335 1.00 97.56 286 LEU A N 1
ATOM 2127 C CA . LEU A 1 286 ? -21.634 -11.326 6.218 1.00 97.56 286 LEU A CA 1
ATOM 2128 C C . LEU A 1 286 ? -20.676 -10.259 6.740 1.00 97.56 286 LEU A C 1
ATOM 2130 O O . LEU A 1 286 ? -21.115 -9.227 7.240 1.00 97.56 286 LEU A O 1
ATOM 2134 N N . VAL A 1 287 ? -19.372 -10.480 6.584 1.00 97.81 287 VAL A N 1
ATOM 2135 C CA . VAL A 1 287 ? -18.365 -9.439 6.822 1.00 97.81 287 VAL A CA 1
ATOM 2136 C C . VAL A 1 287 ? -18.051 -8.727 5.509 1.00 97.81 287 VAL A C 1
ATOM 2138 O O . VAL A 1 287 ? -17.850 -9.371 4.477 1.00 97.81 287 VAL A O 1
ATOM 2141 N N . THR A 1 288 ? -18.025 -7.395 5.539 1.00 98.38 288 THR A N 1
ATOM 2142 C CA . THR A 1 288 ? -17.668 -6.547 4.395 1.00 98.38 288 THR A CA 1
ATOM 2143 C C . THR A 1 288 ? -16.419 -5.737 4.720 1.00 98.38 288 THR A C 1
ATOM 2145 O O . THR A 1 288 ? -16.419 -4.965 5.680 1.00 98.38 288 THR A O 1
ATOM 2148 N N . VAL A 1 289 ? -15.384 -5.879 3.889 1.00 98.69 289 VAL A N 1
ATOM 2149 C CA . VAL A 1 289 ? -14.165 -5.057 3.922 1.00 98.69 289 VAL A CA 1
ATOM 2150 C C . VAL A 1 289 ? -14.227 -4.067 2.767 1.00 98.69 289 VAL A C 1
ATOM 2152 O O . VAL A 1 289 ? -14.247 -4.481 1.612 1.00 98.69 289 VAL A O 1
ATOM 2155 N N . VAL A 1 290 ? -14.260 -2.768 3.052 1.00 98.75 290 VAL A N 1
ATOM 2156 C CA . VAL A 1 290 ? -14.345 -1.705 2.039 1.00 98.75 290 VAL A CA 1
ATOM 2157 C C . VAL A 1 290 ? -12.985 -1.044 1.868 1.00 98.75 290 VAL A C 1
ATOM 2159 O O . VAL A 1 290 ? -12.374 -0.615 2.847 1.00 98.75 290 VAL A O 1
ATOM 2162 N N . ASN A 1 291 ? -12.533 -0.916 0.622 1.00 98.75 291 ASN A N 1
ATOM 2163 C CA . ASN A 1 291 ? -11.342 -0.154 0.280 1.00 98.75 291 ASN A CA 1
ATOM 2164 C C . ASN A 1 291 ? -11.672 1.345 0.201 1.00 98.75 291 ASN A C 1
ATOM 2166 O O . ASN A 1 291 ? -12.474 1.768 -0.633 1.00 98.75 291 ASN A O 1
ATOM 2170 N N . LEU A 1 292 ? -11.028 2.150 1.050 1.00 98.06 292 LEU A N 1
ATOM 2171 C CA . LEU A 1 292 ? -11.163 3.611 1.052 1.00 98.06 292 LEU A CA 1
ATOM 2172 C C . LEU A 1 292 ? -10.008 4.313 0.318 1.00 98.06 292 LEU A C 1
ATOM 2174 O O . LEU A 1 292 ? -9.972 5.538 0.242 1.00 98.06 292 LEU A O 1
ATOM 2178 N N . THR A 1 293 ? -9.049 3.556 -0.211 1.00 97.12 293 THR A N 1
ATOM 2179 C CA . THR A 1 293 ? -7.859 4.078 -0.889 1.00 97.12 293 THR A CA 1
ATOM 2180 C C . THR A 1 293 ? -8.073 4.256 -2.388 1.00 97.12 293 THR A C 1
ATOM 2182 O O . THR A 1 293 ? -8.970 3.673 -2.997 1.00 97.12 293 THR A O 1
ATOM 2185 N N . GLY A 1 294 ? -7.202 5.064 -3.001 1.00 95.94 294 GLY A N 1
ATOM 2186 C CA . GLY A 1 294 ? -7.230 5.332 -4.435 1.00 95.94 294 GLY A CA 1
ATOM 2187 C C . GLY A 1 294 ? -6.665 4.224 -5.317 1.00 95.94 294 GLY A C 1
ATOM 2188 O O . GLY A 1 294 ? -6.720 4.356 -6.526 1.00 95.94 294 GLY A O 1
ATOM 2189 N N . HIS A 1 295 ? -6.118 3.157 -4.748 1.00 96.75 295 HIS A N 1
ATOM 2190 C CA . HIS A 1 295 ? -5.461 2.049 -5.447 1.00 96.75 295 HIS A CA 1
ATOM 2191 C C . HIS A 1 295 ? -5.962 0.723 -4.862 1.00 96.75 295 HIS A C 1
ATOM 2193 O O . HIS A 1 295 ? -6.854 0.733 -4.013 1.00 96.75 295 HIS A O 1
ATOM 2199 N N . LYS A 1 296 ? -5.437 -0.436 -5.277 1.00 97.75 296 LYS A N 1
ATOM 2200 C CA . LYS A 1 296 ? -5.836 -1.681 -4.609 1.00 97.75 296 LYS A CA 1
ATOM 2201 C C . LYS A 1 296 ? -5.372 -1.661 -3.152 1.00 97.75 296 LYS A C 1
ATOM 2203 O O . LYS A 1 296 ? -4.296 -1.143 -2.845 1.00 97.75 296 LYS A O 1
ATOM 2208 N N . LEU A 1 297 ? -6.180 -2.212 -2.253 1.00 96.88 297 LEU A N 1
ATOM 2209 C CA . LEU A 1 297 ? -5.839 -2.346 -0.842 1.00 96.88 297 LEU A CA 1
ATOM 2210 C C . LEU A 1 297 ? -5.254 -3.742 -0.611 1.00 96.88 297 LEU A C 1
ATOM 2212 O O . LEU A 1 297 ? -5.973 -4.737 -0.684 1.00 96.88 297 LEU A O 1
ATOM 2216 N N . ILE A 1 298 ? -3.953 -3.894 -0.375 1.00 93.56 298 ILE A N 1
ATOM 2217 C CA . ILE A 1 298 ? -2.892 -2.906 -0.056 1.00 93.56 298 ILE A CA 1
ATOM 2218 C C . ILE A 1 298 ? -1.982 -2.545 -1.257 1.00 93.56 298 ILE A C 1
ATOM 2220 O O . ILE A 1 298 ? -2.103 -3.140 -2.319 1.00 93.56 298 ILE A O 1
ATOM 2224 N N . SER A 1 299 ? -1.036 -1.603 -1.124 1.00 90.56 299 SER A N 1
ATOM 2225 C CA . SER A 1 299 ? -0.077 -1.246 -2.200 1.00 90.56 299 SER A CA 1
ATOM 2226 C C . SER A 1 299 ? 1.375 -1.078 -1.706 1.00 90.56 299 SER A C 1
ATOM 2228 O O . SER A 1 299 ? 1.680 -1.378 -0.547 1.00 90.56 299 SER A O 1
ATOM 2230 N N . GLY A 1 300 ? 2.284 -0.636 -2.589 1.00 84.75 300 GLY A N 1
ATOM 2231 C CA . GLY A 1 300 ? 3.736 -0.567 -2.367 1.00 84.75 300 GLY A CA 1
ATOM 2232 C C . GLY A 1 300 ? 4.455 -1.708 -3.089 1.00 84.75 300 GLY A C 1
ATOM 2233 O O . GLY A 1 300 ? 4.168 -1.915 -4.258 1.00 84.75 300 GLY A O 1
ATOM 2234 N N . TYR A 1 301 ? 5.295 -2.465 -2.367 1.00 86.50 301 TYR A N 1
ATOM 2235 C CA . TYR A 1 301 ? 5.756 -3.807 -2.763 1.00 86.50 301 TYR A CA 1
ATOM 2236 C C . TYR A 1 301 ? 4.757 -4.848 -2.208 1.00 86.50 301 TYR A C 1
ATOM 2238 O O . TYR A 1 301 ? 4.904 -5.316 -1.075 1.00 86.50 301 TYR A O 1
ATOM 2246 N N . PRO A 1 302 ? 3.623 -5.126 -2.875 1.00 86.25 302 PRO A N 1
ATOM 2247 C CA . PRO A 1 302 ? 2.567 -5.942 -2.285 1.00 86.25 302 PRO A CA 1
ATOM 2248 C C . PRO A 1 302 ? 2.959 -7.414 -2.094 1.00 86.25 302 PRO A C 1
ATOM 2250 O O . PRO A 1 302 ? 2.262 -8.109 -1.369 1.00 86.25 302 PRO A O 1
ATOM 2253 N N . GLU A 1 303 ? 4.053 -7.893 -2.689 1.00 87.56 303 GLU A N 1
ATOM 2254 C CA . GLU A 1 303 ? 4.537 -9.266 -2.523 1.00 87.56 303 GLU A CA 1
ATOM 2255 C C . GLU A 1 303 ? 5.045 -9.558 -1.109 1.00 87.56 303 GLU A C 1
ATOM 2257 O O . GLU A 1 303 ? 4.793 -10.627 -0.565 1.00 87.56 303 GLU A O 1
ATOM 2262 N N . GLY A 1 304 ? 5.708 -8.595 -0.468 1.00 91.12 304 GLY A N 1
ATOM 2263 C CA . GLY A 1 304 ? 6.215 -8.762 0.896 1.00 91.12 304 GLY A CA 1
ATOM 2264 C C . GLY A 1 304 ? 5.240 -8.287 1.976 1.00 91.12 304 GLY A C 1
ATOM 2265 O O . GLY A 1 304 ? 5.591 -8.287 3.158 1.00 91.12 304 GLY A O 1
ATOM 2266 N N . ARG A 1 305 ? 4.036 -7.855 1.582 1.00 94.69 305 ARG A N 1
ATOM 2267 C CA . ARG A 1 305 ? 3.011 -7.290 2.465 1.00 94.69 305 ARG A CA 1
ATOM 2268 C C . ARG A 1 305 ? 1.747 -8.134 2.426 1.00 94.69 305 ARG A C 1
ATOM 2270 O O . ARG A 1 305 ? 1.419 -8.745 1.416 1.00 94.69 305 ARG A O 1
ATOM 2277 N N . ARG A 1 306 ? 0.988 -8.119 3.517 1.00 95.31 306 ARG A N 1
ATOM 2278 C CA . ARG A 1 306 ? -0.295 -8.828 3.584 1.00 95.31 306 ARG A CA 1
ATOM 2279 C C . ARG A 1 306 ? -1.282 -8.133 4.499 1.00 95.31 306 ARG A C 1
ATOM 2281 O O . ARG A 1 306 ? -0.894 -7.539 5.503 1.00 95.31 306 ARG A O 1
ATOM 2288 N N . MET A 1 307 ? -2.554 -8.244 4.147 1.00 97.88 307 MET A N 1
ATOM 2289 C CA . MET A 1 307 ? -3.688 -7.865 4.983 1.00 97.88 307 MET A CA 1
ATOM 2290 C C . MET A 1 307 ? -4.577 -9.095 5.169 1.00 97.88 307 MET A C 1
ATOM 2292 O O . MET A 1 307 ? -4.706 -9.878 4.235 1.00 97.88 307 MET A O 1
ATOM 2296 N N . TRP A 1 308 ? -5.173 -9.318 6.335 1.00 98.56 308 TRP A N 1
ATOM 2297 C CA . TRP A 1 308 ? -6.039 -10.481 6.556 1.00 98.56 308 TRP A CA 1
ATOM 2298 C C . TRP A 1 308 ? -7.049 -10.241 7.670 1.00 98.56 308 TRP A C 1
ATOM 2300 O O . TRP A 1 308 ? -6.904 -9.306 8.453 1.00 98.56 308 TRP A O 1
ATOM 2310 N N . LEU A 1 309 ? -8.069 -11.096 7.733 1.00 98.56 309 LEU A N 1
ATOM 2311 C CA . LEU A 1 309 ? -8.997 -11.130 8.860 1.00 98.56 309 LEU A CA 1
ATOM 2312 C C . LEU A 1 309 ? -8.485 -12.095 9.931 1.00 98.56 309 LEU A C 1
ATOM 2314 O O . LEU A 1 309 ? -8.282 -13.277 9.646 1.00 98.56 309 LEU A O 1
ATOM 2318 N N . ASN A 1 310 ? -8.307 -11.593 11.149 1.00 98.38 310 ASN A N 1
ATOM 2319 C CA . ASN A 1 310 ? -8.158 -12.397 12.354 1.00 98.38 310 ASN A CA 1
ATOM 2320 C C . ASN A 1 310 ? -9.513 -12.442 13.063 1.00 98.38 310 ASN A C 1
ATOM 2322 O O . ASN A 1 310 ? -10.070 -11.396 13.392 1.00 98.38 310 ASN A O 1
ATOM 2326 N N . ILE A 1 311 ? -10.070 -13.639 13.242 1.00 98.44 311 ILE A N 1
ATOM 2327 C CA . ILE A 1 311 ? -11.412 -13.810 13.806 1.00 98.44 311 ILE A CA 1
ATOM 2328 C C . ILE A 1 311 ? -11.336 -14.726 15.010 1.00 98.44 311 ILE A C 1
ATOM 2330 O O . ILE A 1 311 ? -11.001 -15.901 14.864 1.00 98.44 311 ILE A O 1
ATOM 2334 N N . LYS A 1 312 ? -11.693 -14.209 16.182 1.00 98.00 312 LYS A N 1
ATOM 2335 C CA . LYS A 1 312 ? -11.734 -14.976 17.428 1.00 98.00 312 LYS A CA 1
ATOM 2336 C C . LYS A 1 312 ? -13.178 -15.213 17.821 1.00 98.00 312 LYS A C 1
ATOM 2338 O O . LYS A 1 312 ? -13.910 -14.266 18.080 1.00 98.00 312 LYS A O 1
ATOM 2343 N N . TRP A 1 313 ? -13.579 -16.479 17.822 1.00 98.31 313 TRP A N 1
ATOM 2344 C CA . TRP A 1 313 ? -14.930 -16.933 18.132 1.00 98.31 313 TRP A CA 1
ATOM 2345 C C . TRP A 1 313 ? -15.036 -17.325 19.590 1.00 98.31 313 TRP A C 1
ATOM 2347 O O . TRP A 1 313 ? -14.238 -18.133 20.066 1.00 98.31 313 TRP A O 1
ATOM 2357 N N . TYR A 1 314 ? -16.067 -16.836 20.259 1.00 97.56 314 TYR A N 1
ATOM 2358 C CA . TYR A 1 314 ? -16.261 -17.032 21.682 1.00 97.56 314 TYR A CA 1
ATOM 2359 C C . TYR A 1 314 ? -17.631 -17.633 21.975 1.00 97.56 314 TYR A C 1
ATOM 2361 O O . TYR A 1 314 ? -18.608 -17.378 21.259 1.00 97.56 314 TYR A O 1
ATOM 2369 N N . GLY A 1 315 ? -17.691 -18.457 23.017 1.00 95.00 315 GLY A N 1
ATOM 2370 C CA . GLY A 1 315 ? -18.953 -18.937 23.565 1.00 95.00 315 GLY A CA 1
ATOM 2371 C C . GLY A 1 315 ? -19.542 -17.991 24.614 1.00 95.00 315 GLY A C 1
ATOM 2372 O O . GLY A 1 315 ? -19.131 -16.842 24.747 1.00 95.00 315 GLY A O 1
ATOM 2373 N N . ASP A 1 316 ? -20.546 -18.487 25.322 1.00 89.88 316 ASP A N 1
ATOM 2374 C CA . ASP A 1 316 ? -21.338 -17.788 26.339 1.00 89.88 316 ASP A CA 1
ATOM 2375 C C . ASP A 1 316 ? -20.591 -17.450 27.638 1.00 89.88 316 ASP A C 1
ATOM 2377 O O . ASP A 1 316 ? -20.975 -16.506 28.320 1.00 89.88 316 ASP A O 1
ATOM 2381 N N . GLU A 1 317 ? -19.511 -18.160 27.951 1.00 87.56 317 GLU A N 1
ATOM 2382 C CA . GLU A 1 317 ? -18.624 -17.930 29.101 1.00 87.56 317 GLU A CA 1
ATOM 2383 C C . GLU A 1 317 ? -17.296 -17.263 28.673 1.00 87.56 317 GLU A C 1
ATOM 2385 O O . GLU A 1 317 ? -16.266 -17.444 29.320 1.00 87.56 317 GLU A O 1
ATOM 2390 N N . GLU A 1 318 ? -17.288 -16.547 27.538 1.00 87.50 318 GLU A N 1
ATOM 2391 C CA . GLU A 1 318 ? -16.103 -15.888 26.945 1.00 87.50 318 GLU A CA 1
ATOM 2392 C C . GLU A 1 318 ? -14.939 -16.837 26.594 1.00 87.50 318 GLU A C 1
ATOM 2394 O O . GLU A 1 318 ? -13.806 -16.429 26.326 1.00 87.50 318 GLU A O 1
ATOM 2399 N N . GLN A 1 319 ? -15.206 -18.140 26.533 1.00 93.88 319 GLN A N 1
ATOM 2400 C CA . GLN A 1 319 ? -14.239 -19.150 26.132 1.00 93.88 319 GLN A CA 1
ATOM 2401 C C . GLN A 1 319 ? -13.908 -19.025 24.638 1.00 93.88 319 GLN A C 1
ATOM 2403 O O . GLN A 1 319 ? -14.803 -19.091 23.793 1.00 93.88 319 GLN A O 1
ATOM 2408 N N . LEU A 1 320 ? -12.621 -18.893 24.288 1.00 95.81 320 LEU A N 1
ATOM 2409 C CA . LEU A 1 320 ? -12.164 -18.914 22.892 1.00 95.81 320 LEU A CA 1
ATOM 2410 C C . LEU A 1 320 ? -12.388 -20.314 22.296 1.00 95.81 320 LEU A C 1
ATOM 2412 O O . LEU A 1 320 ? -11.728 -21.280 22.676 1.00 95.81 320 LEU A O 1
ATOM 2416 N N . LEU A 1 321 ? -13.307 -20.414 21.337 1.00 97.94 321 LEU A N 1
ATOM 2417 C CA . LEU A 1 321 ? -13.668 -21.657 20.652 1.00 97.94 321 LEU A CA 1
ATOM 2418 C C . LEU A 1 321 ? -12.799 -21.917 19.419 1.00 97.94 321 LEU A C 1
ATOM 2420 O O . LEU A 1 321 ? -12.474 -23.065 19.117 1.00 97.94 321 LEU A O 1
ATOM 2424 N N . ARG A 1 322 ? -12.466 -20.860 18.668 1.00 97.31 322 ARG A N 1
ATOM 2425 C CA . ARG A 1 322 ? -11.658 -20.936 17.443 1.00 97.31 322 ARG A CA 1
ATOM 2426 C C . ARG A 1 322 ? -11.050 -19.577 17.117 1.00 97.31 322 ARG A C 1
ATOM 2428 O O . ARG A 1 322 ? -11.721 -18.562 17.264 1.00 97.31 322 ARG A O 1
ATOM 2435 N N . GLU A 1 323 ? -9.829 -19.576 16.596 1.00 97.81 323 GLU A N 1
ATOM 2436 C CA . GLU A 1 323 ? -9.202 -18.402 15.989 1.00 97.81 323 GLU A CA 1
ATOM 2437 C C . GLU A 1 323 ? -8.882 -18.695 14.517 1.00 97.81 323 GLU A C 1
ATOM 2439 O O . GLU A 1 323 ? -8.111 -19.606 14.213 1.00 97.81 323 GLU A O 1
ATOM 2444 N N . ASP A 1 324 ? -9.488 -17.942 13.601 1.00 98.19 324 ASP A N 1
ATOM 2445 C CA . ASP A 1 324 ? -9.177 -17.984 12.172 1.00 98.19 324 ASP A CA 1
ATOM 2446 C C . ASP A 1 324 ? -8.143 -16.893 11.847 1.00 98.19 324 ASP A C 1
ATOM 2448 O O . ASP A 1 324 ? -8.230 -15.778 12.362 1.00 98.19 324 ASP A O 1
ATOM 2452 N N . GLY A 1 325 ? -7.150 -17.193 11.000 1.00 97.56 325 GLY A N 1
ATOM 2453 C CA . GLY A 1 325 ? -6.097 -16.228 10.656 1.00 97.56 325 GLY A CA 1
ATOM 2454 C C . GLY A 1 325 ? -5.195 -15.832 11.836 1.00 97.56 325 GLY A C 1
ATOM 2455 O O . GLY A 1 325 ? -4.793 -14.670 11.937 1.00 97.56 325 GLY A O 1
ATOM 2456 N N . ALA A 1 326 ? -4.905 -16.767 12.749 1.00 98.00 326 ALA A N 1
ATOM 2457 C CA . ALA A 1 326 ? -4.053 -16.537 13.919 1.00 98.00 326 ALA A CA 1
ATOM 2458 C C . ALA A 1 326 ? -2.646 -16.042 13.535 1.00 98.00 326 ALA A C 1
ATOM 2460 O O . ALA A 1 326 ? -2.029 -16.558 12.596 1.00 98.00 326 ALA A O 1
ATOM 2461 N N . TYR A 1 327 ? -2.125 -15.076 14.294 1.00 97.38 327 TYR A N 1
ATOM 2462 C CA . TYR A 1 327 ? -0.741 -14.604 14.208 1.00 97.38 327 TYR A CA 1
ATOM 2463 C C . TYR A 1 327 ? 0.016 -14.982 15.478 1.00 97.38 327 TYR A C 1
ATOM 2465 O O . TYR A 1 327 ? -0.433 -14.668 16.579 1.00 97.38 327 TYR A O 1
ATOM 2473 N N . GLY A 1 328 ? 1.171 -15.622 15.329 1.00 97.06 328 GLY A N 1
ATOM 2474 C CA . GLY A 1 328 ? 1.981 -16.040 16.464 1.00 97.06 328 GLY A CA 1
ATOM 2475 C C . GLY A 1 328 ? 3.150 -16.936 16.063 1.00 97.06 328 GLY A C 1
ATOM 2476 O O . GLY A 1 328 ? 3.500 -16.995 14.879 1.00 97.06 328 GLY A O 1
ATOM 2477 N N . PRO A 1 329 ? 3.765 -17.626 17.036 1.00 97.50 329 PRO A N 1
ATOM 2478 C CA . PRO A 1 329 ? 4.897 -18.509 16.796 1.00 97.50 329 PRO A CA 1
ATOM 2479 C C . PRO A 1 329 ? 4.565 -19.629 15.806 1.00 97.50 329 PRO A C 1
ATOM 2481 O O . PRO A 1 329 ? 3.511 -20.260 15.896 1.00 97.50 329 PRO A O 1
ATOM 2484 N N . ILE A 1 330 ? 5.474 -19.887 14.863 1.00 97.50 330 ILE A N 1
ATOM 2485 C CA . ILE A 1 330 ? 5.293 -20.919 13.825 1.00 97.50 330 ILE A CA 1
ATOM 2486 C C . ILE A 1 330 ? 6.219 -22.133 13.991 1.00 97.50 330 ILE A C 1
ATOM 2488 O O . ILE A 1 330 ? 6.331 -22.945 13.073 1.00 97.50 330 ILE A O 1
ATOM 2492 N N . GLY A 1 331 ? 6.913 -22.252 15.130 1.00 97.19 331 GLY A N 1
ATOM 2493 C CA . GLY A 1 331 ? 7.840 -23.352 15.410 1.00 97.19 331 GLY A CA 1
ATOM 2494 C C . GLY A 1 331 ? 9.182 -23.271 14.674 1.00 97.19 331 GLY A C 1
ATOM 2495 O O . GLY A 1 331 ? 9.924 -24.253 14.644 1.00 97.19 331 GLY A O 1
ATOM 2496 N N . VAL A 1 332 ? 9.508 -22.126 14.062 1.00 97.75 332 VAL A N 1
ATOM 2497 C CA . VAL A 1 332 ? 10.780 -21.902 13.356 1.00 97.75 332 VAL A CA 1
ATOM 2498 C C . VAL A 1 332 ? 11.728 -21.130 14.266 1.00 97.75 332 VAL A C 1
ATOM 2500 O O . VAL A 1 332 ? 11.483 -19.968 14.577 1.00 97.75 332 VAL A O 1
ATOM 2503 N N . MET A 1 333 ? 12.826 -21.772 14.666 1.00 97.56 333 MET A N 1
ATOM 2504 C CA . MET A 1 333 ? 13.879 -21.157 15.477 1.00 97.56 333 MET A CA 1
ATOM 2505 C C . MET A 1 333 ? 15.003 -20.639 14.582 1.00 97.56 333 MET A C 1
ATOM 2507 O O . MET A 1 333 ? 15.620 -21.414 13.851 1.00 97.56 333 MET A O 1
ATOM 2511 N N . VAL A 1 334 ? 15.309 -19.347 14.674 1.00 97.06 334 VAL A N 1
ATOM 2512 C CA . VAL A 1 334 ? 16.346 -18.694 13.865 1.00 97.06 334 VAL A CA 1
ATOM 2513 C C . VAL A 1 334 ? 17.475 -18.209 14.763 1.00 97.06 334 VAL A C 1
ATOM 2515 O O . VAL A 1 334 ? 17.243 -17.569 15.788 1.00 97.06 334 VAL A O 1
ATOM 2518 N N . ALA A 1 335 ? 18.717 -18.515 14.389 1.00 96.69 335 ALA A N 1
ATOM 2519 C CA . ALA A 1 335 ? 19.881 -17.969 15.075 1.00 96.69 335 ALA A CA 1
ATOM 2520 C C . ALA A 1 335 ? 19.926 -16.446 14.887 1.00 96.69 335 ALA A C 1
ATOM 2522 O O . ALA A 1 335 ? 19.893 -15.967 13.756 1.00 96.69 335 ALA A O 1
ATOM 2523 N N . ASN A 1 336 ? 20.008 -15.692 15.985 1.00 95.25 336 ASN A N 1
ATOM 2524 C CA . ASN A 1 336 ? 20.102 -14.236 15.931 1.00 95.25 336 ASN A CA 1
ATOM 2525 C C . ASN A 1 336 ? 21.510 -13.823 15.455 1.00 95.25 336 ASN A C 1
ATOM 2527 O O . ASN A 1 336 ? 22.479 -14.160 16.147 1.00 95.25 336 ASN A O 1
ATOM 2531 N N . PRO A 1 337 ? 21.663 -13.108 14.321 1.00 94.62 337 PRO A N 1
ATOM 2532 C CA . PRO A 1 337 ? 22.978 -12.667 13.852 1.00 94.62 337 PRO A CA 1
ATOM 2533 C C . PRO A 1 337 ? 23.705 -11.733 14.836 1.00 94.62 337 PRO A C 1
ATOM 2535 O O . PRO A 1 337 ? 24.932 -11.788 14.916 1.00 94.62 337 PRO A O 1
ATOM 2538 N N . ALA A 1 338 ? 22.968 -10.997 15.681 1.00 92.25 338 ALA A N 1
ATOM 2539 C CA . ALA A 1 338 ? 23.536 -10.200 16.776 1.00 92.25 338 ALA A CA 1
ATOM 2540 C C . ALA A 1 338 ? 24.154 -11.059 17.905 1.00 92.25 338 ALA A C 1
ATOM 2542 O O . ALA A 1 338 ? 24.776 -10.534 18.832 1.00 92.25 338 ALA A O 1
ATOM 2543 N N . GLY A 1 339 ? 23.981 -12.384 17.856 1.00 91.44 339 GLY A N 1
ATOM 2544 C CA . GLY A 1 339 ? 24.328 -13.328 18.914 1.00 91.44 339 GLY A CA 1
ATOM 2545 C C . GLY A 1 339 ? 23.193 -13.555 19.921 1.00 91.44 339 GLY A C 1
ATOM 2546 O O . GLY A 1 339 ? 22.143 -12.919 19.878 1.00 91.44 339 GLY A O 1
ATOM 2547 N N . GLY A 1 340 ? 23.401 -14.495 20.848 1.00 91.94 340 GLY A N 1
ATOM 2548 C CA . GLY A 1 340 ? 22.414 -14.868 21.869 1.00 91.94 340 GLY A CA 1
ATOM 2549 C C . GLY A 1 340 ? 21.625 -16.138 21.538 1.00 91.94 340 GLY A C 1
ATOM 2550 O O . GLY A 1 340 ? 22.074 -16.982 20.763 1.00 91.94 340 GLY A O 1
ATOM 2551 N N . ALA A 1 341 ? 20.473 -16.307 22.194 1.00 93.88 341 ALA A N 1
ATOM 2552 C CA . ALA A 1 341 ? 19.596 -17.450 21.960 1.00 93.88 341 ALA A CA 1
ATOM 2553 C C . ALA A 1 341 ? 18.923 -17.355 20.583 1.00 93.88 341 ALA A C 1
ATOM 2555 O O . ALA A 1 341 ? 18.688 -16.261 20.068 1.00 93.88 341 ALA A O 1
ATOM 2556 N N . ALA A 1 342 ? 18.592 -18.511 20.004 1.00 96.25 342 ALA A N 1
ATOM 2557 C CA . ALA A 1 342 ? 17.733 -18.543 18.830 1.00 96.25 342 ALA A CA 1
ATOM 2558 C C . ALA A 1 342 ? 16.362 -17.938 19.172 1.00 96.25 342 ALA A C 1
ATOM 2560 O O . ALA A 1 342 ? 15.843 -18.144 20.271 1.00 96.25 342 ALA A O 1
ATOM 2561 N N . VAL A 1 343 ? 15.797 -17.201 18.223 1.00 97.19 343 VAL A N 1
ATOM 2562 C CA . VAL A 1 343 ? 14.513 -16.513 18.351 1.00 97.19 343 VAL A CA 1
ATOM 2563 C C . VAL A 1 343 ? 13.467 -17.304 17.578 1.00 97.19 343 VAL A C 1
ATOM 2565 O O . VAL A 1 343 ? 13.729 -17.742 16.456 1.00 97.19 343 VAL A O 1
ATOM 2568 N N . GLU A 1 344 ? 12.300 -17.512 18.180 1.00 97.75 344 GLU A N 1
ATOM 2569 C CA . GLU A 1 344 ? 11.174 -18.134 17.490 1.00 97.75 344 GLU A CA 1
ATOM 2570 C C . GLU A 1 344 ? 10.484 -17.109 16.585 1.00 97.75 344 GLU A C 1
ATOM 2572 O O . GLU A 1 344 ? 10.150 -16.008 17.017 1.00 97.75 344 GLU A O 1
ATOM 2577 N N . VAL A 1 345 ? 10.292 -17.468 15.319 1.00 98.06 345 VAL A N 1
ATOM 2578 C CA . VAL A 1 345 ? 9.633 -16.626 14.317 1.00 98.06 345 VAL A CA 1
ATOM 2579 C C . VAL A 1 345 ? 8.136 -16.549 14.598 1.00 98.06 345 VAL A C 1
ATOM 2581 O O . VAL A 1 345 ? 7.466 -17.579 14.707 1.00 98.06 345 VAL A O 1
ATOM 2584 N N . GLU A 1 346 ? 7.599 -15.328 14.600 1.00 97.38 346 GLU A N 1
ATOM 2585 C CA . GLU A 1 346 ? 6.158 -15.076 14.573 1.00 97.38 346 GLU A CA 1
ATOM 2586 C C . GLU A 1 346 ? 5.673 -14.729 13.155 1.00 97.38 346 GLU A C 1
ATOM 2588 O O . GLU A 1 346 ? 6.290 -13.943 12.434 1.00 97.38 346 GLU A O 1
ATOM 2593 N N . SER A 1 347 ? 4.560 -15.329 12.730 1.00 97.44 347 SER A N 1
ATOM 2594 C CA . SER A 1 347 ? 3.943 -15.130 11.412 1.00 97.44 347 SER A CA 1
ATOM 2595 C C . SER A 1 347 ? 2.464 -15.550 11.465 1.00 97.44 347 SER A C 1
ATOM 2597 O O . SER A 1 347 ? 1.959 -15.952 12.513 1.00 97.44 347 SER A O 1
ATOM 2599 N N . ILE A 1 348 ? 1.743 -15.483 10.342 1.00 97.56 348 ILE A N 1
ATOM 2600 C CA . ILE A 1 348 ? 0.429 -16.133 10.241 1.00 97.56 348 ILE A CA 1
ATOM 2601 C C . ILE A 1 348 ? 0.640 -17.647 10.375 1.00 97.56 348 ILE A C 1
ATOM 2603 O O . ILE A 1 348 ? 1.417 -18.248 9.621 1.00 97.56 348 ILE A O 1
ATOM 2607 N N . VAL A 1 349 ? -0.046 -18.260 11.338 1.00 97.31 349 VAL A N 1
ATOM 2608 C CA . VAL A 1 349 ? 0.154 -19.667 11.710 1.00 97.31 349 VAL A CA 1
ATOM 2609 C C . VAL A 1 349 ? -0.231 -20.581 10.544 1.00 97.31 349 VAL A C 1
ATOM 2611 O O . VAL A 1 349 ? 0.615 -21.312 10.024 1.00 97.31 349 VAL A O 1
ATOM 2614 N N . ASP A 1 350 ? -1.464 -20.457 10.048 1.00 95.75 350 ASP A N 1
ATOM 2615 C CA . ASP A 1 350 ? -1.977 -21.235 8.917 1.00 95.75 350 ASP A CA 1
ATOM 2616 C C . ASP A 1 350 ? -2.376 -20.328 7.742 1.00 95.75 350 ASP A C 1
ATOM 2618 O O . ASP A 1 350 ? -3.417 -19.669 7.762 1.00 95.75 350 ASP A O 1
ATOM 2622 N N . LEU A 1 351 ? -1.539 -20.323 6.698 1.00 95.00 351 LEU A N 1
ATOM 2623 C CA . LEU A 1 351 ? -1.767 -19.576 5.453 1.00 95.00 351 LEU A CA 1
ATOM 2624 C C . LEU A 1 351 ? -2.851 -20.210 4.566 1.00 95.00 351 LEU A C 1
ATOM 2626 O O . LEU A 1 351 ? -3.314 -19.574 3.626 1.00 95.00 351 LEU A O 1
ATOM 2630 N N . THR A 1 352 ? -3.228 -21.460 4.842 1.00 94.69 352 THR A N 1
ATOM 2631 C CA . THR A 1 352 ? -4.136 -22.281 4.025 1.00 94.69 352 THR A CA 1
ATOM 2632 C C . THR A 1 352 ? -5.428 -22.653 4.750 1.00 94.69 352 THR A C 1
ATOM 2634 O O . THR A 1 352 ? -6.215 -23.452 4.240 1.00 94.69 352 THR A O 1
ATOM 2637 N N . GLY A 1 353 ? -5.651 -22.082 5.936 1.00 93.44 353 GLY A N 1
ATOM 2638 C CA . GLY A 1 353 ? -6.815 -22.372 6.760 1.00 93.44 353 GLY A CA 1
ATOM 2639 C C . GLY A 1 353 ? -8.112 -22.102 6.004 1.00 93.44 353 GLY A C 1
ATOM 2640 O O . GLY A 1 353 ? -8.251 -21.085 5.329 1.00 93.44 353 GLY A O 1
ATOM 2641 N N . ALA A 1 354 ? -9.091 -22.998 6.137 1.00 93.81 354 ALA A N 1
ATOM 2642 C CA . ALA A 1 354 ? -10.334 -22.938 5.360 1.00 93.81 354 ALA A CA 1
ATOM 2643 C C . ALA A 1 354 ? -11.150 -21.645 5.575 1.00 93.81 354 ALA A C 1
ATOM 2645 O O . ALA A 1 354 ? -11.914 -21.254 4.697 1.00 93.81 354 ALA A O 1
ATOM 2646 N N . ASN A 1 355 ? -10.980 -20.984 6.726 1.00 94.44 355 ASN A N 1
ATOM 2647 C CA . ASN A 1 355 ? -11.610 -19.700 7.050 1.00 94.44 355 ASN A CA 1
ATOM 2648 C C . ASN A 1 355 ? -10.605 -18.526 7.043 1.00 94.44 355 ASN A C 1
ATOM 2650 O O . ASN A 1 355 ? -10.969 -17.405 7.391 1.00 94.44 355 ASN A O 1
ATOM 2654 N N . THR A 1 356 ? -9.340 -18.765 6.683 1.00 95.00 356 THR A N 1
ATOM 2655 C CA . THR A 1 356 ? -8.303 -17.730 6.648 1.00 95.00 356 THR A CA 1
ATOM 2656 C C . THR A 1 356 ? -8.416 -16.949 5.341 1.00 95.00 356 THR A C 1
ATOM 2658 O O . THR A 1 356 ? -8.160 -17.477 4.260 1.00 95.00 356 THR A O 1
ATOM 2661 N N . ARG A 1 357 ? -8.765 -15.660 5.427 1.00 96.62 357 ARG A N 1
ATOM 2662 C CA . ARG A 1 357 ? -8.772 -14.756 4.269 1.00 96.62 357 ARG A CA 1
ATOM 2663 C C . ARG A 1 357 ? -7.580 -13.810 4.313 1.00 96.62 357 ARG A C 1
ATOM 2665 O O . ARG A 1 357 ? -7.580 -12.871 5.103 1.00 96.62 357 ARG A O 1
ATOM 2672 N N . ILE A 1 358 ? -6.622 -14.025 3.413 1.00 97.94 358 ILE A N 1
ATOM 2673 C CA . ILE A 1 358 ? -5.465 -13.148 3.197 1.00 97.94 358 ILE A CA 1
ATOM 2674 C C . ILE A 1 358 ? -5.631 -12.412 1.866 1.00 97.94 358 ILE A C 1
ATOM 2676 O O . ILE A 1 358 ? -5.984 -13.020 0.857 1.00 97.94 358 ILE A O 1
ATOM 2680 N N . TYR A 1 359 ? -5.350 -11.115 1.880 1.00 98.00 359 TYR A N 1
ATOM 2681 C CA . TYR A 1 359 ? -5.245 -10.227 0.732 1.00 98.00 359 TYR A CA 1
ATOM 2682 C C . TYR A 1 359 ? -3.759 -9.939 0.462 1.00 98.00 359 TYR A C 1
ATOM 2684 O O . TYR A 1 359 ? -3.066 -9.362 1.310 1.00 98.00 359 TYR A O 1
ATOM 2692 N N . SER A 1 360 ? -3.270 -10.343 -0.707 1.00 96.00 360 SER A N 1
ATOM 2693 C CA . SER A 1 360 ? -1.871 -10.239 -1.136 1.00 96.00 360 SER A CA 1
ATOM 2694 C C . SER A 1 360 ? -1.754 -10.229 -2.667 1.00 96.00 360 SER A C 1
ATOM 2696 O O . SER A 1 360 ? -2.714 -10.484 -3.399 1.00 96.00 360 SER A O 1
ATOM 2698 N N . ALA A 1 361 ? -0.558 -9.918 -3.168 1.00 95.69 361 ALA A N 1
ATOM 2699 C CA . ALA A 1 361 ? -0.199 -10.144 -4.565 1.00 95.69 361 ALA A CA 1
ATOM 2700 C C . ALA A 1 361 ? 1.001 -11.086 -4.641 1.00 95.69 361 ALA A C 1
ATOM 2702 O O . ALA A 1 361 ? 1.966 -10.931 -3.901 1.00 95.69 361 ALA A O 1
ATOM 2703 N N . HIS A 1 362 ? 0.931 -12.060 -5.536 1.00 95.94 362 HIS A N 1
ATOM 2704 C CA . HIS A 1 362 ? 1.956 -13.063 -5.764 1.00 95.94 362 HIS A CA 1
ATOM 2705 C C . HIS A 1 362 ? 2.459 -12.893 -7.191 1.00 95.94 362 HIS A C 1
ATOM 2707 O O . HIS A 1 362 ? 1.687 -1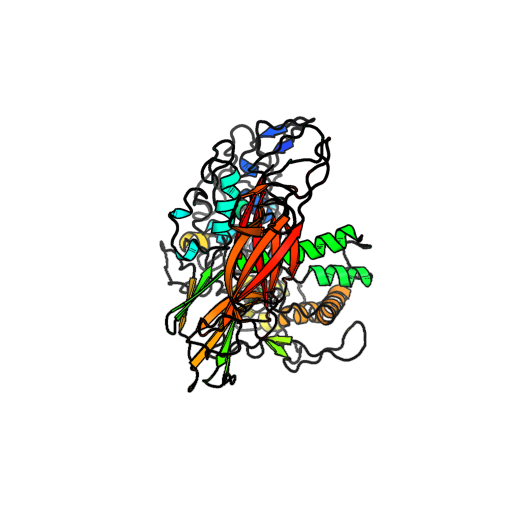2.934 -8.153 1.00 95.94 362 HIS A O 1
ATOM 2713 N N . TYR A 1 363 ? 3.764 -12.701 -7.326 1.00 95.81 363 TYR A N 1
ATOM 2714 C CA . TYR A 1 363 ? 4.427 -12.569 -8.615 1.00 95.81 363 TYR A CA 1
ATOM 2715 C C . TYR A 1 363 ? 5.350 -13.750 -8.841 1.00 95.81 363 TYR A C 1
ATOM 2717 O O . TYR A 1 363 ? 5.714 -14.466 -7.909 1.00 95.81 363 TYR A O 1
ATOM 2725 N N . GLY A 1 364 ? 5.737 -13.948 -10.093 1.00 96.12 364 GLY A N 1
ATOM 2726 C CA . GLY A 1 364 ? 6.607 -15.050 -10.437 1.00 96.12 364 GLY A CA 1
ATOM 2727 C C . GLY A 1 364 ? 7.349 -14.881 -11.745 1.00 96.12 364 GLY A C 1
ATOM 2728 O O . GLY A 1 364 ? 7.200 -13.898 -12.482 1.00 96.12 364 GLY A O 1
ATOM 2729 N N . ILE A 1 365 ? 8.148 -15.905 -12.010 1.00 97.88 365 ILE A N 1
ATOM 2730 C CA . ILE A 1 365 ? 8.937 -16.082 -13.218 1.00 97.88 365 ILE A CA 1
ATOM 2731 C C . ILE A 1 365 ? 8.302 -17.221 -14.014 1.00 97.88 365 ILE A C 1
ATOM 2733 O O . ILE A 1 365 ? 8.092 -18.316 -13.494 1.00 97.88 365 ILE A O 1
ATOM 2737 N N . THR A 1 366 ? 7.983 -16.966 -15.280 1.00 98.12 366 THR A N 1
ATOM 2738 C CA . THR A 1 366 ? 7.537 -18.009 -16.220 1.00 98.12 366 THR A CA 1
ATOM 2739 C C . THR A 1 366 ? 8.721 -18.851 -16.691 1.00 98.12 366 THR A C 1
ATOM 2741 O O . THR A 1 366 ? 9.814 -18.305 -16.859 1.00 98.12 366 THR A O 1
ATOM 2744 N N . GLN A 1 367 ? 8.505 -20.120 -17.027 1.00 98.19 367 GLN A N 1
ATOM 2745 C CA . GLN A 1 367 ? 9.547 -21.008 -17.552 1.00 98.19 367 GLN A CA 1
ATOM 2746 C C . GLN A 1 367 ? 10.301 -20.423 -18.755 1.00 98.19 367 GLN A C 1
ATOM 2748 O O . GLN A 1 367 ? 11.528 -20.335 -18.721 1.00 98.19 367 GLN A O 1
ATOM 2753 N N . ALA A 1 368 ? 9.584 -19.899 -19.752 1.00 97.19 368 ALA A N 1
ATOM 2754 C CA . ALA A 1 368 ? 10.197 -19.289 -20.934 1.00 97.19 368 ALA A CA 1
ATOM 2755 C C . ALA A 1 368 ? 11.079 -18.068 -20.597 1.00 97.19 368 ALA A C 1
ATOM 2757 O O . ALA A 1 368 ? 12.037 -17.751 -21.308 1.00 97.19 368 ALA A O 1
ATOM 2758 N N . TRP A 1 369 ? 10.770 -17.358 -19.506 1.00 97.38 369 TRP A N 1
ATOM 2759 C CA . TRP A 1 369 ? 11.620 -16.272 -19.021 1.00 97.38 369 TRP A CA 1
ATOM 2760 C C . TRP A 1 369 ? 12.858 -16.800 -18.294 1.00 97.38 369 TRP A C 1
ATOM 2762 O O . TRP A 1 369 ? 13.951 -16.285 -18.518 1.00 97.38 369 TRP A O 1
ATOM 2772 N N . ALA A 1 370 ? 12.717 -17.861 -17.497 1.00 98.31 370 ALA A N 1
ATOM 2773 C CA . ALA A 1 370 ? 13.841 -18.522 -16.843 1.00 98.31 370 ALA A CA 1
ATOM 2774 C C . ALA A 1 370 ? 14.851 -19.090 -17.853 1.00 98.31 370 ALA A C 1
ATOM 2776 O O . ALA A 1 370 ? 16.044 -18.812 -17.732 1.00 98.31 370 ALA A O 1
ATOM 2777 N N . GLU A 1 371 ? 14.387 -19.793 -18.894 1.00 97.56 371 GLU A N 1
ATOM 2778 C CA . GLU A 1 371 ? 15.237 -20.263 -20.001 1.00 97.56 371 GLU A CA 1
ATOM 2779 C C . GLU A 1 371 ? 16.040 -19.120 -20.620 1.00 97.56 371 GLU A C 1
ATOM 2781 O O . GLU A 1 371 ? 17.253 -19.225 -20.828 1.00 97.56 371 GLU A O 1
ATOM 2786 N N . ARG A 1 372 ? 15.366 -17.996 -20.886 1.00 95.44 372 ARG A N 1
ATOM 2787 C CA . ARG A 1 372 ? 16.009 -16.825 -21.469 1.00 95.44 372 ARG A CA 1
ATOM 2788 C C . ARG A 1 372 ? 17.041 -16.223 -20.522 1.00 95.44 372 ARG A C 1
ATOM 2790 O O . ARG A 1 372 ? 18.153 -15.966 -20.968 1.00 95.44 372 ARG A O 1
ATOM 2797 N N . LEU A 1 373 ? 16.724 -16.034 -19.244 1.00 96.31 373 LEU A N 1
ATOM 2798 C CA . LEU A 1 373 ? 17.674 -15.523 -18.250 1.00 96.31 373 LEU A CA 1
ATOM 2799 C C . LEU A 1 373 ? 18.941 -16.391 -18.184 1.00 96.31 373 LEU A C 1
ATOM 2801 O O . LEU A 1 373 ? 20.047 -15.854 -18.263 1.00 96.31 373 LEU A O 1
ATOM 2805 N N . VAL A 1 374 ? 18.791 -17.718 -18.134 1.00 97.19 374 VAL A N 1
ATOM 2806 C CA . VAL A 1 374 ? 19.924 -18.660 -18.151 1.00 97.19 374 VAL A CA 1
ATOM 2807 C C . VAL A 1 374 ? 20.729 -18.527 -19.448 1.00 97.19 374 VAL A C 1
ATOM 2809 O O . VAL A 1 374 ? 21.955 -18.430 -19.404 1.00 97.19 374 VAL A O 1
ATOM 2812 N N . SER A 1 375 ? 20.063 -18.434 -20.606 1.00 94.25 375 SER A N 1
ATOM 2813 C CA . SER A 1 375 ? 20.740 -18.236 -21.901 1.00 94.25 375 SER A CA 1
ATOM 2814 C C . SER A 1 375 ? 21.517 -16.914 -21.988 1.00 94.25 375 SER A C 1
ATOM 2816 O O . SER A 1 375 ? 22.510 -16.824 -22.709 1.00 94.25 375 SER A O 1
ATOM 2818 N N . LEU A 1 376 ? 21.093 -15.902 -21.225 1.00 92.50 376 LEU A N 1
ATOM 2819 C CA . LEU A 1 376 ? 21.747 -14.598 -21.106 1.00 92.50 376 LEU A CA 1
ATOM 2820 C C . LEU A 1 376 ? 22.874 -14.582 -20.060 1.00 92.50 376 LEU A C 1
ATOM 2822 O O . LEU A 1 376 ? 23.489 -13.539 -19.840 1.00 92.50 376 LEU A O 1
ATOM 2826 N N . GLY A 1 377 ? 23.170 -15.723 -19.433 1.00 93.88 377 GLY A N 1
ATOM 2827 C CA . GLY A 1 377 ? 24.257 -15.874 -18.469 1.00 93.88 377 GLY A CA 1
ATOM 2828 C C . GLY A 1 377 ? 23.885 -15.526 -17.028 1.00 93.88 377 GLY A C 1
ATOM 2829 O O . GLY A 1 377 ? 24.777 -15.425 -16.186 1.00 93.88 377 GLY A O 1
ATOM 2830 N N . VAL A 1 378 ? 22.597 -15.354 -16.715 1.00 94.44 378 VAL A N 1
ATOM 2831 C CA . VAL A 1 378 ? 22.147 -15.301 -15.318 1.00 94.44 378 VAL A CA 1
ATOM 2832 C C . VAL A 1 378 ? 22.349 -16.682 -14.698 1.00 94.44 378 VAL A C 1
ATOM 2834 O O . VAL A 1 378 ? 22.007 -17.693 -15.310 1.00 94.44 378 VAL A O 1
ATOM 2837 N N . SER A 1 379 ? 22.932 -16.733 -13.497 1.00 95.81 379 SER A N 1
ATOM 2838 C CA . SER A 1 379 ? 23.229 -18.008 -12.838 1.00 95.81 379 SER A CA 1
ATOM 2839 C C . SER A 1 379 ? 21.959 -18.840 -12.647 1.00 95.81 379 SER A C 1
ATOM 2841 O O . SER A 1 379 ? 20.982 -18.367 -12.065 1.00 95.81 379 SER A O 1
ATOM 2843 N N . GLY A 1 380 ? 21.997 -20.090 -13.109 1.00 97.06 380 GLY A N 1
ATOM 2844 C CA . GLY A 1 380 ? 20.911 -21.051 -12.926 1.00 97.06 380 GLY A CA 1
ATOM 2845 C C . GLY A 1 380 ? 20.686 -21.446 -11.463 1.00 97.06 380 GLY A C 1
ATOM 2846 O O . GLY A 1 380 ? 19.571 -21.810 -11.105 1.00 97.06 380 GLY A O 1
ATOM 2847 N N . ASP A 1 381 ? 21.705 -21.295 -10.612 1.00 96.00 381 ASP A N 1
ATOM 2848 C CA . ASP A 1 381 ? 21.673 -21.685 -9.194 1.00 96.00 381 ASP A CA 1
ATOM 2849 C C . ASP A 1 381 ? 20.873 -20.713 -8.309 1.00 96.00 381 ASP A C 1
ATOM 2851 O O . ASP A 1 381 ? 20.734 -20.930 -7.105 1.00 96.00 381 ASP A O 1
ATOM 2855 N N . ILE A 1 382 ? 20.362 -19.612 -8.873 1.00 95.56 382 ILE A N 1
ATOM 2856 C CA . ILE A 1 382 ? 19.543 -18.653 -8.127 1.00 95.56 382 ILE A CA 1
ATOM 2857 C C . ILE A 1 382 ? 18.276 -19.361 -7.641 1.00 95.56 382 ILE A C 1
ATOM 2859 O O . ILE A 1 382 ? 17.439 -19.778 -8.440 1.00 95.56 382 ILE A O 1
ATOM 2863 N N . ALA A 1 383 ? 18.118 -19.460 -6.323 1.00 97.25 383 ALA A N 1
ATOM 2864 C CA . ALA A 1 383 ? 16.879 -19.901 -5.699 1.00 97.25 383 ALA A CA 1
ATOM 2865 C C . ALA A 1 383 ? 15.763 -18.881 -5.963 1.00 97.25 383 ALA A C 1
ATOM 2867 O O . ALA A 1 383 ? 15.969 -17.673 -5.812 1.00 97.25 383 ALA A O 1
ATOM 2868 N N . LEU A 1 384 ? 14.579 -19.361 -6.344 1.00 96.88 384 LEU A N 1
ATOM 2869 C CA . LEU A 1 384 ? 13.423 -18.501 -6.617 1.00 96.88 384 LEU A CA 1
ATOM 2870 C C . LEU A 1 384 ? 12.491 -18.371 -5.410 1.00 96.88 384 LEU A C 1
ATOM 2872 O O . LEU A 1 384 ? 11.862 -17.327 -5.243 1.00 96.88 384 LEU A O 1
ATOM 2876 N N . ALA A 1 385 ? 12.448 -19.399 -4.563 1.00 96.38 385 ALA A N 1
ATOM 2877 C CA . ALA A 1 385 ? 11.657 -19.452 -3.343 1.00 96.38 385 ALA A CA 1
ATOM 2878 C C . ALA A 1 385 ? 12.299 -20.397 -2.317 1.00 96.38 385 ALA A C 1
ATOM 2880 O O . ALA A 1 385 ? 13.068 -21.296 -2.676 1.00 96.38 385 ALA A O 1
ATOM 2881 N N . TYR A 1 386 ? 11.932 -20.215 -1.051 1.00 97.75 386 TYR A N 1
ATOM 2882 C CA . TYR A 1 386 ? 12.393 -21.023 0.074 1.00 97.75 386 TYR A CA 1
ATOM 2883 C C . TYR A 1 386 ? 11.206 -21.592 0.845 1.00 97.75 386 TYR A C 1
ATOM 2885 O O . TYR A 1 386 ? 10.133 -20.989 0.906 1.00 97.75 386 TYR A O 1
ATOM 2893 N N . ASN A 1 387 ? 11.387 -22.771 1.432 1.00 97.56 387 ASN A N 1
ATOM 2894 C CA . ASN A 1 387 ? 10.389 -23.359 2.304 1.00 97.56 387 ASN A CA 1
ATOM 2895 C C . ASN A 1 387 ? 10.303 -22.534 3.595 1.00 97.56 387 ASN A C 1
ATOM 2897 O O . ASN A 1 387 ? 11.289 -22.406 4.323 1.00 97.56 387 ASN A O 1
ATOM 2901 N N . ARG A 1 388 ? 9.109 -22.028 3.920 1.00 96.06 388 ARG A N 1
ATOM 2902 C CA . ARG A 1 388 ? 8.897 -21.156 5.088 1.00 96.06 388 ARG A CA 1
ATOM 2903 C C . ARG A 1 388 ? 9.351 -21.753 6.428 1.00 96.06 388 ARG A C 1
ATOM 2905 O O . ARG A 1 388 ? 9.637 -20.985 7.342 1.00 96.06 388 ARG A O 1
ATOM 2912 N N . PHE A 1 389 ? 9.400 -23.084 6.556 1.00 97.00 389 PHE A N 1
ATOM 2913 C CA . PHE A 1 389 ? 9.767 -23.785 7.789 1.00 97.00 389 PHE A CA 1
ATOM 2914 C C . PHE A 1 389 ? 11.219 -24.267 7.788 1.00 97.00 389 PHE A C 1
ATOM 2916 O O . PHE A 1 389 ? 11.945 -23.995 8.739 1.00 97.00 389 PHE A O 1
ATOM 2923 N N . SER A 1 390 ? 11.654 -24.973 6.737 1.00 97.00 390 SER A N 1
ATOM 2924 C CA . SER A 1 390 ? 13.011 -25.541 6.674 1.00 97.00 390 SER A CA 1
ATOM 2925 C C . SER A 1 390 ? 14.063 -24.568 6.141 1.00 97.00 390 SER A C 1
ATOM 2927 O O . SER A 1 390 ? 15.250 -24.771 6.376 1.00 97.00 390 SER A O 1
ATOM 2929 N N . GLY A 1 391 ? 13.654 -23.524 5.413 1.00 96.75 391 GLY A N 1
ATOM 2930 C CA . GLY A 1 391 ? 14.562 -22.625 4.695 1.00 96.75 391 GLY A CA 1
ATOM 2931 C C . GLY A 1 391 ? 15.230 -23.256 3.470 1.00 96.75 391 GLY A C 1
ATOM 2932 O O . GLY A 1 391 ? 16.080 -22.626 2.849 1.00 96.75 391 GLY A O 1
ATOM 2933 N N . GLU A 1 392 ? 14.870 -24.485 3.098 1.00 98.00 392 GLU A N 1
ATOM 2934 C CA . GLU A 1 392 ? 15.421 -25.144 1.913 1.00 98.00 392 GLU A CA 1
ATOM 2935 C C . GLU A 1 392 ? 14.908 -24.487 0.630 1.00 98.00 392 GLU A C 1
ATOM 2937 O O . GLU A 1 392 ? 13.753 -24.060 0.546 1.00 98.00 392 GLU A O 1
ATOM 2942 N N . THR A 1 393 ? 15.767 -24.426 -0.388 1.00 98.19 393 THR A N 1
ATOM 2943 C CA . THR A 1 393 ? 15.391 -23.966 -1.727 1.00 98.19 393 THR A CA 1
ATOM 2944 C C . THR A 1 393 ? 14.273 -24.842 -2.286 1.00 98.19 393 THR A C 1
ATOM 2946 O O . THR A 1 393 ? 14.429 -26.056 -2.395 1.00 98.19 393 THR A O 1
ATOM 2949 N N . VAL A 1 394 ? 13.155 -24.223 -2.672 1.00 97.25 394 VAL A N 1
ATOM 2950 C CA . VAL A 1 394 ? 12.010 -24.926 -3.277 1.00 97.25 394 VAL A CA 1
ATOM 2951 C C . VAL A 1 394 ? 12.270 -25.216 -4.752 1.00 97.25 394 VAL A C 1
ATOM 2953 O O . VAL A 1 394 ? 11.970 -26.301 -5.236 1.00 97.25 394 VAL A O 1
ATOM 2956 N N . THR A 1 395 ? 12.813 -24.232 -5.469 1.00 97.31 395 THR A N 1
ATOM 2957 C CA . THR A 1 395 ? 13.167 -24.340 -6.887 1.00 97.31 395 THR A CA 1
ATOM 2958 C C . THR A 1 395 ? 14.253 -23.329 -7.228 1.00 97.31 395 THR A C 1
ATOM 2960 O O . THR A 1 395 ? 14.289 -22.228 -6.664 1.00 97.31 395 THR A O 1
ATOM 2963 N N . THR A 1 396 ? 15.120 -23.681 -8.170 1.00 98.06 396 THR A N 1
ATOM 2964 C CA . THR A 1 396 ? 16.097 -22.762 -8.765 1.00 98.06 396 THR A CA 1
ATOM 2965 C C . THR A 1 396 ? 15.624 -22.229 -10.117 1.00 98.06 396 THR A C 1
ATOM 2967 O O . THR A 1 396 ? 14.632 -22.698 -10.686 1.00 98.06 396 THR A O 1
ATOM 2970 N N . LEU A 1 397 ? 16.345 -21.240 -10.644 1.00 98.31 397 LEU A N 1
ATOM 2971 C CA . LEU A 1 397 ? 16.140 -20.718 -11.991 1.00 98.31 397 LEU A CA 1
ATOM 2972 C C . LEU A 1 397 ? 16.394 -21.795 -13.060 1.00 98.31 397 LEU A C 1
ATOM 2974 O O . LEU A 1 397 ? 15.644 -21.864 -14.031 1.00 98.31 397 LEU A O 1
ATOM 2978 N N . ALA A 1 398 ? 17.407 -22.649 -12.877 1.00 98.31 398 ALA A N 1
ATOM 2979 C CA . ALA A 1 398 ? 17.697 -23.765 -13.779 1.00 98.31 398 ALA A CA 1
ATOM 2980 C C . ALA A 1 398 ? 16.604 -24.846 -13.747 1.00 98.31 398 ALA A C 1
ATOM 2982 O O . ALA A 1 398 ? 16.202 -25.341 -14.805 1.00 98.31 398 ALA A O 1
ATOM 2983 N N . ASP A 1 399 ? 16.092 -25.178 -12.558 1.00 98.19 399 ASP A N 1
ATOM 2984 C CA . ASP A 1 399 ? 14.984 -26.133 -12.417 1.00 98.19 399 ASP A CA 1
ATOM 2985 C C . ASP A 1 399 ? 13.752 -25.631 -13.170 1.00 98.19 399 ASP A C 1
ATOM 2987 O O . ASP A 1 399 ? 13.171 -26.360 -13.973 1.00 98.19 399 ASP A O 1
ATOM 2991 N N . LEU A 1 400 ? 13.400 -24.354 -12.979 1.00 98.50 400 LEU A N 1
ATOM 2992 C CA . LEU A 1 400 ? 12.287 -23.743 -13.693 1.00 98.50 400 LEU A CA 1
ATOM 2993 C C . LEU A 1 400 ? 12.541 -23.737 -15.205 1.00 98.50 400 LEU A C 1
ATOM 2995 O O . LEU A 1 400 ? 11.658 -24.148 -15.947 1.00 98.50 400 LEU A O 1
ATOM 2999 N N . ALA A 1 401 ? 13.730 -23.327 -15.660 1.00 98.31 401 ALA A N 1
ATOM 3000 C CA . ALA A 1 401 ? 14.088 -23.275 -17.079 1.00 98.31 401 ALA A CA 1
ATOM 3001 C C . ALA A 1 401 ? 13.961 -24.637 -17.783 1.00 98.31 401 ALA A C 1
ATOM 3003 O O . ALA A 1 401 ? 13.603 -24.689 -18.951 1.00 98.31 401 ALA A O 1
ATOM 3004 N N . THR A 1 402 ? 14.212 -25.748 -17.090 1.00 97.44 402 THR A N 1
ATOM 3005 C CA . THR A 1 402 ? 14.088 -27.103 -17.664 1.00 97.44 402 THR A CA 1
ATOM 3006 C C . THR A 1 402 ? 12.721 -27.756 -17.429 1.00 97.44 402 THR A C 1
ATOM 3008 O O . THR A 1 402 ? 12.499 -28.893 -17.854 1.00 97.44 402 THR A O 1
ATOM 3011 N N . GLY A 1 403 ? 11.806 -27.045 -16.764 1.00 96.19 403 GLY A N 1
ATOM 3012 C CA . GLY A 1 403 ? 10.444 -27.485 -16.482 1.00 96.19 403 GLY A CA 1
ATOM 3013 C C . GLY A 1 403 ? 9.528 -27.509 -17.710 1.00 96.19 403 GLY A C 1
ATOM 3014 O O . GLY A 1 403 ? 9.950 -27.356 -18.855 1.00 96.19 403 GLY A O 1
ATOM 3015 N N . SER A 1 404 ? 8.230 -27.714 -17.474 1.00 96.88 404 SER A N 1
ATOM 3016 C CA . SER A 1 404 ? 7.233 -27.655 -18.550 1.00 96.88 404 SER A CA 1
ATOM 3017 C C . SER A 1 404 ? 7.015 -26.217 -19.031 1.00 96.88 404 SER A C 1
ATOM 3019 O O . SER A 1 404 ? 7.148 -25.282 -18.246 1.00 96.88 404 SER A O 1
ATOM 3021 N N . ALA A 1 405 ? 6.622 -26.034 -20.294 1.00 94.56 405 ALA A N 1
ATOM 3022 C CA . ALA A 1 405 ? 6.465 -24.704 -20.898 1.00 94.56 405 ALA A CA 1
ATOM 3023 C C . ALA A 1 405 ? 5.487 -23.777 -20.142 1.00 94.56 405 ALA A C 1
ATOM 3025 O O . ALA A 1 405 ? 5.687 -22.565 -20.108 1.00 94.56 405 ALA A O 1
ATOM 3026 N N . ASP A 1 406 ? 4.467 -24.349 -19.494 1.00 95.12 406 ASP A N 1
ATOM 3027 C CA . ASP A 1 406 ? 3.462 -23.607 -18.719 1.00 95.12 406 ASP A CA 1
ATOM 3028 C C . ASP A 1 406 ? 3.846 -23.445 -17.233 1.00 95.12 406 ASP A C 1
ATOM 3030 O O . ASP A 1 406 ? 3.061 -22.934 -16.433 1.00 95.12 406 ASP A O 1
ATOM 3034 N N . SER A 1 407 ? 5.043 -23.891 -16.829 1.00 97.62 407 SER A N 1
ATOM 3035 C CA . SER A 1 407 ? 5.511 -23.768 -15.449 1.00 97.62 407 SER A CA 1
ATOM 3036 C C . SER A 1 407 ? 5.762 -22.307 -15.073 1.00 97.62 407 SER A C 1
ATOM 3038 O O . SER A 1 407 ? 6.344 -21.523 -15.827 1.00 97.62 407 SER A O 1
ATOM 3040 N N . ILE A 1 408 ? 5.355 -21.952 -13.857 1.00 97.62 408 ILE A N 1
ATOM 3041 C CA . ILE A 1 408 ? 5.582 -20.644 -13.245 1.00 97.62 408 ILE A CA 1
ATOM 3042 C C . ILE A 1 408 ? 6.073 -20.897 -11.822 1.00 97.62 408 ILE A C 1
ATOM 3044 O O . ILE A 1 408 ? 5.492 -21.719 -11.115 1.00 97.62 408 ILE A O 1
ATOM 3048 N N . ALA A 1 409 ? 7.127 -20.200 -11.400 1.00 97.62 409 ALA A N 1
ATOM 3049 C CA . ALA A 1 409 ? 7.562 -20.199 -10.007 1.00 97.62 409 ALA A CA 1
ATOM 3050 C C . ALA A 1 409 ? 7.242 -18.848 -9.368 1.00 97.62 409 ALA A C 1
ATOM 3052 O O . ALA A 1 409 ? 7.689 -17.812 -9.866 1.00 97.62 409 ALA A O 1
ATOM 3053 N N . GLU A 1 410 ? 6.492 -18.861 -8.264 1.00 96.56 410 GLU A N 1
ATOM 3054 C CA . GLU A 1 410 ? 6.351 -17.681 -7.409 1.00 96.56 410 GLU A CA 1
ATOM 3055 C C . GLU A 1 410 ? 7.713 -17.265 -6.852 1.00 96.56 410 GLU A C 1
ATOM 3057 O O . GLU A 1 410 ? 8.553 -18.109 -6.528 1.00 96.56 410 GLU A O 1
ATOM 3062 N N . SER A 1 411 ? 7.948 -15.957 -6.764 1.00 95.62 411 SER A N 1
ATOM 3063 C CA . SER A 1 411 ? 9.225 -15.434 -6.299 1.00 95.62 411 SER A CA 1
ATOM 3064 C C . SER A 1 411 ? 9.132 -14.011 -5.758 1.00 95.62 411 SER A C 1
ATOM 3066 O O . SER A 1 411 ? 8.358 -13.182 -6.239 1.00 95.62 411 SER A O 1
ATOM 3068 N N . PHE A 1 412 ? 10.017 -13.701 -4.810 1.00 95.44 412 PHE A N 1
ATOM 3069 C CA . PHE A 1 412 ? 10.279 -12.343 -4.331 1.00 95.44 412 PHE A CA 1
ATOM 3070 C C . PHE A 1 412 ? 11.413 -11.637 -5.095 1.00 95.44 412 PHE A C 1
ATOM 3072 O O . PHE A 1 412 ? 11.832 -10.550 -4.697 1.00 95.44 412 PHE A O 1
ATOM 3079 N N . HIS A 1 413 ? 11.916 -12.203 -6.204 1.00 93.50 413 HIS A N 1
ATOM 3080 C CA . HIS A 1 413 ? 12.854 -11.512 -7.101 1.00 93.50 413 HIS A CA 1
ATOM 3081 C C . HIS A 1 413 ? 12.153 -10.372 -7.848 1.00 93.50 413 HIS A C 1
ATOM 3083 O O . HIS A 1 413 ? 11.867 -10.467 -9.042 1.00 93.50 413 HIS A O 1
ATOM 3089 N N . PHE A 1 414 ? 11.926 -9.258 -7.154 1.00 88.44 414 PHE A N 1
ATOM 3090 C CA . PHE A 1 414 ? 11.253 -8.060 -7.661 1.00 88.44 414 PHE A CA 1
ATOM 3091 C C . PHE A 1 414 ? 11.758 -7.612 -9.046 1.00 88.44 414 PHE A C 1
ATOM 3093 O O . PHE A 1 414 ? 10.979 -7.259 -9.930 1.00 88.44 414 PHE A O 1
ATOM 3100 N N . ALA A 1 415 ? 13.073 -7.687 -9.270 1.00 89.50 415 ALA A N 1
ATOM 3101 C CA . ALA A 1 415 ? 13.703 -7.300 -10.531 1.00 89.50 415 ALA A CA 1
ATOM 3102 C C . ALA A 1 415 ? 13.551 -8.330 -11.671 1.00 89.50 415 ALA A C 1
ATOM 3104 O O . ALA A 1 415 ? 13.787 -7.979 -12.827 1.00 89.50 415 ALA A O 1
ATOM 3105 N N . LEU A 1 416 ? 13.201 -9.584 -11.375 1.00 93.50 416 LEU A N 1
ATOM 3106 C CA . LEU A 1 416 ? 13.110 -10.665 -12.366 1.00 93.50 416 LEU A CA 1
ATOM 3107 C C . LEU A 1 416 ? 11.672 -11.097 -12.660 1.00 93.50 416 LEU A C 1
ATOM 3109 O O . LEU A 1 416 ? 11.432 -11.660 -13.726 1.00 93.50 416 LEU A O 1
ATOM 3113 N N . ASN A 1 417 ? 10.729 -10.826 -11.758 1.00 95.19 417 ASN A N 1
ATOM 3114 C CA . ASN A 1 417 ? 9.328 -11.200 -11.917 1.00 95.19 417 ASN A CA 1
ATOM 3115 C C . ASN A 1 417 ? 8.721 -10.633 -13.214 1.00 95.19 417 ASN A C 1
ATOM 3117 O O . ASN A 1 417 ? 8.756 -9.426 -13.462 1.00 95.19 417 ASN A O 1
ATOM 3121 N N . ASN A 1 418 ? 8.134 -11.512 -14.033 1.00 96.44 418 ASN A N 1
ATOM 3122 C CA . ASN A 1 418 ? 7.473 -11.160 -15.296 1.00 96.44 418 ASN A CA 1
ATOM 3123 C C . ASN A 1 418 ? 5.988 -11.549 -15.337 1.00 96.44 418 ASN A C 1
ATOM 3125 O O . ASN A 1 418 ? 5.338 -11.342 -16.360 1.00 96.44 418 ASN A O 1
ATOM 3129 N N . HIS A 1 419 ? 5.454 -12.116 -14.255 1.00 96.31 419 HIS A N 1
ATOM 3130 C CA . HIS A 1 419 ? 4.088 -12.620 -14.201 1.00 96.31 419 HIS A CA 1
ATOM 3131 C C . HIS A 1 419 ? 3.408 -12.301 -12.866 1.00 96.31 419 HIS A C 1
ATOM 3133 O O . HIS A 1 419 ? 4.061 -12.312 -11.824 1.00 96.31 419 HIS A O 1
ATOM 3139 N N . VAL A 1 420 ? 2.097 -12.043 -12.904 1.00 96.50 420 VAL A N 1
ATOM 3140 C CA . VAL A 1 420 ? 1.236 -11.944 -11.713 1.00 96.50 420 VAL A CA 1
ATOM 3141 C C . VAL A 1 420 ? 0.525 -13.280 -11.558 1.00 96.50 420 VAL A C 1
ATOM 3143 O O . VAL A 1 420 ? -0.382 -13.577 -12.329 1.00 96.50 420 VAL A O 1
ATOM 3146 N N . VAL A 1 421 ? 0.957 -14.087 -10.592 1.00 97.00 421 VAL A N 1
ATOM 3147 C CA . VAL A 1 421 ? 0.382 -15.412 -10.314 1.00 97.00 421 VAL A CA 1
ATOM 3148 C C . VAL A 1 421 ? -0.990 -15.266 -9.659 1.00 97.00 421 VAL A C 1
ATOM 3150 O O . VAL A 1 421 ? -1.948 -15.921 -10.064 1.00 97.00 421 VAL A O 1
ATOM 3153 N N . ALA A 1 422 ? -1.097 -14.363 -8.685 1.00 96.75 422 ALA A N 1
ATOM 3154 C CA . ALA A 1 422 ? -2.347 -14.027 -8.018 1.00 96.75 422 ALA A CA 1
ATOM 3155 C C . ALA A 1 422 ? -2.333 -12.566 -7.559 1.00 96.75 422 ALA A C 1
ATOM 3157 O O . ALA A 1 422 ? -1.298 -12.027 -7.183 1.00 96.75 422 ALA A O 1
ATOM 3158 N N . ASP A 1 423 ? -3.492 -11.921 -7.572 1.00 97.38 423 ASP A N 1
ATOM 3159 C CA . ASP A 1 423 ? -3.693 -10.606 -6.972 1.00 97.38 423 ASP A CA 1
ATOM 3160 C C . ASP A 1 423 ? -5.154 -10.506 -6.552 1.00 97.38 423 ASP A C 1
ATOM 3162 O O . ASP A 1 423 ? -6.049 -10.313 -7.381 1.00 97.38 423 ASP A O 1
ATOM 3166 N N . ASN A 1 424 ? -5.388 -10.690 -5.258 1.00 97.31 424 ASN A N 1
ATOM 3167 C CA . ASN A 1 424 ? -6.707 -10.613 -4.647 1.00 97.31 424 ASN A CA 1
ATOM 3168 C C . ASN A 1 424 ? -6.835 -9.372 -3.752 1.00 97.31 424 ASN A C 1
ATOM 3170 O O . ASN A 1 424 ? -7.634 -9.367 -2.823 1.00 97.31 424 ASN A O 1
ATOM 3174 N N . ARG A 1 425 ? -6.050 -8.321 -4.002 1.00 98.25 425 ARG A N 1
ATOM 3175 C CA . ARG A 1 425 ? -6.169 -7.044 -3.289 1.00 98.25 425 ARG A CA 1
ATOM 3176 C C . ARG A 1 425 ? -7.434 -6.317 -3.744 1.00 98.25 425 ARG A C 1
ATOM 3178 O O . ARG A 1 425 ? -7.735 -6.278 -4.938 1.00 98.25 425 ARG A O 1
ATOM 3185 N N . ILE A 1 426 ? -8.170 -5.738 -2.797 1.00 98.69 426 ILE A N 1
ATOM 3186 C CA . ILE A 1 426 ? -9.500 -5.162 -3.048 1.00 98.69 426 ILE A CA 1
ATOM 3187 C C . ILE A 1 426 ? -9.364 -3.936 -3.974 1.00 98.69 426 ILE A C 1
ATOM 3189 O O . ILE A 1 426 ? -8.611 -3.024 -3.624 1.00 98.69 426 ILE A O 1
ATOM 3193 N N . PRO A 1 427 ? -10.063 -3.868 -5.123 1.00 98.69 427 PRO A N 1
ATOM 3194 C CA . PRO A 1 427 ? -10.028 -2.729 -6.050 1.00 98.69 427 PRO A CA 1
ATOM 3195 C C . PRO A 1 427 ? -10.432 -1.387 -5.413 1.00 98.69 427 PRO A C 1
ATOM 3197 O O . PRO A 1 427 ? -11.191 -1.377 -4.445 1.00 98.69 427 PRO A O 1
ATOM 3200 N N . PRO A 1 428 ? -9.938 -0.237 -5.912 1.00 98.56 428 PRO A N 1
ATOM 3201 C CA . PRO A 1 428 ? -10.439 1.076 -5.514 1.00 98.56 428 PRO A CA 1
ATOM 3202 C C . PRO A 1 428 ? -11.814 1.371 -6.12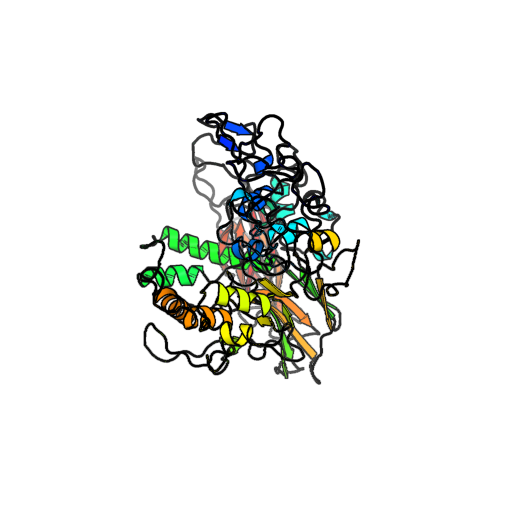1 1.00 98.56 428 PRO A C 1
ATOM 3204 O O . PRO A 1 428 ? -12.234 0.761 -7.108 1.00 98.56 428 PRO A O 1
ATOM 3207 N N . TYR A 1 429 ? -12.499 2.372 -5.564 1.00 98.56 429 TYR A N 1
ATOM 3208 C CA . TYR A 1 429 ? -13.793 2.829 -6.068 1.00 98.56 429 TYR A CA 1
ATOM 3209 C C . TYR A 1 429 ? -13.749 3.206 -7.553 1.00 98.56 429 TYR A C 1
ATOM 3211 O O . TYR A 1 429 ? -12.940 4.027 -7.993 1.00 98.56 429 TYR A O 1
ATOM 3219 N N . GLY A 1 430 ? -14.658 2.612 -8.327 1.00 98.38 430 GLY A N 1
ATOM 3220 C CA . GLY A 1 430 ? -14.797 2.909 -9.746 1.00 98.38 430 GLY A CA 1
ATOM 3221 C C . GLY A 1 430 ? -13.703 2.311 -10.630 1.00 98.38 430 GLY A C 1
ATOM 3222 O O . GLY A 1 430 ? -13.538 2.793 -11.746 1.00 98.38 430 GLY A O 1
ATOM 3223 N N . MET A 1 431 ? -12.948 1.305 -10.161 1.00 98.69 431 MET A N 1
ATOM 3224 C CA . MET A 1 431 ? -11.911 0.665 -10.976 1.00 98.69 431 MET A CA 1
ATOM 3225 C C . MET A 1 431 ? -12.504 0.040 -12.246 1.00 98.69 431 MET A C 1
ATOM 3227 O O . MET A 1 431 ? -13.183 -0.986 -12.188 1.00 98.69 431 MET A O 1
ATOM 3231 N N . SER A 1 432 ? -12.229 0.654 -13.396 1.00 98.44 432 SER A N 1
ATOM 3232 C CA . SER A 1 432 ? -12.655 0.182 -14.714 1.00 98.44 432 SER A CA 1
ATOM 3233 C C . SER A 1 432 ? -11.866 -1.054 -15.131 1.00 98.44 432 SER A C 1
ATOM 3235 O O . SER A 1 432 ? -10.633 -1.058 -15.080 1.00 98.44 432 SER A O 1
ATOM 3237 N N . PHE A 1 433 ? -12.569 -2.087 -15.604 1.00 98.25 433 PHE A N 1
ATOM 3238 C CA . PHE A 1 433 ? -11.941 -3.285 -16.159 1.00 98.25 433 PHE A CA 1
ATOM 3239 C C . PHE A 1 433 ? -11.032 -2.953 -17.346 1.00 98.25 433 PHE A C 1
ATOM 3241 O O . PHE A 1 433 ? -9.891 -3.410 -17.401 1.00 98.25 433 PHE A O 1
ATOM 3248 N N . ASP A 1 434 ? -11.516 -2.144 -18.290 1.00 96.50 434 ASP A N 1
ATOM 3249 C CA . ASP A 1 434 ? -10.787 -1.865 -19.528 1.00 96.50 434 ASP A CA 1
ATOM 3250 C C . ASP A 1 434 ? -9.524 -1.043 -19.260 1.00 96.50 434 ASP A C 1
ATOM 3252 O O . ASP A 1 434 ? -8.466 -1.323 -19.828 1.00 96.50 434 ASP A O 1
ATOM 3256 N N . GLU A 1 435 ? -9.601 -0.077 -18.342 1.00 95.81 435 GLU A N 1
ATOM 3257 C CA . GLU A 1 435 ? -8.446 0.744 -17.981 1.00 95.81 435 GLU A CA 1
ATOM 3258 C C . GLU A 1 435 ? -7.431 -0.035 -17.139 1.00 95.81 435 GLU A C 1
ATOM 3260 O O . GLU A 1 435 ? -6.227 0.052 -17.383 1.00 95.81 435 GLU A O 1
ATOM 3265 N N . ALA A 1 436 ? -7.898 -0.868 -16.205 1.00 96.94 436 ALA A N 1
ATOM 3266 C CA . ALA A 1 436 ? -7.036 -1.773 -15.454 1.00 96.94 436 ALA A CA 1
ATOM 3267 C C . ALA A 1 436 ? -6.310 -2.762 -16.377 1.00 96.94 436 ALA A C 1
ATOM 3269 O O . ALA A 1 436 ? -5.107 -2.975 -16.230 1.00 96.94 436 ALA A O 1
ATOM 3270 N N . LYS A 1 437 ? -7.012 -3.325 -17.367 1.00 95.81 437 LYS A N 1
ATOM 3271 C CA . LYS A 1 437 ? -6.431 -4.210 -18.383 1.00 95.81 437 LYS A CA 1
ATOM 3272 C C . LYS A 1 437 ? -5.371 -3.496 -19.212 1.00 95.81 437 LYS A C 1
ATOM 3274 O O . LYS A 1 437 ? -4.275 -4.023 -19.390 1.00 95.81 437 LYS A O 1
ATOM 3279 N N . ARG A 1 438 ? -5.676 -2.284 -19.686 1.00 93.06 438 ARG A N 1
ATOM 3280 C CA . ARG A 1 438 ? -4.748 -1.463 -20.474 1.00 93.06 438 ARG A CA 1
ATOM 3281 C C . ARG A 1 438 ? -3.454 -1.159 -19.715 1.00 93.06 438 ARG A C 1
ATOM 3283 O O . ARG A 1 438 ? -2.388 -1.098 -20.321 1.00 93.06 438 ARG A O 1
ATOM 3290 N N . ARG A 1 439 ? -3.555 -0.993 -18.395 1.00 93.62 439 ARG A N 1
ATOM 3291 C CA . ARG A 1 439 ? -2.454 -0.617 -17.502 1.00 93.62 439 ARG A CA 1
ATOM 3292 C C . ARG A 1 439 ? -1.791 -1.780 -16.763 1.00 93.62 439 ARG A C 1
ATOM 3294 O O . ARG A 1 439 ? -1.070 -1.530 -15.807 1.00 93.62 439 ARG A O 1
ATOM 3301 N N . ASN A 1 440 ? -2.024 -3.036 -17.158 1.00 94.81 440 ASN A N 1
ATOM 3302 C CA . ASN A 1 440 ? -1.460 -4.216 -16.479 1.00 94.81 440 ASN A CA 1
ATOM 3303 C C . ASN A 1 440 ? -1.800 -4.290 -14.972 1.00 94.81 440 ASN A C 1
ATOM 3305 O O . ASN A 1 440 ? -0.967 -4.685 -14.159 1.00 94.81 440 ASN A O 1
ATOM 3309 N N . ALA A 1 441 ? -3.009 -3.875 -14.591 1.00 96.00 441 ALA A N 1
ATOM 3310 C CA . ALA A 1 441 ? -3.432 -3.704 -13.204 1.00 96.00 441 ALA A CA 1
ATOM 3311 C C . ALA A 1 441 ? -4.698 -4.504 -12.842 1.00 96.00 441 ALA A C 1
ATOM 3313 O O . ALA A 1 441 ? -5.335 -4.207 -11.832 1.00 96.00 441 ALA A O 1
ATOM 3314 N N . LEU A 1 442 ? -5.095 -5.523 -13.613 1.00 97.31 442 LEU A N 1
ATOM 3315 C CA . LEU A 1 442 ? -6.255 -6.354 -13.264 1.00 97.31 442 LEU A CA 1
ATOM 3316 C C . LEU A 1 442 ? -6.002 -7.148 -11.972 1.00 97.31 442 LEU A C 1
ATOM 3318 O O . LEU A 1 442 ? -4.856 -7.523 -11.699 1.00 97.31 442 LEU A O 1
ATOM 3322 N N . PRO A 1 443 ? -7.042 -7.419 -11.161 1.00 97.50 443 PRO A N 1
ATOM 3323 C CA . PRO A 1 443 ? -7.018 -8.529 -10.212 1.00 97.50 443 PRO A CA 1
ATOM 3324 C C . PRO A 1 443 ? -6.698 -9.846 -10.930 1.00 97.50 443 PRO A C 1
ATOM 3326 O O . PRO A 1 443 ? -7.027 -10.014 -12.107 1.00 97.50 443 PRO A O 1
ATOM 3329 N N . VAL A 1 444 ? -6.089 -10.799 -10.226 1.00 97.62 444 VAL A N 1
ATOM 3330 C CA . VAL A 1 444 ? -5.777 -12.126 -10.773 1.00 97.62 444 VAL A CA 1
ATOM 3331 C C . VAL A 1 444 ? -6.315 -13.203 -9.827 1.00 97.62 444 VAL A C 1
ATOM 3333 O O . VAL A 1 444 ? -5.813 -13.314 -8.707 1.00 97.62 444 VAL 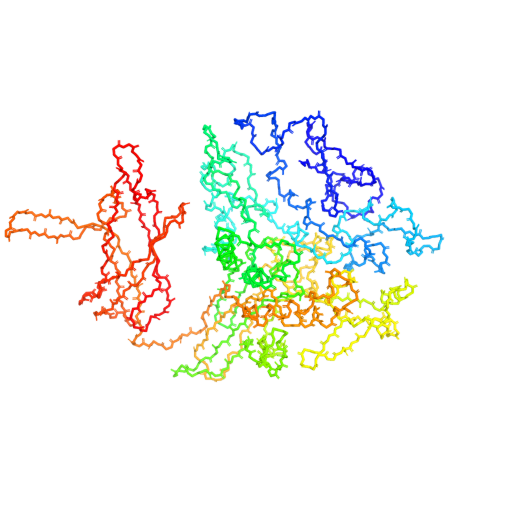A O 1
ATOM 3336 N N . PRO A 1 445 ? -7.333 -13.984 -10.250 1.00 97.69 445 PRO A N 1
ATOM 3337 C CA . PRO A 1 445 ? -8.022 -13.917 -11.545 1.00 97.69 445 PRO A CA 1
ATOM 3338 C C . PRO A 1 445 ? -8.895 -12.658 -11.725 1.00 97.69 445 PRO A C 1
ATOM 3340 O O . PRO A 1 445 ? -9.388 -12.069 -10.762 1.00 97.69 445 PRO A O 1
ATOM 3343 N N . ALA A 1 446 ? -9.114 -12.264 -12.984 1.00 97.12 446 ALA A N 1
ATOM 3344 C CA . ALA A 1 446 ? -9.796 -11.015 -13.346 1.00 97.12 446 ALA A CA 1
ATOM 3345 C C . ALA A 1 446 ? -11.317 -11.022 -13.107 1.00 97.12 446 ALA A C 1
ATOM 3347 O O . ALA A 1 446 ? -11.954 -9.978 -13.230 1.00 97.12 446 ALA A O 1
ATOM 3348 N N . ASN A 1 447 ? -11.902 -12.178 -12.780 1.00 96.62 447 ASN A N 1
ATOM 3349 C CA . ASN A 1 447 ? -13.328 -12.351 -12.493 1.00 96.62 447 ASN A CA 1
ATOM 3350 C C . ASN A 1 447 ? -13.681 -12.225 -10.995 1.00 96.62 447 ASN A C 1
ATOM 3352 O O . ASN A 1 447 ? -14.803 -12.540 -10.609 1.00 96.62 447 ASN A O 1
ATOM 3356 N N . GLN A 1 448 ? -12.743 -11.788 -10.152 1.00 96.88 448 GLN A N 1
ATOM 3357 C CA . GLN A 1 448 ? -13.008 -11.449 -8.749 1.00 96.88 448 GLN A CA 1
ATOM 3358 C C . GLN A 1 448 ? -13.745 -10.105 -8.622 1.00 96.88 448 GLN A C 1
ATOM 3360 O O . GLN A 1 448 ? -13.861 -9.369 -9.602 1.00 96.88 448 GLN A O 1
ATOM 3365 N N . PHE A 1 449 ? -14.217 -9.782 -7.410 1.00 98.06 449 PHE A N 1
ATOM 3366 C CA . PHE A 1 449 ? -14.810 -8.478 -7.061 1.00 98.06 449 PHE A CA 1
ATOM 3367 C C . PHE A 1 449 ? -15.928 -8.053 -8.027 1.00 98.06 449 PHE A C 1
ATOM 3369 O O . PHE A 1 449 ? -15.823 -7.051 -8.736 1.00 98.06 449 PHE A O 1
ATOM 3376 N N . GLY A 1 450 ? -16.952 -8.902 -8.134 1.00 97.12 450 GLY A N 1
ATOM 3377 C CA . GLY A 1 450 ? -18.076 -8.729 -9.058 1.00 97.12 450 GLY A CA 1
ATOM 3378 C C . GLY A 1 450 ? -17.817 -9.246 -10.479 1.00 97.12 450 GLY A C 1
ATOM 3379 O O . GLY A 1 450 ? -18.768 -9.470 -11.222 1.00 97.12 450 GLY A O 1
ATOM 3380 N N . GLY A 1 451 ? -16.557 -9.493 -10.855 1.00 96.06 451 GLY A N 1
ATOM 3381 C CA . GLY A 1 451 ? -16.176 -10.062 -12.151 1.00 96.06 451 GLY A CA 1
ATOM 3382 C C . GLY A 1 451 ? -16.751 -9.318 -13.364 1.00 96.06 451 GLY A C 1
ATOM 3383 O O . GLY A 1 451 ? -17.327 -9.963 -14.240 1.00 96.06 451 GLY A O 1
ATOM 3384 N N . PRO A 1 452 ? -16.604 -7.982 -13.434 1.00 97.38 452 PRO A N 1
ATOM 3385 C CA . PRO A 1 452 ? -17.368 -7.126 -14.342 1.00 97.38 452 PRO A CA 1
ATOM 3386 C C . PRO A 1 452 ? -17.147 -7.398 -15.837 1.00 97.38 452 PRO A C 1
ATOM 3388 O O . PRO A 1 452 ? -18.054 -7.188 -16.639 1.00 97.38 452 PRO A O 1
ATOM 3391 N N . GLY A 1 453 ? -15.950 -7.849 -16.228 1.00 96.00 453 GLY A N 1
ATOM 3392 C CA . GLY A 1 453 ? -15.573 -7.982 -17.635 1.00 96.00 453 GLY A CA 1
ATOM 3393 C C . GLY A 1 453 ? -15.528 -6.641 -18.384 1.00 96.00 453 GLY A C 1
ATOM 3394 O O . GLY A 1 453 ? -15.534 -5.567 -17.785 1.00 96.00 453 GLY A O 1
ATOM 3395 N N . VAL A 1 454 ? -15.453 -6.716 -19.716 1.00 96.50 454 VAL A N 1
ATOM 3396 C CA . VAL A 1 454 ? -15.312 -5.554 -20.617 1.00 96.50 454 VAL A CA 1
ATOM 3397 C C . VAL A 1 454 ? -16.427 -4.530 -20.387 1.00 96.50 454 VAL A C 1
ATOM 3399 O O . VAL A 1 454 ? -17.602 -4.890 -20.346 1.00 96.50 454 VAL A O 1
ATOM 3402 N N . GLY A 1 455 ? -16.060 -3.252 -20.272 1.00 97.44 455 GLY A N 1
ATOM 3403 C CA . GLY A 1 455 ? -16.977 -2.134 -20.034 1.00 97.44 455 GLY A CA 1
ATOM 3404 C C . GLY A 1 455 ? -17.519 -2.012 -18.606 1.00 97.44 455 GLY A C 1
ATOM 3405 O O . GLY A 1 455 ? -18.264 -1.071 -18.331 1.00 97.44 455 GLY A O 1
ATOM 3406 N N . GLY A 1 456 ? -17.184 -2.935 -17.702 1.00 98.19 456 GLY A N 1
ATOM 3407 C CA . GLY A 1 456 ? -17.677 -2.919 -16.329 1.00 98.19 456 GLY A CA 1
ATOM 3408 C C . GLY A 1 456 ? -16.681 -2.358 -15.306 1.00 98.19 456 GLY A C 1
ATOM 3409 O O . GLY A 1 456 ? -15.543 -1.996 -15.617 1.00 98.19 456 GLY A O 1
ATOM 3410 N N . VAL A 1 457 ? -17.140 -2.287 -14.056 1.00 98.62 457 VAL A N 1
ATOM 3411 C CA . VAL A 1 457 ? -16.434 -1.700 -12.909 1.00 98.62 457 VAL A CA 1
ATOM 3412 C C . VAL A 1 457 ? -16.360 -2.729 -11.786 1.00 98.62 457 VAL A C 1
ATOM 3414 O O . VAL A 1 457 ? -17.354 -3.397 -11.508 1.00 98.62 457 VAL A O 1
ATOM 3417 N N . TYR A 1 458 ? -15.192 -2.872 -11.162 1.00 98.81 458 TYR A N 1
ATOM 3418 C CA . TYR A 1 458 ? -14.996 -3.791 -10.041 1.00 98.81 458 TYR A CA 1
ATOM 3419 C C . TYR A 1 458 ? -15.669 -3.291 -8.758 1.00 98.81 458 TYR A C 1
ATOM 3421 O O . TYR A 1 458 ? -15.713 -2.085 -8.501 1.00 98.81 458 TYR A O 1
ATOM 3429 N N . ASP A 1 459 ? -16.119 -4.224 -7.916 1.00 98.69 459 ASP A N 1
ATOM 3430 C CA . ASP A 1 459 ? -16.516 -3.907 -6.545 1.00 98.69 459 ASP A CA 1
ATOM 3431 C C . ASP A 1 459 ? -15.304 -3.396 -5.750 1.00 98.69 459 ASP A C 1
ATOM 3433 O O . ASP A 1 459 ? -14.235 -4.010 -5.741 1.00 98.69 459 ASP A O 1
ATOM 3437 N N . HIS A 1 460 ? -15.474 -2.284 -5.033 1.00 98.62 460 HIS A N 1
ATOM 3438 C CA . HIS A 1 460 ? -14.438 -1.699 -4.168 1.00 98.62 460 HIS A CA 1
ATOM 3439 C C . HIS A 1 460 ? -14.437 -2.267 -2.746 1.00 98.62 460 HIS A C 1
ATOM 3441 O O . HIS A 1 460 ? -13.965 -1.639 -1.796 1.00 98.62 460 HIS A O 1
ATOM 3447 N N . TYR A 1 461 ? -15.032 -3.439 -2.582 1.00 98.69 461 TYR A N 1
ATOM 3448 C CA . TYR A 1 461 ? -15.172 -4.132 -1.316 1.00 98.69 461 TYR A CA 1
ATOM 3449 C C . TYR A 1 461 ? -15.102 -5.642 -1.542 1.00 98.69 461 TYR A C 1
ATOM 3451 O O . TYR A 1 461 ? -15.407 -6.133 -2.629 1.00 98.69 461 TYR A O 1
ATOM 3459 N N . ASP A 1 462 ? -14.719 -6.376 -0.503 1.00 98.50 462 ASP A N 1
ATOM 3460 C CA . ASP A 1 462 ? -14.873 -7.829 -0.443 1.00 98.50 462 ASP A CA 1
ATOM 3461 C C . ASP A 1 462 ? -15.964 -8.191 0.568 1.00 98.50 462 ASP A C 1
ATOM 3463 O O . ASP A 1 462 ? -16.144 -7.510 1.581 1.00 98.50 462 ASP A O 1
ATOM 3467 N N . ARG A 1 463 ? -16.697 -9.265 0.282 1.00 97.25 463 ARG A N 1
ATOM 3468 C CA . ARG A 1 463 ? -17.795 -9.780 1.103 1.00 97.25 463 ARG A CA 1
ATOM 3469 C C . ARG A 1 463 ? -17.569 -11.253 1.365 1.00 97.25 463 ARG A C 1
ATOM 3471 O O . ARG A 1 463 ? -17.552 -12.057 0.437 1.00 97.25 463 ARG A O 1
ATOM 3478 N N . LEU A 1 464 ? -17.457 -11.612 2.636 1.00 96.62 464 LEU A N 1
ATOM 3479 C CA . LEU A 1 464 ? -17.157 -12.977 3.044 1.00 96.62 464 LEU A CA 1
ATOM 3480 C C . LEU A 1 464 ? -18.263 -13.476 3.957 1.00 96.62 464 LEU A C 1
ATOM 3482 O O . LEU A 1 464 ? -18.681 -12.793 4.893 1.00 96.62 464 LEU A O 1
ATOM 3486 N N . THR A 1 465 ? -18.737 -14.684 3.679 1.00 97.56 465 THR A N 1
ATOM 3487 C CA . THR A 1 465 ? -19.655 -15.365 4.589 1.00 97.56 465 THR A CA 1
ATOM 3488 C C . THR A 1 465 ? -18.842 -15.978 5.719 1.00 97.56 465 THR A C 1
ATOM 3490 O O . THR A 1 465 ? -17.998 -16.842 5.492 1.00 97.56 465 THR A O 1
ATOM 3493 N N . LEU A 1 466 ? -19.094 -15.510 6.933 1.00 97.50 466 LEU A N 1
ATOM 3494 C CA . LEU A 1 466 ? -18.539 -16.044 8.160 1.00 97.50 466 LEU A CA 1
ATOM 3495 C C . LEU A 1 466 ? -19.049 -17.469 8.406 1.00 97.50 466 LEU A C 1
ATOM 3497 O O . LEU A 1 466 ? -20.188 -17.810 8.083 1.00 97.50 466 LEU A O 1
ATOM 3501 N N . ASN A 1 467 ? -18.209 -18.279 9.047 1.00 97.50 467 ASN A N 1
ATOM 3502 C CA . ASN A 1 467 ? -18.492 -19.674 9.380 1.00 97.50 467 ASN A CA 1
ATOM 3503 C C . ASN A 1 467 ? -18.390 -19.906 10.902 1.00 97.50 467 ASN A C 1
ATOM 3505 O O . ASN A 1 467 ? -17.410 -20.514 11.345 1.00 97.50 467 ASN A O 1
ATOM 3509 N N . PRO A 1 468 ? -19.333 -19.397 11.721 1.00 97.81 468 PRO A N 1
ATOM 3510 C CA . PRO A 1 468 ? -19.267 -19.546 13.175 1.00 97.81 468 PRO A CA 1
ATOM 3511 C C . PRO A 1 468 ? -19.146 -21.024 13.593 1.00 97.81 468 PRO A C 1
ATOM 3513 O O . PRO A 1 468 ? -19.912 -21.854 13.093 1.00 97.81 468 PRO A O 1
ATOM 3516 N N . PRO A 1 469 ? -18.205 -21.402 14.482 1.00 97.81 469 PRO A N 1
ATOM 3517 C CA . PRO A 1 469 ? -18.165 -22.754 15.029 1.00 97.81 469 PRO A CA 1
ATOM 3518 C C . PRO A 1 469 ? -19.380 -23.013 15.934 1.00 97.81 469 PRO A C 1
ATOM 3520 O O . PRO A 1 469 ? -20.006 -22.089 16.454 1.00 97.81 469 PRO A O 1
ATOM 3523 N N . ALA A 1 470 ? -19.715 -24.288 16.143 1.00 97.00 470 ALA A N 1
ATOM 3524 C CA . ALA A 1 470 ? -20.801 -24.664 17.045 1.00 97.00 470 ALA A CA 1
ATOM 3525 C C . ALA A 1 470 ? -20.554 -24.116 18.463 1.00 97.00 470 ALA A C 1
ATOM 3527 O O . ALA A 1 470 ? -19.462 -24.275 19.003 1.00 97.00 470 ALA A O 1
ATOM 3528 N N . GLY A 1 471 ? -21.578 -23.493 19.051 1.00 95.56 471 GLY A N 1
ATOM 3529 C CA . GLY A 1 471 ? -21.502 -22.878 20.379 1.00 95.56 471 GLY A CA 1
ATOM 3530 C C . GLY A 1 471 ? -20.985 -21.437 20.398 1.00 95.56 471 GLY A C 1
ATOM 3531 O O . GLY A 1 471 ? -21.012 -20.828 21.460 1.00 95.56 471 GLY A O 1
ATOM 3532 N N . ALA A 1 472 ? -20.554 -20.870 19.264 1.00 97.06 472 ALA A N 1
ATOM 3533 C CA . ALA A 1 472 ? -20.171 -19.461 19.221 1.00 97.06 472 ALA A CA 1
ATOM 3534 C C . ALA A 1 472 ? -21.391 -18.542 19.364 1.00 97.06 472 ALA A C 1
ATOM 3536 O O . ALA A 1 472 ? -22.374 -18.701 18.634 1.00 97.06 472 ALA A O 1
ATOM 3537 N N . VAL A 1 473 ? -21.299 -17.563 20.265 1.00 95.62 473 VAL A N 1
ATOM 3538 C CA . VAL A 1 473 ? -22.337 -16.541 20.494 1.00 95.62 473 VAL A CA 1
ATOM 3539 C C . VAL A 1 473 ? -21.874 -15.138 20.096 1.00 95.62 473 VAL A C 1
ATOM 3541 O O . VAL A 1 473 ? -22.705 -14.301 19.742 1.00 95.62 473 VAL A O 1
ATOM 3544 N N . TYR A 1 474 ? -20.558 -14.901 20.064 1.00 96.00 474 TYR A N 1
ATOM 3545 C CA . TYR A 1 474 ? -19.963 -13.689 19.503 1.00 96.00 474 TYR A CA 1
ATOM 3546 C C . TYR A 1 474 ? -18.560 -13.937 18.933 1.00 96.00 474 TYR A C 1
ATOM 3548 O O . TYR A 1 474 ? -17.962 -14.996 19.138 1.00 96.00 474 TYR A O 1
ATOM 3556 N N . ALA A 1 475 ? -18.040 -12.967 18.180 1.00 96.75 475 ALA A N 1
ATOM 3557 C CA . ALA A 1 475 ? -16.657 -12.962 17.721 1.00 96.75 475 ALA A CA 1
ATOM 3558 C C . ALA A 1 475 ? -16.101 -11.544 17.586 1.00 96.75 475 ALA A C 1
ATOM 3560 O O . ALA A 1 475 ? -16.824 -10.633 17.178 1.00 96.75 475 ALA A O 1
ATOM 3561 N N . THR A 1 476 ? -14.804 -11.383 17.853 1.00 95.81 476 THR A N 1
ATOM 3562 C CA . THR A 1 476 ? -14.048 -10.192 17.445 1.00 95.81 476 THR A CA 1
ATOM 3563 C C . THR A 1 476 ? -13.437 -10.441 16.071 1.00 95.81 476 THR A C 1
ATOM 3565 O O . THR A 1 476 ? -12.871 -11.508 15.818 1.00 95.81 476 THR A O 1
ATOM 3568 N N . ILE A 1 477 ? -13.574 -9.473 15.170 1.00 97.56 477 ILE A N 1
ATOM 3569 C CA . ILE A 1 477 ? -13.071 -9.543 13.799 1.00 97.56 477 ILE A CA 1
ATOM 3570 C C . ILE A 1 477 ? -12.146 -8.354 13.591 1.00 97.56 477 ILE A C 1
ATOM 3572 O O . ILE A 1 477 ? -12.611 -7.219 13.519 1.00 97.56 477 ILE A O 1
ATOM 3576 N N . ASP A 1 478 ? -10.860 -8.633 13.426 1.00 97.62 478 ASP A N 1
ATOM 3577 C CA . ASP A 1 478 ? -9.832 -7.628 13.195 1.00 97.62 478 ASP A CA 1
ATOM 3578 C C . ASP A 1 478 ? -9.287 -7.744 11.771 1.00 97.62 478 ASP A C 1
ATOM 3580 O O . ASP A 1 478 ? -8.840 -8.806 11.334 1.00 97.62 478 ASP A O 1
ATOM 3584 N N . LEU A 1 479 ? -9.280 -6.630 11.043 1.00 98.62 479 LEU A N 1
ATOM 3585 C CA . LEU A 1 479 ? -8.531 -6.489 9.803 1.00 98.62 479 LEU A CA 1
ATOM 3586 C C . LEU A 1 479 ? -7.098 -6.085 10.150 1.00 98.62 479 LEU A C 1
ATOM 3588 O O . LEU A 1 479 ? -6.838 -4.952 10.560 1.00 98.62 479 LEU A O 1
ATOM 3592 N N . LEU A 1 480 ? -6.170 -7.019 9.986 1.00 98.38 480 LEU A N 1
ATOM 3593 C CA . LEU A 1 480 ? -4.763 -6.845 10.321 1.00 98.38 480 LEU A CA 1
ATOM 3594 C C . LEU A 1 480 ? -3.926 -6.602 9.069 1.00 98.38 480 LEU A C 1
ATOM 3596 O O . LEU A 1 480 ? -4.180 -7.189 8.019 1.00 98.38 480 LEU A O 1
ATOM 3600 N N . TYR A 1 481 ? -2.885 -5.783 9.197 1.00 98.06 481 TYR A N 1
ATOM 3601 C CA . TYR A 1 481 ? -1.899 -5.520 8.153 1.00 98.06 481 TYR A CA 1
ATOM 3602 C C . TYR A 1 481 ? -0.479 -5.772 8.646 1.00 98.06 481 TYR A C 1
ATOM 3604 O O . TYR A 1 481 ? -0.068 -5.235 9.671 1.00 98.06 481 TYR A O 1
ATOM 3612 N N . GLN A 1 482 ? 0.308 -6.508 7.865 1.00 96.56 482 GLN A N 1
ATOM 3613 C CA . GLN A 1 482 ? 1.739 -6.681 8.081 1.00 96.56 482 GLN A CA 1
ATOM 3614 C C . GLN A 1 482 ? 2.526 -6.117 6.899 1.00 96.56 482 GLN A C 1
ATOM 3616 O O . GLN A 1 482 ? 2.360 -6.543 5.753 1.00 96.56 482 GLN A O 1
ATOM 3621 N N . GLY A 1 483 ? 3.421 -5.173 7.204 1.00 94.31 483 GLY A N 1
ATOM 3622 C CA . GLY A 1 483 ? 4.257 -4.508 6.206 1.00 94.31 483 GLY A CA 1
ATOM 3623 C C . GLY A 1 483 ? 5.420 -5.353 5.688 1.00 94.31 483 GLY A C 1
ATOM 3624 O O . GLY A 1 483 ? 5.887 -5.108 4.584 1.00 94.31 483 GLY A O 1
ATOM 3625 N N . THR A 1 484 ? 5.882 -6.345 6.445 1.00 95.31 484 THR A N 1
ATOM 3626 C CA . THR A 1 484 ? 6.997 -7.206 6.035 1.00 95.31 484 THR A CA 1
ATOM 3627 C C . THR A 1 484 ? 6.773 -8.605 6.585 1.00 95.31 484 THR A C 1
ATOM 3629 O O . THR A 1 484 ? 6.767 -8.790 7.800 1.00 95.31 484 THR A O 1
ATOM 3632 N N . SER A 1 485 ? 6.556 -9.583 5.709 1.00 95.94 485 SER A N 1
ATOM 3633 C CA . SER A 1 485 ? 6.348 -10.975 6.112 1.00 95.94 485 SER A CA 1
ATOM 3634 C C . SER A 1 485 ? 7.659 -11.692 6.459 1.00 95.94 485 SER A C 1
ATOM 3636 O O . SER A 1 485 ? 8.742 -11.306 6.009 1.00 95.94 485 SER A O 1
ATOM 3638 N N . TRP A 1 486 ? 7.549 -12.782 7.226 1.00 97.31 486 TRP A N 1
ATOM 3639 C CA . TRP A 1 486 ? 8.669 -13.696 7.471 1.00 97.31 486 TRP A CA 1
ATOM 3640 C C . TRP A 1 486 ? 9.231 -14.245 6.158 1.00 97.31 486 TRP A C 1
ATOM 3642 O O . TRP A 1 486 ? 10.440 -14.255 5.965 1.00 97.31 486 TRP A O 1
ATOM 3652 N N . GLU A 1 487 ? 8.360 -14.654 5.235 1.00 96.69 487 GLU A N 1
ATOM 3653 C CA . GLU A 1 487 ? 8.753 -15.252 3.960 1.00 96.69 487 GLU A CA 1
ATOM 3654 C C . GLU A 1 487 ? 9.626 -14.294 3.132 1.00 96.69 487 GLU A C 1
ATOM 3656 O O . GLU A 1 487 ? 10.596 -14.717 2.501 1.00 96.69 487 GLU A O 1
ATOM 3661 N N . TYR A 1 488 ? 9.339 -12.989 3.195 1.00 96.69 488 TYR A N 1
ATOM 3662 C CA . TYR A 1 488 ? 10.150 -11.972 2.534 1.00 96.69 488 TYR A CA 1
ATOM 3663 C C . TYR A 1 488 ? 11.498 -11.745 3.239 1.00 96.69 488 TYR A C 1
ATOM 3665 O O . TYR A 1 488 ? 12.531 -11.684 2.574 1.00 96.69 488 TYR A O 1
ATOM 3673 N N . ILE A 1 489 ? 11.529 -11.683 4.576 1.00 97.69 489 ILE A N 1
ATOM 3674 C CA . ILE A 1 489 ? 12.785 -11.569 5.347 1.00 97.69 489 ILE A CA 1
ATOM 3675 C C . ILE A 1 489 ? 13.682 -12.788 5.134 1.00 97.69 489 ILE A C 1
ATOM 3677 O O . ILE A 1 489 ? 14.875 -12.634 4.868 1.00 97.69 489 ILE A O 1
ATOM 3681 N N . GLN A 1 490 ? 13.108 -13.991 5.191 1.00 98.00 490 GLN A N 1
ATOM 3682 C CA . GLN A 1 490 ? 13.802 -15.241 4.902 1.00 98.00 490 GLN A CA 1
ATOM 3683 C C . GLN A 1 490 ? 14.402 -15.206 3.496 1.00 98.00 490 GLN A C 1
ATOM 3685 O O . GLN A 1 490 ? 15.564 -15.564 3.318 1.00 98.00 490 GLN A O 1
ATOM 3690 N N . PHE A 1 491 ? 13.644 -14.733 2.505 1.00 97.56 491 PHE A N 1
ATOM 3691 C CA . PHE A 1 491 ? 14.145 -14.587 1.147 1.00 97.56 491 PHE A CA 1
ATOM 3692 C C . PHE A 1 491 ? 15.307 -13.590 1.054 1.00 97.56 491 PHE A C 1
ATOM 3694 O O . PHE A 1 491 ? 16.343 -13.941 0.497 1.00 97.56 491 PHE A O 1
ATOM 3701 N N . LEU A 1 492 ? 15.191 -12.384 1.624 1.00 96.06 492 LEU A N 1
ATOM 3702 C CA . LEU A 1 492 ? 16.277 -11.391 1.607 1.00 96.06 492 LEU A CA 1
ATOM 3703 C C . LEU A 1 492 ? 17.555 -11.926 2.267 1.00 96.06 492 LEU A C 1
ATOM 3705 O O . LEU A 1 492 ? 18.659 -11.690 1.771 1.00 96.06 492 LEU A O 1
ATOM 3709 N N . TYR A 1 493 ? 17.402 -12.671 3.362 1.00 97.44 493 TYR A N 1
ATOM 3710 C CA . TYR A 1 493 ? 18.499 -13.317 4.068 1.00 97.44 493 TYR A CA 1
ATOM 3711 C C . TYR A 1 493 ? 19.131 -14.451 3.253 1.00 97.44 493 TYR A C 1
ATOM 3713 O O . TYR A 1 493 ? 20.346 -14.469 3.071 1.00 97.44 493 TYR A O 1
ATOM 3721 N N . LEU A 1 494 ? 18.351 -15.403 2.743 1.00 97.19 494 LEU A N 1
ATOM 3722 C CA . LEU A 1 494 ? 18.897 -16.589 2.075 1.00 97.19 494 LEU A CA 1
ATOM 3723 C C . LEU A 1 494 ? 19.360 -16.305 0.639 1.00 97.19 494 LEU A C 1
ATOM 3725 O O . LEU A 1 494 ? 20.361 -16.874 0.207 1.00 97.19 494 LEU A O 1
ATOM 3729 N N . ALA A 1 495 ? 18.687 -15.403 -0.082 1.00 95.62 495 ALA A N 1
ATOM 3730 C CA . ALA A 1 495 ? 19.008 -15.084 -1.474 1.00 95.62 495 ALA A CA 1
ATOM 3731 C C . ALA A 1 495 ? 20.221 -14.152 -1.622 1.00 95.62 495 ALA A C 1
ATOM 3733 O O . ALA A 1 495 ? 20.815 -14.080 -2.700 1.00 95.62 495 ALA A O 1
ATOM 3734 N N . ASN A 1 496 ? 20.616 -13.427 -0.568 1.00 95.38 496 ASN A N 1
ATOM 3735 C CA . ASN A 1 496 ? 21.831 -12.618 -0.616 1.00 95.38 496 ASN A CA 1
ATOM 3736 C C . ASN A 1 496 ? 23.043 -13.549 -0.808 1.00 95.38 496 ASN A C 1
ATOM 3738 O O . ASN A 1 496 ? 23.310 -14.414 0.009 1.00 95.38 496 ASN A O 1
ATOM 3742 N N . ASN A 1 497 ? 23.820 -13.417 -1.879 1.00 93.38 497 ASN A N 1
ATOM 3743 C CA . ASN A 1 497 ? 24.932 -14.351 -2.125 1.00 93.38 497 ASN A CA 1
ATOM 3744 C C . ASN A 1 497 ? 26.229 -13.987 -1.376 1.00 93.38 497 ASN A C 1
ATOM 3746 O O . ASN A 1 497 ? 27.241 -14.669 -1.526 1.00 93.38 497 ASN A O 1
ATOM 3750 N N . ARG A 1 498 ? 26.213 -12.888 -0.611 1.00 95.31 498 ARG A N 1
ATOM 3751 C CA . ARG A 1 498 ? 27.338 -12.339 0.162 1.00 95.31 498 ARG A CA 1
ATOM 3752 C C . ARG A 1 498 ? 28.570 -11.953 -0.673 1.00 95.31 498 ARG A C 1
ATOM 3754 O O . ARG A 1 498 ? 29.626 -11.666 -0.121 1.00 95.31 498 ARG A O 1
ATOM 3761 N N . GLN A 1 499 ? 28.457 -11.908 -2.005 1.00 94.38 499 GLN A N 1
ATOM 3762 C CA . GLN A 1 499 ? 29.591 -11.628 -2.901 1.00 94.38 499 GLN A CA 1
ATOM 3763 C C . GLN A 1 499 ? 29.855 -10.131 -3.088 1.00 94.38 499 GLN A C 1
ATOM 3765 O O . GLN A 1 499 ? 30.971 -9.726 -3.411 1.00 94.38 499 GLN A O 1
ATOM 3770 N N . SER A 1 500 ? 28.830 -9.293 -2.918 1.00 94.62 500 SER A N 1
ATOM 3771 C CA . SER A 1 500 ? 28.982 -7.846 -3.055 1.00 94.62 500 SER A CA 1
ATOM 3772 C C . SER A 1 500 ? 29.702 -7.271 -1.839 1.00 94.62 500 SER A C 1
ATOM 3774 O O . SER A 1 500 ? 29.181 -7.327 -0.732 1.00 94.62 500 SER A O 1
ATOM 3776 N N . ALA A 1 501 ? 30.847 -6.618 -2.038 1.00 94.00 501 ALA A N 1
ATOM 3777 C CA . ALA A 1 501 ? 31.509 -5.881 -0.957 1.00 94.00 501 ALA A CA 1
ATOM 3778 C C . ALA A 1 501 ? 30.625 -4.749 -0.388 1.00 94.00 501 ALA A C 1
ATOM 3780 O O . ALA A 1 501 ? 30.789 -4.352 0.763 1.00 94.00 501 ALA A O 1
ATOM 3781 N N . PHE A 1 502 ? 29.685 -4.232 -1.190 1.00 93.06 502 PHE A N 1
ATOM 3782 C CA . PHE A 1 502 ? 28.781 -3.157 -0.785 1.00 93.06 502 PHE A CA 1
ATOM 3783 C C . PHE A 1 502 ? 27.464 -3.663 -0.181 1.00 93.06 502 PHE A C 1
ATOM 3785 O O . PHE A 1 502 ? 26.961 -3.032 0.732 1.00 93.06 502 PHE A O 1
ATOM 3792 N N . LEU A 1 503 ? 26.898 -4.777 -0.658 1.00 94.12 503 LEU A N 1
ATOM 3793 C CA . LEU A 1 503 ? 25.558 -5.252 -0.248 1.00 94.12 503 LEU A CA 1
ATOM 3794 C C . LEU A 1 503 ? 25.555 -6.652 0.380 1.00 94.12 503 LEU A C 1
ATOM 3796 O O . LEU A 1 503 ? 24.503 -7.181 0.732 1.00 94.12 503 LEU A O 1
ATOM 3800 N N . GLY A 1 504 ? 26.722 -7.279 0.499 1.00 95.44 504 GLY A N 1
ATOM 3801 C CA . GLY A 1 504 ? 26.863 -8.670 0.917 1.00 95.44 504 GLY A CA 1
ATOM 3802 C C . GLY A 1 504 ? 26.585 -8.923 2.394 1.00 95.44 504 GLY A C 1
ATOM 3803 O O . GLY A 1 504 ? 26.575 -10.073 2.785 1.00 95.44 504 GLY A O 1
ATOM 3804 N N . ALA A 1 505 ? 26.368 -7.893 3.212 1.00 95.12 505 ALA A N 1
ATOM 3805 C CA . ALA A 1 505 ? 25.942 -8.050 4.607 1.00 95.12 505 ALA A CA 1
ATOM 3806 C C . ALA A 1 505 ? 24.449 -7.739 4.809 1.00 95.12 505 ALA A C 1
ATOM 3808 O O . ALA A 1 505 ? 23.904 -7.995 5.875 1.00 95.12 505 ALA A O 1
ATOM 3809 N N . GLU A 1 506 ? 23.761 -7.185 3.802 1.00 95.62 506 GLU A N 1
ATOM 3810 C CA . GLU A 1 506 ? 22.421 -6.614 4.003 1.00 95.62 506 GLU A CA 1
ATOM 3811 C C . GLU A 1 506 ? 21.347 -7.670 4.284 1.00 95.62 506 GLU A C 1
ATOM 3813 O O . GLU A 1 506 ? 20.385 -7.381 4.987 1.00 95.62 506 GLU A O 1
ATOM 3818 N N . GLY A 1 507 ? 21.518 -8.901 3.790 1.00 96.31 507 GLY A N 1
ATOM 3819 C CA . GLY A 1 507 ? 20.626 -10.008 4.150 1.00 96.31 507 GLY A CA 1
ATOM 3820 C C . GLY A 1 507 ? 20.711 -10.358 5.639 1.00 96.31 507 GLY A C 1
ATOM 3821 O O . GLY A 1 507 ? 19.686 -10.566 6.283 1.00 96.31 507 GLY A O 1
ATOM 3822 N N . ASP A 1 508 ? 21.926 -10.370 6.193 1.00 96.88 508 ASP A N 1
ATOM 3823 C CA . ASP A 1 508 ? 22.179 -10.653 7.609 1.00 96.88 508 ASP A CA 1
ATOM 3824 C C . ASP A 1 508 ? 21.722 -9.483 8.493 1.00 96.88 508 ASP A C 1
ATOM 3826 O O . ASP A 1 508 ? 20.956 -9.691 9.431 1.00 96.88 508 ASP A O 1
ATOM 3830 N N . ASN A 1 509 ? 22.089 -8.248 8.131 1.00 97.06 509 ASN A N 1
ATOM 3831 C CA . ASN A 1 509 ? 21.697 -7.031 8.853 1.00 97.06 509 ASN A CA 1
ATOM 3832 C C . ASN A 1 509 ? 20.172 -6.822 8.871 1.00 97.06 509 ASN A C 1
ATOM 3834 O O . ASN A 1 509 ? 19.622 -6.306 9.845 1.00 97.06 509 ASN A O 1
ATOM 3838 N N . MET A 1 510 ? 19.468 -7.190 7.793 1.00 96.69 510 MET A N 1
ATOM 3839 C CA . MET A 1 510 ? 18.007 -7.098 7.738 1.00 96.69 510 MET A CA 1
ATOM 3840 C C . MET A 1 510 ? 17.341 -8.158 8.622 1.00 96.69 510 MET A C 1
ATOM 3842 O O . MET A 1 510 ? 16.413 -7.828 9.359 1.00 96.69 510 MET A O 1
ATOM 3846 N N . LEU A 1 511 ? 17.819 -9.411 8.589 1.00 97.94 511 LEU A N 1
ATOM 3847 C CA . LEU A 1 511 ? 17.326 -10.464 9.483 1.00 97.94 511 LEU A CA 1
ATOM 3848 C C . LEU A 1 511 ? 17.562 -10.096 10.951 1.00 97.94 511 LEU A C 1
ATOM 3850 O O . LEU A 1 511 ? 16.654 -10.214 11.770 1.00 97.94 511 LEU A O 1
ATOM 3854 N N . GLU A 1 512 ? 18.765 -9.620 11.270 1.00 97.75 512 GLU A N 1
ATOM 3855 C CA . GLU A 1 512 ? 19.131 -9.159 12.605 1.00 97.75 512 GLU A CA 1
ATOM 3856 C C . GLU A 1 512 ? 18.187 -8.061 13.094 1.00 97.75 512 GLU A C 1
ATOM 3858 O O . GLU A 1 512 ? 17.554 -8.211 14.140 1.00 97.75 512 GLU A O 1
ATOM 3863 N N . ALA A 1 513 ? 18.025 -6.987 12.318 1.00 97.38 513 ALA A N 1
ATOM 3864 C CA . ALA A 1 513 ? 17.131 -5.904 12.695 1.00 97.38 513 ALA A CA 1
ATOM 3865 C C . ALA A 1 513 ? 15.686 -6.400 12.858 1.00 97.38 513 ALA A C 1
ATOM 3867 O O . ALA A 1 513 ? 15.019 -6.018 13.815 1.00 97.38 513 ALA A O 1
ATOM 3868 N N . TRP A 1 514 ? 15.203 -7.291 11.988 1.00 97.62 514 TRP A N 1
ATOM 3869 C CA . TRP A 1 514 ? 13.850 -7.848 12.075 1.00 97.62 514 TRP A CA 1
ATOM 3870 C C . TRP A 1 514 ? 13.596 -8.650 13.352 1.00 97.62 514 TRP A C 1
ATOM 3872 O O . TRP A 1 514 ? 12.602 -8.393 14.038 1.00 97.62 514 TRP A O 1
ATOM 3882 N N . LEU A 1 515 ? 14.520 -9.534 13.733 1.00 97.50 515 LEU A N 1
ATOM 3883 C CA . LEU A 1 515 ? 14.420 -10.304 14.977 1.00 97.50 515 LEU A CA 1
ATOM 3884 C C . LEU A 1 515 ? 14.461 -9.411 16.226 1.00 97.50 515 LEU A C 1
ATOM 3886 O O . LEU A 1 515 ? 13.792 -9.709 17.213 1.00 97.50 515 LEU A O 1
ATOM 3890 N N . ASN A 1 516 ? 15.205 -8.303 16.183 1.00 96.94 516 ASN A N 1
ATOM 3891 C CA . ASN A 1 516 ? 15.421 -7.427 17.339 1.00 96.94 516 ASN A CA 1
ATOM 3892 C C . ASN A 1 516 ? 14.480 -6.202 17.392 1.00 96.94 516 ASN A C 1
ATOM 3894 O O . ASN A 1 516 ? 14.587 -5.391 18.309 1.00 96.94 516 ASN A O 1
ATOM 3898 N N . THR A 1 517 ? 13.539 -6.064 16.449 1.00 96.31 517 THR A N 1
ATOM 3899 C CA . THR A 1 517 ? 12.591 -4.926 16.381 1.00 96.31 517 THR A CA 1
ATOM 3900 C C . THR A 1 517 ? 11.127 -5.362 16.255 1.00 96.31 517 THR A C 1
ATOM 3902 O O . THR A 1 517 ? 10.302 -4.684 15.644 1.00 96.31 517 THR A O 1
ATOM 3905 N N . GLY A 1 518 ? 10.778 -6.513 16.837 1.00 94.19 518 GLY A N 1
ATOM 3906 C CA . GLY A 1 518 ? 9.386 -6.963 16.927 1.00 94.19 518 GLY A CA 1
ATOM 3907 C C . GLY A 1 518 ? 8.814 -7.531 15.627 1.00 94.19 518 GLY A C 1
ATOM 3908 O O . GLY A 1 518 ? 7.594 -7.561 15.470 1.00 94.19 518 GLY A O 1
ATOM 3909 N N . MET A 1 519 ? 9.675 -7.975 14.702 1.00 96.38 519 MET A N 1
ATOM 3910 C CA . MET A 1 519 ? 9.304 -8.847 13.582 1.00 96.38 519 MET A CA 1
ATOM 3911 C C . MET A 1 519 ? 8.183 -8.300 12.682 1.00 96.38 519 MET A C 1
ATOM 3913 O O . MET A 1 519 ? 7.384 -9.052 12.123 1.00 96.38 519 MET A O 1
ATOM 3917 N N . ALA A 1 520 ? 8.109 -6.971 12.541 1.00 96.06 520 ALA A N 1
ATOM 3918 C CA . ALA A 1 520 ? 7.035 -6.289 11.822 1.00 96.06 520 ALA A CA 1
ATOM 3919 C C . ALA A 1 520 ? 5.633 -6.781 12.238 1.00 96.06 520 ALA A C 1
ATOM 3921 O O . ALA A 1 520 ? 4.796 -7.074 11.379 1.00 96.06 520 ALA A O 1
ATOM 3922 N N . LYS A 1 521 ? 5.383 -6.906 13.551 1.00 95.31 521 LYS A N 1
ATOM 3923 C CA . LYS A 1 521 ? 4.090 -7.334 14.102 1.00 95.31 521 LYS A CA 1
ATOM 3924 C C . LYS A 1 521 ? 2.919 -6.590 13.431 1.00 95.31 521 LYS A C 1
ATOM 3926 O O . LYS A 1 521 ? 3.008 -5.367 13.243 1.00 95.31 521 LYS A O 1
ATOM 3931 N N . PRO A 1 522 ? 1.828 -7.293 13.067 1.00 96.38 522 PRO A N 1
ATOM 3932 C CA . PRO A 1 522 ? 0.718 -6.676 12.364 1.00 96.38 522 PRO A CA 1
ATOM 3933 C C . PRO A 1 522 ? 0.083 -5.521 13.127 1.00 96.38 522 PRO A C 1
ATOM 3935 O O . PRO A 1 522 ? 0.002 -5.528 14.354 1.00 96.38 522 PRO A O 1
ATOM 3938 N N . GLN A 1 523 ? -0.393 -4.545 12.363 1.00 95.69 523 GLN A N 1
ATOM 3939 C CA . GLN A 1 523 ? -1.156 -3.403 12.841 1.00 95.69 523 GLN A CA 1
ATOM 3940 C C . GLN A 1 523 ? -2.644 -3.627 12.588 1.00 95.69 523 GLN A C 1
ATOM 3942 O O . GLN A 1 523 ? -3.029 -4.096 11.515 1.00 95.69 523 GLN A O 1
ATOM 3947 N N . LEU A 1 524 ? -3.468 -3.245 13.560 1.00 95.25 524 LEU A N 1
ATOM 3948 C CA . LEU A 1 524 ? -4.916 -3.195 13.403 1.00 95.25 524 LEU A CA 1
ATOM 3949 C C . LEU A 1 524 ? -5.297 -2.047 12.461 1.00 95.25 524 LEU A C 1
ATOM 3951 O O . LEU A 1 524 ? -4.923 -0.898 12.698 1.00 95.25 524 LEU A O 1
ATOM 3955 N N . MET A 1 525 ? -6.049 -2.363 11.410 1.00 95.00 525 MET A N 1
ATOM 3956 C CA . MET A 1 525 ? -6.630 -1.376 10.500 1.00 95.00 525 MET A CA 1
ATOM 3957 C C . MET A 1 525 ? -8.059 -1.021 10.907 1.00 95.00 525 MET A C 1
ATOM 3959 O O . MET A 1 525 ? -8.394 0.149 11.025 1.00 95.00 525 MET A O 1
ATOM 3963 N N . ALA A 1 526 ? -8.899 -2.028 11.125 1.00 92.25 526 ALA A N 1
ATOM 3964 C CA . ALA A 1 526 ? -10.298 -1.859 11.496 1.00 92.25 526 ALA A CA 1
ATOM 3965 C C . ALA A 1 526 ? -10.773 -3.092 12.264 1.00 92.25 526 ALA A C 1
ATOM 3967 O O . ALA A 1 526 ? -10.257 -4.187 12.034 1.00 92.25 526 ALA A O 1
ATOM 3968 N N . SER A 1 527 ? -11.762 -2.920 13.134 1.00 93.69 527 SER A N 1
ATOM 3969 C CA . SER A 1 527 ? -12.375 -4.006 13.897 1.00 93.69 527 SER A CA 1
ATOM 3970 C C . SER A 1 527 ? -13.897 -3.965 13.791 1.00 93.69 527 SER A C 1
ATOM 3972 O O . SER A 1 527 ? -14.496 -2.926 13.507 1.00 93.69 527 SER A O 1
ATOM 3974 N N . ALA A 1 528 ? -14.524 -5.120 13.975 1.00 91.25 528 ALA A N 1
ATOM 3975 C CA . ALA A 1 528 ? -15.966 -5.274 14.067 1.00 91.25 528 ALA A CA 1
ATOM 3976 C C . ALA A 1 528 ? -16.311 -6.452 14.984 1.00 91.25 528 ALA A C 1
ATOM 3978 O O . ALA A 1 528 ? -15.495 -7.350 15.203 1.00 91.25 528 ALA A O 1
ATOM 3979 N N . THR A 1 529 ? -17.547 -6.472 15.471 1.00 92.75 529 THR A N 1
ATOM 3980 C CA . THR A 1 529 ? -18.058 -7.545 16.326 1.00 92.75 529 THR A CA 1
ATOM 3981 C C . THR A 1 529 ? -19.166 -8.293 15.603 1.00 92.75 529 THR A C 1
ATOM 3983 O 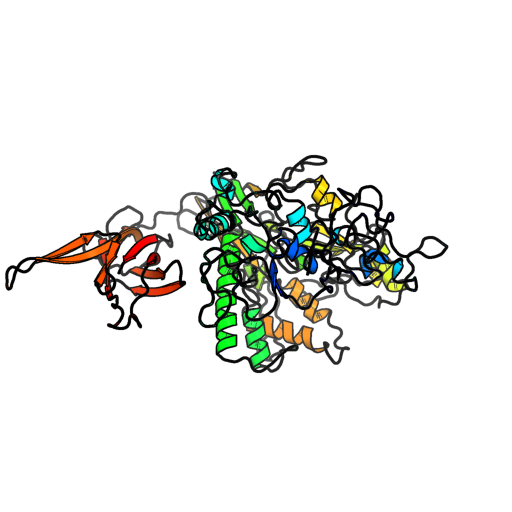O . THR A 1 529 ? -20.067 -7.687 15.023 1.00 92.75 529 THR A O 1
ATOM 3986 N N . TRP A 1 530 ? -19.099 -9.621 15.636 1.00 95.69 530 TRP A N 1
ATOM 3987 C CA . TRP A 1 530 ? -20.195 -10.495 15.233 1.00 95.69 530 TRP A CA 1
ATOM 3988 C C . TRP A 1 530 ? -20.943 -10.987 16.472 1.00 95.69 530 TRP A C 1
ATOM 3990 O O . TRP A 1 530 ? -20.311 -11.328 17.470 1.00 95.69 530 TRP A O 1
ATOM 4000 N N . GLY A 1 531 ? -22.272 -11.070 16.395 1.00 92.00 531 GLY A N 1
ATOM 4001 C CA . GLY A 1 531 ? -23.109 -11.501 17.516 1.00 92.00 531 GLY A CA 1
ATOM 4002 C C . GLY A 1 531 ? -23.176 -10.465 18.638 1.00 92.00 531 GLY A C 1
ATOM 4003 O O . GLY A 1 531 ? -23.010 -9.267 18.407 1.00 92.00 531 GLY A O 1
ATOM 4004 N N . SER A 1 532 ? -23.450 -10.928 19.855 1.00 85.69 532 SER A N 1
ATOM 4005 C CA . SER A 1 532 ? -23.505 -10.073 21.041 1.00 85.69 532 SER A CA 1
ATOM 4006 C C . SER A 1 532 ? -22.577 -10.654 22.101 1.00 85.69 532 SER A C 1
ATOM 4008 O O . SER A 1 532 ? -22.839 -11.772 22.551 1.00 85.69 532 SER A O 1
ATOM 4010 N N . PRO A 1 533 ? -21.491 -9.953 22.472 1.00 79.94 533 PRO A N 1
ATOM 4011 C CA . PRO A 1 533 ? -20.669 -10.390 23.590 1.00 79.94 533 PRO A CA 1
ATOM 4012 C C . PRO A 1 533 ? -21.534 -10.482 24.858 1.00 79.94 533 PRO A C 1
ATOM 4014 O O . PRO A 1 533 ? -22.500 -9.717 24.978 1.00 79.94 533 PRO A O 1
ATOM 4017 N N . PRO A 1 534 ? -21.235 -11.411 25.786 1.00 72.50 534 PRO A N 1
ATOM 4018 C CA . PRO A 1 534 ? -21.834 -11.406 27.109 1.00 72.50 534 PRO A CA 1
ATOM 4019 C C . PRO A 1 534 ? -21.725 -10.005 27.704 1.00 72.50 534 PRO A C 1
ATOM 4021 O O . PRO A 1 534 ? -20.673 -9.371 27.629 1.00 72.50 534 PRO A O 1
ATOM 4024 N N . VAL A 1 535 ? -22.829 -9.511 28.263 1.00 61.38 535 VAL A N 1
ATOM 4025 C CA . VAL A 1 535 ? -22.787 -8.306 29.087 1.00 61.38 535 VAL A CA 1
ATOM 4026 C C . VAL A 1 535 ? -22.012 -8.703 30.333 1.00 61.38 535 VAL A C 1
ATOM 4028 O O . VAL A 1 535 ? -22.529 -9.420 31.187 1.00 61.38 535 VAL A O 1
ATOM 4031 N N . THR A 1 536 ? -20.746 -8.321 30.405 1.00 54.50 536 THR A N 1
ATOM 4032 C CA . THR A 1 536 ? -20.012 -8.370 31.660 1.00 54.50 536 THR A CA 1
ATOM 4033 C C . THR A 1 536 ? -20.552 -7.228 32.506 1.00 54.50 536 THR A C 1
ATOM 4035 O O . THR A 1 536 ? -20.322 -6.066 32.179 1.00 54.50 536 THR A O 1
ATOM 4038 N N . ASP A 1 537 ? -21.295 -7.555 33.568 1.00 56.44 537 ASP A N 1
ATOM 4039 C CA . ASP A 1 537 ? -21.803 -6.569 34.543 1.00 56.44 537 ASP A CA 1
ATOM 4040 C C . ASP A 1 537 ? -20.662 -5.725 35.154 1.00 56.44 537 ASP A C 1
ATOM 4042 O O . ASP A 1 537 ? -20.902 -4.640 35.652 1.00 56.44 537 ASP A O 1
ATOM 4046 N N . ASP A 1 538 ? -19.402 -6.154 35.020 1.00 62.28 538 ASP A N 1
ATOM 4047 C CA . ASP A 1 538 ? -18.233 -5.411 35.500 1.00 62.28 538 ASP A CA 1
ATOM 4048 C C . ASP A 1 538 ? -17.594 -4.484 34.440 1.00 62.28 538 ASP A C 1
ATOM 4050 O O . ASP A 1 538 ? -16.569 -3.856 34.733 1.00 62.28 538 ASP A O 1
ATOM 4054 N N . THR A 1 539 ? -18.114 -4.419 33.197 1.00 76.75 539 THR A N 1
ATOM 4055 C CA . THR A 1 539 ? -17.531 -3.530 32.177 1.00 76.75 539 THR A CA 1
ATOM 4056 C C . THR A 1 539 ? -18.053 -2.110 32.258 1.00 76.75 539 THR A C 1
ATOM 4058 O O . THR A 1 539 ? -19.241 -1.840 32.088 1.00 76.75 539 THR A O 1
ATOM 4061 N N . LEU A 1 540 ? -17.122 -1.190 32.475 1.00 87.25 540 LEU A N 1
ATOM 4062 C CA . LEU A 1 540 ? -17.380 0.234 32.559 1.00 87.25 540 LEU A CA 1
ATOM 4063 C C . LEU A 1 540 ? -17.258 0.860 31.175 1.00 87.25 540 LEU A C 1
ATOM 4065 O O . LEU A 1 540 ? -16.310 0.577 30.449 1.00 87.25 540 LEU A O 1
ATOM 4069 N N . GLY A 1 541 ? -18.171 1.757 30.835 1.00 89.94 541 GLY A N 1
ATOM 4070 C CA . GLY A 1 541 ? -18.140 2.586 29.638 1.00 89.94 541 GLY A CA 1
ATOM 4071 C C . GLY A 1 541 ? -18.341 4.059 29.983 1.00 89.94 541 GLY A C 1
ATOM 4072 O O . GLY A 1 541 ? -18.864 4.411 31.044 1.00 89.94 541 GLY A O 1
ATOM 4073 N N . VAL A 1 542 ? -17.937 4.950 29.075 1.00 92.06 542 VAL A N 1
ATOM 4074 C CA . VAL A 1 542 ? -18.267 6.381 29.177 1.00 92.06 542 VAL A CA 1
ATOM 4075 C C . VAL A 1 542 ? -19.420 6.691 28.230 1.00 92.06 542 VAL A C 1
ATOM 4077 O O . VAL A 1 542 ? -19.228 6.764 27.018 1.00 92.06 542 VAL A O 1
ATOM 4080 N N . SER A 1 543 ? -20.619 6.920 28.764 1.00 91.75 543 SER A N 1
ATOM 4081 C CA . SER A 1 543 ? -21.818 7.138 27.941 1.00 91.75 543 SER A CA 1
ATOM 4082 C C . SER A 1 543 ? -21.929 8.569 27.409 1.00 91.75 543 SER A C 1
ATOM 4084 O O . SER A 1 543 ? -22.544 8.810 26.369 1.00 91.75 543 SER A O 1
ATOM 4086 N N . SER A 1 544 ? -21.322 9.547 28.089 1.00 92.12 544 SER A N 1
ATOM 4087 C CA . SER A 1 544 ? -21.263 10.929 27.607 1.00 92.12 544 SER A CA 1
ATOM 4088 C C . SER A 1 544 ? -20.098 11.715 28.202 1.00 92.12 544 SER A C 1
ATOM 4090 O O . SER A 1 544 ? -19.640 11.438 29.310 1.00 92.12 544 SER A O 1
ATOM 4092 N N . ILE A 1 545 ? -19.644 12.728 27.455 1.00 95.69 545 ILE A N 1
ATOM 4093 C CA . ILE A 1 545 ? -18.659 13.715 27.904 1.00 95.69 545 ILE A CA 1
ATOM 4094 C C . ILE A 1 545 ? -19.244 15.118 27.725 1.00 95.69 545 ILE A C 1
ATOM 4096 O O . ILE A 1 545 ? -19.619 15.501 26.613 1.00 95.69 545 ILE A O 1
ATOM 4100 N N . SER A 1 546 ? -19.258 15.914 28.795 1.00 95.38 546 SER A N 1
ATOM 4101 C CA . SER A 1 546 ? -19.634 17.329 28.755 1.00 95.38 546 SER A CA 1
ATOM 4102 C C . SER A 1 546 ? -18.493 18.241 29.197 1.00 95.38 546 SER A C 1
ATOM 4104 O O . SER A 1 546 ? -17.798 17.972 30.177 1.00 95.38 546 SER A O 1
ATOM 4106 N N . THR A 1 547 ? -18.337 19.373 28.515 1.00 96.62 547 THR A N 1
ATOM 4107 C CA . THR A 1 547 ? -17.383 20.431 28.873 1.00 96.62 547 THR A CA 1
ATOM 4108 C C . THR A 1 547 ? -18.097 21.634 29.470 1.00 96.62 547 THR A C 1
ATOM 4110 O O . THR A 1 547 ? -19.268 21.877 29.179 1.00 96.62 547 THR A O 1
ATOM 4113 N N . GLY A 1 548 ? -17.408 22.396 30.313 1.00 95.19 548 GLY A N 1
ATOM 4114 C CA . GLY A 1 548 ? -17.958 23.575 30.965 1.00 95.19 548 GLY A CA 1
ATOM 4115 C C . GLY A 1 548 ? -16.945 24.283 31.853 1.00 95.19 548 GLY A C 1
ATOM 4116 O O . GLY A 1 548 ? -15.741 24.083 31.721 1.00 95.19 548 GLY A O 1
ATOM 4117 N N . TYR A 1 549 ? -17.440 25.109 32.768 1.00 92.25 549 TYR A N 1
ATOM 4118 C CA . TYR A 1 549 ? -16.629 25.823 33.755 1.00 92.25 549 TYR A CA 1
ATOM 4119 C C . TYR A 1 549 ? -17.368 25.919 35.095 1.00 92.25 549 TYR A C 1
ATOM 4121 O O . TYR A 1 549 ? -18.597 25.820 35.161 1.00 92.25 549 TYR A O 1
ATOM 4129 N N . LEU A 1 550 ? -16.621 26.122 36.183 1.00 89.75 550 LEU A N 1
ATOM 4130 C CA . LEU A 1 550 ? -17.191 26.306 37.518 1.00 89.75 550 LEU A CA 1
ATOM 4131 C C . LEU A 1 550 ? -17.499 27.782 37.767 1.00 89.75 550 LEU A C 1
ATOM 4133 O O . LEU A 1 550 ? -16.604 28.620 37.868 1.00 89.75 550 LEU A O 1
ATOM 4137 N N . GLN A 1 551 ? -18.780 28.107 37.912 1.00 87.44 551 GLN A N 1
ATOM 4138 C CA . GLN A 1 551 ? -19.234 29.441 38.271 1.00 87.44 551 GLN A CA 1
ATOM 4139 C C . GLN A 1 551 ? -19.404 29.559 39.787 1.00 87.44 551 GLN A C 1
ATOM 4141 O O . GLN A 1 551 ? -20.137 28.795 40.416 1.00 87.44 551 GLN A O 1
ATOM 4146 N N . GLN A 1 552 ? -18.755 30.560 40.377 1.00 86.81 552 GLN A N 1
ATOM 4147 C CA . GLN A 1 552 ? -18.934 30.902 41.786 1.00 86.81 552 GLN A CA 1
ATOM 4148 C C . GLN A 1 552 ? -20.039 31.953 41.950 1.00 86.81 552 GLN A C 1
ATOM 4150 O O . GLN A 1 552 ? -20.025 32.985 41.279 1.00 86.81 552 GLN A O 1
ATOM 4155 N N . SER A 1 553 ? -20.964 31.725 42.883 1.00 83.31 553 SER A N 1
ATOM 4156 C CA . SER A 1 553 ? -22.019 32.672 43.264 1.00 83.31 553 SER A CA 1
ATOM 4157 C C . SER A 1 553 ? -22.063 32.864 44.783 1.00 83.31 553 SER A C 1
ATOM 4159 O O . SER A 1 553 ? -21.815 31.932 45.547 1.00 83.31 553 SER A O 1
ATOM 4161 N N . GLY A 1 554 ? -22.371 34.081 45.242 1.00 78.06 554 GLY A N 1
ATOM 4162 C CA . GLY A 1 554 ? -22.375 34.451 46.665 1.00 78.06 554 GLY A CA 1
ATOM 4163 C C . GLY A 1 554 ? -21.021 34.948 47.199 1.00 78.06 554 GLY A C 1
ATOM 4164 O O . GLY A 1 554 ? -20.066 35.144 46.450 1.00 78.06 554 GLY A O 1
ATOM 4165 N N . LYS A 1 555 ? -20.942 35.220 48.511 1.00 70.12 555 LYS A N 1
ATOM 4166 C CA . LYS A 1 555 ? -19.718 35.674 49.204 1.00 70.12 555 LYS A CA 1
ATOM 4167 C C . LYS A 1 555 ? -19.629 35.054 50.601 1.00 70.12 555 LYS A C 1
ATOM 4169 O O . LYS A 1 555 ? -20.613 35.031 51.334 1.00 70.12 555 LYS A O 1
ATOM 4174 N N . GLY A 1 556 ? -18.435 34.629 51.014 1.00 73.31 556 GLY A N 1
ATOM 4175 C CA . GLY A 1 556 ? -18.207 34.084 52.357 1.00 73.31 556 GLY A CA 1
ATOM 4176 C C . GLY A 1 556 ? -18.920 32.744 52.575 1.00 73.31 556 GLY A C 1
ATOM 4177 O O . GLY A 1 556 ? -18.856 31.867 51.725 1.00 73.31 556 GLY A O 1
ATOM 4178 N N . LYS A 1 557 ? -19.616 32.573 53.706 1.00 69.25 557 LYS A N 1
ATOM 4179 C CA . LYS A 1 557 ? -20.266 31.298 54.082 1.00 69.25 557 LYS A CA 1
ATOM 4180 C C . LYS A 1 557 ? -21.458 30.886 53.198 1.00 69.25 557 LYS A C 1
ATOM 4182 O O . LYS A 1 557 ? -21.953 29.781 53.364 1.00 69.25 557 LYS A O 1
ATOM 4187 N N . SER A 1 558 ? -21.929 31.756 52.301 1.00 74.31 558 SER A N 1
ATOM 4188 C CA . SER A 1 558 ? -22.988 31.460 51.321 1.00 74.31 558 SER A CA 1
ATOM 4189 C C . SER A 1 558 ? -22.451 31.246 49.901 1.00 74.31 558 SER A C 1
ATOM 4191 O O . SER A 1 558 ? -23.218 31.293 48.940 1.00 74.31 558 SER A O 1
ATOM 4193 N N . GLN A 1 559 ? -21.135 31.060 49.754 1.00 81.06 559 GLN A N 1
ATOM 4194 C CA . GLN A 1 559 ? -20.524 30.763 48.466 1.00 81.06 559 GLN A CA 1
ATOM 4195 C C . GLN A 1 559 ? -20.994 29.396 47.960 1.00 81.06 559 GLN A C 1
ATOM 4197 O O . GLN A 1 559 ? -20.945 28.401 48.678 1.00 81.06 559 GLN A O 1
ATOM 4202 N N . THR A 1 560 ? -21.430 29.366 46.707 1.00 81.19 560 THR A N 1
ATOM 4203 C CA . THR A 1 560 ? -21.823 28.160 45.976 1.00 81.19 560 THR A CA 1
ATOM 4204 C C . THR A 1 560 ? -20.991 28.072 44.703 1.00 81.19 560 THR A C 1
ATOM 4206 O O . THR A 1 560 ? -20.746 29.088 44.049 1.00 81.19 560 THR A O 1
ATOM 4209 N N . ILE A 1 561 ? -20.518 26.871 44.376 1.00 86.31 561 ILE A N 1
ATOM 4210 C CA . ILE A 1 561 ? -19.793 26.572 43.137 1.00 86.31 561 ILE A CA 1
ATOM 4211 C C . ILE A 1 561 ? -20.718 25.694 42.302 1.00 86.31 561 ILE A C 1
ATOM 4213 O O . ILE A 1 561 ? -21.154 24.649 42.775 1.00 86.31 561 ILE A O 1
ATOM 4217 N N . THR A 1 562 ? -21.066 26.145 41.100 1.00 89.06 562 THR A N 1
ATOM 4218 C CA . THR A 1 562 ? -21.980 25.432 40.198 1.00 89.06 562 THR A CA 1
ATOM 4219 C C . THR A 1 562 ? -21.284 25.180 38.872 1.00 89.06 562 THR A C 1
ATOM 4221 O O . THR A 1 562 ? -20.698 26.096 38.299 1.00 89.06 562 THR A O 1
ATOM 4224 N N . TYR A 1 563 ? -21.357 23.951 38.376 1.00 92.19 563 TYR A N 1
ATOM 4225 C CA . TYR A 1 563 ? -20.904 23.625 37.030 1.00 92.19 563 TYR A CA 1
ATOM 4226 C C . TYR A 1 563 ? -21.885 24.164 35.990 1.00 92.19 563 TYR A C 1
ATOM 4228 O O . TYR A 1 563 ? -23.085 23.896 36.067 1.00 92.19 563 TYR A O 1
ATOM 4236 N N . ILE A 1 564 ? -21.366 24.907 35.015 1.00 92.75 564 ILE A N 1
ATOM 4237 C CA . ILE A 1 564 ? -22.118 25.407 33.867 1.00 92.75 564 ILE A CA 1
ATOM 4238 C C . ILE A 1 564 ? -21.568 24.727 32.616 1.00 92.75 564 ILE A C 1
ATOM 4240 O O . ILE A 1 564 ? -20.422 24.966 32.232 1.00 92.75 564 ILE A O 1
ATOM 4244 N N . ALA A 1 565 ? -22.388 23.885 31.985 1.00 91.88 565 ALA A N 1
ATOM 4245 C CA . ALA A 1 565 ? -22.033 23.235 30.729 1.00 91.88 565 ALA A CA 1
ATOM 4246 C C . ALA A 1 565 ? -21.886 24.278 29.609 1.00 91.88 565 ALA A C 1
ATOM 4248 O O . ALA A 1 565 ? -22.756 25.128 29.413 1.00 91.88 565 ALA A O 1
ATOM 4249 N N . SER A 1 566 ? -20.781 24.204 28.873 1.00 92.50 566 SER A N 1
ATOM 4250 C CA . SER A 1 566 ? -20.486 25.050 27.722 1.00 92.50 566 SER A CA 1
ATOM 4251 C C . SER A 1 566 ? -19.505 24.354 26.778 1.00 92.50 566 SER A C 1
ATOM 4253 O O . SER A 1 566 ? -18.461 23.853 27.195 1.00 92.50 566 SER A O 1
ATOM 4255 N N . SER A 1 567 ? -19.796 24.392 25.479 1.00 90.31 567 SER A N 1
ATOM 4256 C CA . SER A 1 567 ? -18.875 23.980 24.409 1.00 90.31 567 SER A CA 1
ATOM 4257 C C . SER A 1 567 ? -17.963 25.123 23.940 1.00 90.31 567 SER A C 1
ATOM 4259 O O . SER A 1 567 ? -17.248 24.987 22.946 1.00 90.31 567 SER A O 1
ATOM 4261 N N . THR A 1 568 ? -18.010 26.280 24.604 1.00 92.44 568 THR A N 1
ATOM 4262 C CA . THR A 1 568 ? -17.175 27.451 24.310 1.00 92.44 568 THR A CA 1
ATOM 4263 C C . THR A 1 568 ? -16.649 28.037 25.612 1.00 92.44 568 THR A C 1
ATOM 4265 O O . THR A 1 568 ? -17.431 28.446 26.471 1.00 92.44 568 THR A O 1
ATOM 4268 N N . ILE A 1 569 ? -15.329 28.047 25.772 1.00 92.50 569 ILE A N 1
ATOM 4269 C CA . ILE A 1 569 ? -14.653 28.459 27.006 1.00 92.50 569 ILE A CA 1
ATOM 4270 C C . ILE A 1 569 ? -13.565 29.474 26.649 1.00 92.50 569 ILE A C 1
ATOM 4272 O O . ILE A 1 569 ? -12.904 29.348 25.617 1.00 92.50 569 ILE A O 1
ATOM 4276 N N . THR A 1 570 ? -13.400 30.499 27.480 1.00 90.31 570 THR A N 1
ATOM 4277 C CA . THR A 1 570 ? -12.391 31.538 27.259 1.00 90.31 570 THR A CA 1
ATOM 4278 C C . THR A 1 570 ? -11.004 31.018 27.627 1.00 90.31 570 THR A C 1
ATOM 4280 O O . THR A 1 570 ? -10.818 30.361 28.652 1.00 90.31 570 THR A O 1
ATOM 4283 N N . VAL A 1 571 ? -9.999 31.323 26.813 1.00 88.12 571 VAL A N 1
ATOM 4284 C CA . VAL A 1 571 ? -8.605 30.975 27.095 1.00 88.12 571 VAL A CA 1
ATOM 4285 C C . VAL A 1 571 ? -8.137 31.694 28.362 1.00 88.12 571 VAL A C 1
ATOM 4287 O O . VAL A 1 571 ? -8.256 32.909 28.497 1.00 88.12 571 VAL A O 1
ATOM 4290 N N . GLY A 1 572 ? -7.552 30.932 29.283 1.00 84.44 572 GLY A N 1
ATOM 4291 C CA . GLY A 1 572 ? -7.160 31.386 30.616 1.00 84.44 572 GLY A CA 1
ATOM 4292 C C . GLY A 1 572 ? -8.135 30.977 31.720 1.00 84.44 572 GLY A C 1
ATOM 4293 O O . GLY A 1 572 ? -7.734 30.993 32.885 1.00 84.44 572 GLY A O 1
ATOM 4294 N N . ASP A 1 573 ? -9.360 30.570 31.373 1.00 89.06 573 ASP A N 1
ATOM 4295 C CA . ASP A 1 573 ? -10.292 29.965 32.324 1.00 89.06 573 ASP A CA 1
ATOM 4296 C C . ASP A 1 573 ? -9.976 28.473 32.539 1.00 89.06 573 ASP A C 1
ATOM 4298 O O . ASP A 1 573 ? -9.272 27.815 31.762 1.00 89.06 573 ASP A O 1
ATOM 4302 N N . GLU A 1 574 ? -10.491 27.926 33.638 1.00 92.00 574 GLU A N 1
ATOM 4303 C CA . GLU A 1 574 ? -10.419 26.495 33.921 1.00 92.00 574 GLU A CA 1
ATOM 4304 C C . GLU A 1 574 ? -11.511 25.759 33.136 1.00 92.00 574 GLU A C 1
ATOM 4306 O O . GLU A 1 574 ? -12.700 26.057 33.267 1.00 92.00 574 GLU A O 1
ATOM 4311 N N . VAL A 1 575 ? -11.094 24.798 32.313 1.00 95.25 575 VAL A N 1
ATOM 4312 C CA . VAL A 1 575 ? -11.988 23.903 31.579 1.00 95.25 575 VAL A CA 1
ATOM 4313 C C . VAL A 1 575 ? -12.333 22.737 32.492 1.00 95.25 575 VAL A C 1
ATOM 4315 O O . VAL A 1 575 ? -11.438 22.024 32.940 1.00 95.25 575 VAL A O 1
ATOM 4318 N N . VAL A 1 576 ? -13.622 22.515 32.735 1.00 96.62 576 VAL A N 1
ATOM 4319 C CA . VAL A 1 576 ? -14.109 21.350 33.476 1.00 96.62 576 VAL A CA 1
ATOM 4320 C C . VAL A 1 576 ? -14.754 20.357 32.524 1.00 96.62 576 VAL A C 1
ATOM 4322 O O . VAL A 1 576 ? -15.696 20.690 31.802 1.00 96.62 576 VAL A O 1
ATOM 4325 N N . ILE A 1 577 ? -14.238 19.134 32.535 1.00 97.19 577 ILE A N 1
ATOM 4326 C CA . ILE A 1 577 ? -14.714 18.006 31.738 1.00 97.19 577 ILE A CA 1
ATOM 4327 C C . ILE A 1 577 ? -15.378 17.020 32.694 1.00 97.19 577 ILE A C 1
ATOM 4329 O O . ILE A 1 577 ? -14.802 16.676 33.723 1.00 97.19 577 ILE A O 1
ATOM 4333 N N . ARG A 1 578 ? -16.586 16.571 32.359 1.00 97.38 578 ARG A N 1
ATOM 4334 C CA . ARG A 1 578 ? -17.316 15.534 33.093 1.00 97.38 578 ARG A CA 1
ATOM 4335 C C . ARG A 1 578 ? -17.590 14.366 32.165 1.00 97.38 578 ARG A C 1
ATOM 4337 O O . ARG A 1 578 ? -18.180 14.572 31.106 1.00 97.38 578 ARG A O 1
ATOM 4344 N N . ALA A 1 579 ? -17.167 13.175 32.566 1.00 96.31 579 ALA A N 1
ATOM 4345 C CA . ALA A 1 579 ? -17.545 11.919 31.932 1.00 96.31 579 ALA A CA 1
ATOM 4346 C C . ALA A 1 579 ? -18.569 11.196 32.802 1.00 96.31 579 ALA A C 1
ATOM 4348 O O . ALA A 1 579 ? -18.376 11.085 34.011 1.00 96.31 579 ALA A O 1
ATOM 4349 N N . LEU A 1 580 ? -19.643 10.722 32.176 1.00 96.44 580 LEU A N 1
ATOM 4350 C CA . LEU A 1 580 ? -20.625 9.854 32.815 1.00 96.44 580 LEU A CA 1
ATOM 4351 C C . LEU A 1 580 ? -20.189 8.402 32.625 1.00 96.44 580 LEU A C 1
ATOM 4353 O O . LEU A 1 580 ? -20.214 7.902 31.499 1.00 96.44 580 LEU A O 1
ATOM 4357 N N . VAL A 1 581 ? -19.769 7.769 33.715 1.00 95.12 581 VAL A N 1
ATOM 4358 C CA . VAL A 1 581 ? -19.324 6.375 33.762 1.00 95.12 581 VAL A CA 1
ATOM 4359 C C . VAL A 1 581 ? -20.500 5.487 34.142 1.00 95.12 581 VAL A C 1
ATOM 4361 O O . VAL A 1 581 ? -21.239 5.792 35.084 1.00 95.12 581 VAL A O 1
ATOM 4364 N N . GLN A 1 582 ? -20.695 4.420 33.376 1.00 91.19 582 GLN A N 1
ATOM 4365 C CA . GLN A 1 582 ? -21.777 3.463 33.569 1.00 91.19 582 GLN A CA 1
ATOM 4366 C C . GLN A 1 582 ? -21.285 2.045 33.327 1.00 91.19 582 GLN A C 1
ATOM 4368 O O . GLN A 1 582 ? -20.368 1.846 32.534 1.00 91.19 582 GLN A O 1
ATOM 4373 N N . GLU A 1 583 ? -21.923 1.076 33.962 1.00 87.69 583 GLU A N 1
ATOM 4374 C CA . GLU A 1 583 ? -21.809 -0.329 33.589 1.00 87.69 583 GLU A CA 1
ATOM 4375 C C . GLU A 1 583 ? -22.535 -0.604 32.263 1.00 87.69 583 GLU A C 1
ATOM 4377 O O . GLU A 1 583 ? -23.398 0.162 31.817 1.00 87.69 583 GLU A O 1
ATOM 4382 N N . ALA A 1 584 ? -22.237 -1.743 31.638 1.00 74.19 584 ALA A N 1
ATOM 4383 C CA . ALA A 1 584 ? -22.875 -2.169 30.393 1.00 74.19 584 ALA A CA 1
ATOM 4384 C C . ALA A 1 584 ? -24.410 -2.348 30.502 1.00 74.19 584 ALA A C 1
ATOM 4386 O O . ALA A 1 584 ? -25.119 -2.267 29.495 1.00 74.19 584 ALA A O 1
ATOM 4387 N N . ASN A 1 585 ? -24.945 -2.546 31.712 1.00 74.00 585 ASN A N 1
ATOM 4388 C CA . ASN A 1 585 ? -26.384 -2.606 32.002 1.00 74.00 585 ASN A CA 1
ATOM 4389 C C . ASN A 1 585 ? -27.045 -1.207 32.160 1.00 74.00 585 ASN A C 1
ATOM 4391 O O . ASN A 1 585 ? -28.275 -1.111 32.238 1.00 74.00 585 ASN A O 1
ATOM 4395 N N . GLY A 1 586 ? -26.252 -0.127 32.153 1.00 79.62 586 GLY A N 1
ATOM 4396 C CA . GLY A 1 586 ? -26.687 1.264 32.302 1.00 79.62 586 GLY A CA 1
ATOM 4397 C C . GLY A 1 586 ? -26.713 1.799 33.740 1.00 79.62 586 GLY A C 1
ATOM 4398 O O . GLY A 1 586 ? -27.109 2.954 33.936 1.00 79.62 586 GLY A O 1
ATOM 4399 N N . GLU A 1 587 ? -26.313 1.009 34.739 1.00 86.25 587 GLU A N 1
ATOM 4400 C CA . GLU A 1 587 ? -26.126 1.477 36.115 1.00 86.25 587 GLU A CA 1
ATOM 4401 C C . GLU A 1 587 ? -24.942 2.455 36.206 1.00 86.25 587 GLU A C 1
ATOM 4403 O O . GLU A 1 587 ? -23.992 2.385 35.432 1.00 86.25 587 GLU A O 1
ATOM 4408 N N . LEU A 1 588 ? -25.040 3.451 37.093 1.00 92.38 588 LEU A N 1
ATOM 4409 C CA . LEU A 1 588 ? -24.016 4.491 37.250 1.00 92.38 588 LEU A CA 1
ATOM 4410 C C . LEU A 1 588 ? -22.898 3.981 38.157 1.00 92.38 588 LEU A C 1
ATOM 4412 O O . LEU A 1 588 ? -23.194 3.511 39.253 1.00 92.38 588 LEU A O 1
ATOM 4416 N N . GLU A 1 589 ? -21.644 4.172 37.752 1.00 91.75 589 GLU A N 1
ATOM 4417 C CA . GLU A 1 589 ? -20.500 3.658 38.513 1.00 91.75 589 GLU A CA 1
ATOM 4418 C C . GLU A 1 589 ? -19.860 4.724 39.410 1.00 91.75 589 GLU A C 1
ATOM 4420 O O . GLU A 1 589 ? -19.447 5.785 38.932 1.00 91.75 589 GLU A O 1
ATOM 4425 N N . GLU A 1 590 ? -19.694 4.424 40.701 1.00 93.69 590 GLU A N 1
ATOM 4426 C CA . GLU A 1 590 ? -18.982 5.263 41.677 1.00 93.69 590 GLU A CA 1
ATOM 4427 C C . GLU A 1 590 ? -17.574 4.714 41.948 1.00 93.69 590 GLU A C 1
ATOM 4429 O O . GLU A 1 590 ? -17.406 3.560 42.324 1.00 93.69 590 GLU A O 1
ATOM 4434 N N . GLY A 1 591 ? -16.549 5.563 41.859 1.00 92.31 591 GLY A N 1
ATOM 4435 C CA . GLY A 1 591 ? -15.164 5.190 42.163 1.00 92.31 591 GLY A CA 1
ATOM 4436 C C . GLY A 1 591 ? -14.244 5.046 40.947 1.00 92.31 591 GLY A C 1
ATOM 4437 O O . GLY A 1 591 ? -13.025 4.987 41.122 1.00 92.31 591 GLY A O 1
ATOM 4438 N N . ALA A 1 592 ? -14.786 5.056 39.729 1.00 93.19 592 ALA A N 1
ATOM 4439 C CA . ALA A 1 592 ? -14.028 4.891 38.493 1.00 93.19 592 ALA A CA 1
ATOM 4440 C C . ALA A 1 592 ? -13.266 6.162 38.086 1.00 93.19 592 ALA A C 1
ATOM 4442 O O . ALA A 1 592 ? -13.759 7.284 38.185 1.00 93.19 592 ALA A O 1
ATOM 4443 N N . VAL A 1 593 ? -12.047 5.995 37.589 1.00 95.88 593 VAL A N 1
ATOM 4444 C CA . VAL A 1 593 ? -11.154 7.057 37.121 1.00 95.88 593 VAL A CA 1
ATOM 4445 C C . VAL A 1 593 ? -11.022 6.963 35.608 1.00 95.88 593 VAL A C 1
ATOM 4447 O O . VAL A 1 593 ? -10.667 5.918 35.081 1.00 95.88 593 VAL A O 1
ATOM 4450 N N . VAL A 1 594 ? -11.256 8.059 34.898 1.00 95.62 594 VAL A N 1
ATOM 4451 C CA . VAL A 1 594 ? -11.206 8.113 33.435 1.00 95.62 594 VAL A CA 1
ATOM 4452 C C . VAL A 1 594 ? -9.941 8.835 32.985 1.00 95.62 594 VAL A C 1
ATOM 4454 O O . VAL A 1 594 ? -9.659 9.954 33.426 1.00 95.62 594 VAL A O 1
ATOM 4457 N N . SER A 1 595 ? -9.195 8.215 32.072 1.00 94.38 595 SER A N 1
ATOM 4458 C CA . SER A 1 595 ? -8.082 8.848 31.362 1.00 94.38 595 SER A CA 1
ATOM 4459 C C . SER A 1 595 ? -8.544 9.327 29.991 1.00 94.38 595 SER A C 1
ATOM 4461 O O . SER A 1 595 ? -9.245 8.614 29.270 1.00 94.38 595 SER A O 1
ATOM 4463 N N . MET A 1 596 ? -8.154 10.543 29.616 1.00 93.75 596 MET A N 1
ATOM 4464 C CA . MET A 1 596 ? -8.550 11.162 28.352 1.00 93.75 596 MET A CA 1
ATOM 4465 C C . MET A 1 596 ? -7.381 11.884 27.692 1.00 93.75 596 MET A C 1
ATOM 4467 O O . MET A 1 596 ? -6.561 12.509 28.364 1.00 93.75 596 MET A O 1
ATOM 4471 N N . ASN A 1 597 ? -7.375 11.893 26.362 1.00 92.50 597 ASN A N 1
ATOM 4472 C CA . ASN A 1 597 ? -6.563 12.808 25.572 1.00 92.50 597 ASN A CA 1
ATOM 4473 C C . ASN A 1 597 ? -7.407 13.999 25.115 1.00 92.50 597 ASN A C 1
ATOM 4475 O O . ASN A 1 597 ? -8.494 13.828 24.567 1.00 92.50 597 ASN A O 1
ATOM 4479 N N . VAL A 1 598 ? -6.881 15.204 25.321 1.00 93.62 598 VAL A N 1
ATOM 4480 C CA . VAL A 1 598 ? -7.454 16.464 24.843 1.00 93.62 598 VAL A CA 1
ATOM 4481 C C . VAL A 1 598 ? -6.530 17.037 23.782 1.00 93.62 598 VAL A C 1
ATOM 4483 O O . VAL A 1 598 ? -5.429 17.484 24.098 1.00 93.62 598 VAL A O 1
ATOM 4486 N N . THR A 1 599 ? -6.964 17.016 22.524 1.00 87.50 599 THR A N 1
ATOM 4487 C CA . THR A 1 599 ? -6.123 17.345 21.368 1.00 87.50 599 THR A CA 1
ATOM 4488 C C . THR A 1 599 ? -6.685 18.526 20.592 1.00 87.50 599 THR A C 1
ATOM 4490 O O . THR A 1 599 ? -7.843 18.510 20.165 1.00 87.50 599 THR A O 1
ATOM 4493 N N . ASN A 1 600 ? -5.858 19.547 20.368 1.00 90.50 600 ASN A N 1
ATOM 4494 C CA . ASN A 1 600 ? -6.181 20.639 19.459 1.00 90.50 600 ASN A CA 1
ATOM 4495 C C . ASN A 1 600 ? -6.225 20.099 18.025 1.00 90.50 600 ASN A C 1
ATOM 4497 O O . ASN A 1 600 ? -5.217 19.635 17.497 1.00 90.50 600 ASN A O 1
ATOM 4501 N N . THR A 1 601 ? -7.380 20.184 17.372 1.00 75.69 601 THR A N 1
ATOM 4502 C CA . THR A 1 601 ? -7.572 19.598 16.033 1.00 75.69 601 THR A CA 1
ATOM 4503 C C . THR A 1 601 ? -6.704 20.222 14.938 1.00 75.69 601 THR A C 1
ATOM 4505 O O . THR A 1 601 ? -6.438 19.567 13.936 1.00 75.69 601 THR A O 1
ATOM 4508 N N . ALA A 1 602 ? -6.259 21.471 15.102 1.00 70.69 602 ALA A N 1
ATOM 4509 C CA . ALA A 1 602 ? -5.460 22.162 14.092 1.00 70.69 602 ALA A CA 1
ATOM 4510 C C . ALA A 1 602 ? -3.954 21.969 14.304 1.00 70.69 602 ALA A C 1
ATOM 4512 O O . ALA A 1 602 ? -3.211 21.786 13.342 1.00 70.69 602 ALA A O 1
ATOM 4513 N N . THR A 1 603 ? -3.490 22.032 15.555 1.00 72.81 603 THR A N 1
ATOM 4514 C CA . THR A 1 603 ? -2.052 21.978 15.877 1.00 72.81 603 THR A CA 1
ATOM 4515 C C . THR A 1 603 ? -1.582 20.591 16.294 1.00 72.81 603 THR A C 1
ATOM 4517 O O . THR A 1 603 ? -0.376 20.362 16.349 1.00 72.81 603 THR A O 1
ATOM 4520 N N . LEU A 1 604 ? -2.518 19.681 16.591 1.00 73.12 604 LEU A N 1
ATOM 4521 C CA . LEU A 1 604 ? -2.281 18.355 17.168 1.00 73.12 604 LEU A CA 1
ATOM 4522 C C . LEU A 1 604 ? -1.572 18.390 18.533 1.00 73.12 604 LEU A C 1
ATOM 4524 O O . LEU A 1 604 ? -1.062 17.376 19.003 1.00 73.12 604 LEU A O 1
ATOM 4528 N N . GLU A 1 605 ? -1.561 19.552 19.193 1.00 79.75 605 GLU A N 1
ATOM 4529 C CA . GLU A 1 605 ? -1.131 19.682 20.583 1.00 79.75 605 GLU A CA 1
ATOM 4530 C C . GLU A 1 605 ? -2.068 18.852 21.468 1.00 79.75 605 GLU A C 1
ATOM 4532 O O . GLU A 1 605 ? -3.281 19.064 21.440 1.00 79.75 605 GLU A O 1
ATOM 4537 N N . SER A 1 606 ? -1.518 17.896 22.220 1.00 81.00 606 SER A N 1
ATOM 4538 C CA . SER A 1 606 ? -2.298 16.924 22.988 1.00 81.00 606 SER A CA 1
ATOM 4539 C C . SER A 1 606 ? -1.908 16.909 24.461 1.00 81.00 606 SER A C 1
ATOM 4541 O O . SER A 1 606 ? -0.725 16.960 24.802 1.00 81.00 606 SER A O 1
ATOM 4543 N N . PHE A 1 607 ? -2.912 16.793 25.326 1.00 88.31 607 PHE A N 1
ATOM 4544 C CA . PHE A 1 607 ? -2.773 16.715 26.775 1.00 88.31 607 PHE A CA 1
ATOM 4545 C C . PHE A 1 607 ? -3.449 15.449 27.287 1.00 88.31 607 PHE A C 1
ATOM 4547 O O . PHE A 1 607 ? -4.635 15.246 27.039 1.00 88.31 607 PHE A O 1
ATOM 4554 N N . THR A 1 608 ? -2.718 14.628 28.036 1.00 90.00 608 THR A N 1
ATOM 4555 C CA . THR A 1 608 ? -3.301 13.485 28.744 1.00 90.00 608 THR A CA 1
ATOM 4556 C C . THR A 1 608 ? -3.754 13.936 30.124 1.00 90.00 608 THR A C 1
ATOM 4558 O O . THR A 1 608 ? -2.960 14.455 30.912 1.00 90.00 608 THR A O 1
ATOM 4561 N N . LEU A 1 609 ? -5.040 13.762 30.403 1.00 92.75 609 LEU A N 1
ATOM 4562 C CA . LEU A 1 609 ? -5.690 14.153 31.645 1.00 92.75 609 LEU A CA 1
ATOM 4563 C C . LEU A 1 609 ? -6.300 12.923 32.316 1.00 92.75 609 LEU A C 1
ATOM 4565 O O . LEU A 1 609 ? -6.759 12.007 31.640 1.00 92.75 609 LEU A O 1
ATOM 4569 N N . VAL A 1 610 ? -6.320 12.926 33.646 1.00 93.62 610 VAL A N 1
ATOM 4570 C CA . VAL A 1 610 ? -6.883 11.848 34.469 1.00 93.62 610 VAL A CA 1
ATOM 4571 C C . VAL A 1 610 ? -7.884 12.471 35.435 1.00 93.62 610 VAL A C 1
ATOM 4573 O O . VAL A 1 610 ? -7.583 13.500 36.049 1.00 93.62 610 VAL A O 1
ATOM 4576 N N . SER A 1 611 ? -9.078 11.892 35.533 1.00 95.75 611 SER A N 1
ATOM 4577 C CA . SER A 1 611 ? -10.157 12.408 36.377 1.00 95.75 611 SER A CA 1
ATOM 4578 C C . SER A 1 611 ? -9.952 12.128 37.862 1.00 95.75 611 SER A C 1
ATOM 4580 O O . SER A 1 611 ? -9.121 11.314 38.267 1.00 95.75 611 SER A O 1
ATOM 4582 N N . SER A 1 612 ? -10.758 12.783 38.698 1.00 93.88 612 SER A N 1
ATOM 4583 C CA . SER A 1 612 ? -11.090 12.211 40.000 1.00 93.88 612 SER A CA 1
ATOM 4584 C C . SER A 1 612 ? -11.877 10.910 39.823 1.00 93.88 612 SER A C 1
ATOM 4586 O O . SER A 1 612 ? -12.459 10.670 38.762 1.00 93.88 612 SER A O 1
ATOM 4588 N N . ALA A 1 613 ? -11.945 10.104 40.882 1.00 95.94 613 ALA A N 1
ATOM 4589 C CA . ALA A 1 613 ? -12.909 9.012 40.951 1.00 95.94 613 ALA A CA 1
ATOM 4590 C C . ALA A 1 613 ? -14.334 9.550 40.724 1.00 95.94 613 ALA A C 1
ATOM 4592 O O . ALA A 1 613 ? -14.642 10.664 41.172 1.00 95.94 613 ALA A O 1
ATOM 4593 N N . SER A 1 614 ? -15.161 8.789 40.010 1.00 95.94 614 SER A N 1
ATOM 4594 C CA . SER A 1 614 ? -16.557 9.123 39.768 1.00 95.94 614 SER A CA 1
ATOM 4595 C C . SER A 1 614 ? -17.335 9.155 41.079 1.00 95.94 614 SER A C 1
ATOM 4597 O O . SER A 1 614 ? -17.057 8.381 41.994 1.00 95.94 614 SER A O 1
ATOM 4599 N N . ASP A 1 615 ? -18.280 10.084 41.197 1.00 94.62 615 ASP A N 1
ATOM 4600 C CA . ASP A 1 615 ? -19.177 10.154 42.351 1.00 94.62 615 ASP A CA 1
ATOM 4601 C C . ASP A 1 615 ? -20.378 9.198 42.212 1.00 94.62 615 ASP A C 1
ATOM 4603 O O . ASP A 1 615 ? -20.560 8.545 41.189 1.00 94.62 615 ASP A O 1
ATOM 4607 N N . SER A 1 616 ? -21.244 9.149 43.230 1.00 93.00 616 SER A N 1
ATOM 4608 C CA . SER A 1 616 ? -22.506 8.377 43.216 1.00 93.00 616 SER A CA 1
ATOM 4609 C C . SER A 1 616 ? -23.481 8.696 42.066 1.00 93.00 616 SER A C 1
ATOM 4611 O O . SER A 1 616 ? -24.498 8.025 41.917 1.00 93.00 616 SER A O 1
ATOM 4613 N N . SER A 1 617 ? -23.225 9.740 41.268 1.00 93.62 617 SER A N 1
ATOM 4614 C CA . SER A 1 617 ? -23.975 10.052 40.043 1.00 93.62 617 SER A CA 1
ATOM 4615 C C . SER A 1 617 ? -23.238 9.606 38.775 1.00 93.62 617 SER A C 1
ATOM 4617 O O . SER A 1 617 ? -23.613 10.021 37.678 1.00 93.62 617 SER A O 1
ATOM 4619 N N . GLY A 1 618 ? -22.186 8.797 38.906 1.00 94.25 618 GLY A N 1
ATOM 4620 C CA . GLY A 1 618 ? -21.368 8.321 37.797 1.00 94.25 618 GLY A CA 1
ATOM 4621 C C . GLY A 1 618 ? -20.429 9.377 37.217 1.00 94.25 618 GLY A C 1
ATOM 4622 O O . GLY A 1 618 ? -19.863 9.156 36.150 1.00 94.25 618 GLY A O 1
ATOM 4623 N N . ILE A 1 619 ? -20.270 10.550 37.845 1.00 96.94 619 ILE A N 1
ATOM 4624 C CA . ILE A 1 619 ? -19.530 11.661 37.234 1.00 96.94 619 ILE A CA 1
ATOM 4625 C C . ILE A 1 619 ? -18.063 11.645 37.644 1.00 96.94 619 ILE A C 1
ATOM 4627 O O . ILE A 1 619 ? -17.711 12.018 38.761 1.00 96.94 619 ILE A O 1
ATOM 4631 N N . ALA A 1 620 ? -17.202 11.306 36.687 1.00 96.88 620 ALA A N 1
ATOM 4632 C CA . ALA A 1 620 ? -15.761 11.510 36.747 1.00 96.88 620 ALA A CA 1
ATOM 4633 C C . ALA A 1 620 ? -15.408 12.919 36.233 1.00 96.88 620 ALA A C 1
ATOM 4635 O O . ALA A 1 620 ? -15.657 13.248 35.069 1.00 96.88 620 ALA A O 1
ATOM 4636 N N . GLU A 1 621 ? -14.835 13.769 37.093 1.00 97.00 621 GLU A N 1
ATOM 4637 C CA . GLU A 1 621 ? -14.546 15.176 36.780 1.00 97.00 621 GLU A CA 1
ATOM 4638 C C . GLU A 1 621 ? -13.040 15.434 36.598 1.00 97.00 621 GLU A C 1
ATOM 4640 O O . GLU A 1 621 ? -12.197 14.942 37.351 1.00 97.00 621 GLU A O 1
ATOM 4645 N N . ILE A 1 622 ? -12.697 16.237 35.590 1.00 95.12 622 ILE A N 1
ATOM 4646 C CA . ILE A 1 622 ? -11.343 16.722 35.303 1.00 95.12 622 ILE A CA 1
ATOM 4647 C C . ILE A 1 622 ? -11.380 18.247 35.245 1.00 95.12 622 ILE A C 1
ATOM 4649 O O . ILE A 1 622 ? -12.186 18.817 34.510 1.00 95.12 622 ILE A O 1
ATOM 4653 N N . SER A 1 623 ? -10.434 18.897 35.924 1.00 93.44 623 SER A N 1
ATOM 4654 C CA . SER A 1 623 ? -10.188 20.335 35.788 1.00 93.44 623 SER A CA 1
ATOM 4655 C C . SER A 1 623 ? -8.866 20.591 35.073 1.00 93.44 623 SER A C 1
ATOM 4657 O O . SER A 1 623 ? -7.788 20.287 35.588 1.00 93.44 623 SER A O 1
ATOM 4659 N N . TRP A 1 624 ? -8.942 21.183 33.884 1.00 93.69 624 TRP A N 1
ATOM 4660 C CA . TRP A 1 624 ? -7.791 21.563 33.078 1.00 93.69 624 TRP A CA 1
ATOM 4661 C C . TRP A 1 624 ? -7.595 23.079 33.087 1.00 93.69 624 TRP A C 1
ATOM 4663 O O . TRP A 1 624 ? -8.403 23.847 32.562 1.00 93.69 624 TRP A O 1
ATOM 4673 N N . LYS A 1 625 ? -6.485 23.529 33.677 1.00 90.25 625 LYS A N 1
ATOM 4674 C CA . LYS A 1 625 ? -6.130 24.951 33.713 1.00 90.25 625 LYS A CA 1
ATOM 4675 C C . LYS A 1 625 ? -5.504 25.378 32.396 1.00 90.25 625 LYS A C 1
ATOM 4677 O O . LYS A 1 625 ? -4.361 25.024 32.108 1.00 90.25 625 LYS A O 1
ATOM 4682 N N . THR A 1 626 ? -6.233 26.186 31.635 1.00 90.44 626 THR A N 1
ATOM 4683 C CA . THR A 1 626 ? -5.680 26.843 30.451 1.00 90.44 626 THR A CA 1
ATOM 4684 C C . THR A 1 626 ? -4.949 28.124 30.851 1.00 90.44 626 THR A C 1
ATOM 4686 O O . THR A 1 626 ? -5.136 28.660 31.945 1.00 90.44 626 THR A O 1
ATOM 4689 N N . SER A 1 627 ? -4.056 28.607 29.991 1.00 85.94 627 SER A N 1
ATOM 4690 C CA . SER A 1 627 ? -3.254 29.800 30.272 1.00 85.94 627 SER A CA 1
ATOM 4691 C C . SER A 1 627 ? -3.481 30.876 29.220 1.00 85.94 627 SER A C 1
ATOM 4693 O O . SER A 1 627 ? -3.354 30.624 28.024 1.00 85.94 627 SER A O 1
ATOM 4695 N N . ALA A 1 628 ? -3.802 32.090 29.671 1.00 80.56 628 ALA A N 1
ATOM 4696 C CA . ALA A 1 628 ? -3.930 33.239 28.786 1.00 80.56 628 ALA A CA 1
ATOM 4697 C C . ALA A 1 628 ? -2.562 33.648 28.210 1.00 80.56 628 ALA A C 1
ATOM 4699 O O . ALA A 1 628 ? -1.554 33.605 28.931 1.00 80.56 628 ALA A O 1
ATOM 4700 N N . PRO A 1 629 ? -2.503 34.099 26.944 1.00 74.44 629 PRO A N 1
ATOM 4701 C CA . PRO A 1 629 ? -1.293 34.689 26.391 1.00 74.44 629 PRO A CA 1
ATOM 4702 C C . PRO A 1 629 ? -0.865 35.917 27.202 1.00 74.44 629 PRO A C 1
ATOM 4704 O O . PRO A 1 629 ? -1.682 36.660 27.753 1.00 74.44 629 PRO A O 1
ATOM 4707 N N . ASN A 1 630 ? 0.445 36.166 27.286 1.00 77.75 630 ASN A N 1
ATOM 4708 C CA . ASN A 1 630 ? 0.935 37.348 27.992 1.00 77.75 630 ASN A CA 1
ATOM 4709 C C . ASN A 1 630 ? 0.528 38.652 27.269 1.00 77.75 630 ASN A C 1
ATOM 4711 O O . ASN A 1 630 ? 0.076 38.637 26.128 1.00 77.75 630 ASN A O 1
ATOM 4715 N N . LYS A 1 631 ? 0.758 39.821 27.891 1.00 71.12 631 LYS A N 1
ATOM 4716 C CA . LYS A 1 631 ? 0.394 41.145 27.324 1.00 71.12 631 LYS A CA 1
ATOM 4717 C C . LYS A 1 631 ? 0.983 41.455 25.932 1.00 71.12 631 LYS A C 1
ATOM 4719 O O . LYS A 1 631 ? 0.608 42.459 25.337 1.00 71.12 631 LYS A O 1
ATOM 4724 N N . LYS A 1 632 ? 1.935 40.653 25.439 1.00 69.88 632 LYS A N 1
ATOM 4725 C CA . LYS A 1 632 ? 2.540 40.764 24.102 1.00 69.88 632 LYS A CA 1
ATOM 4726 C C . LYS A 1 632 ? 2.024 39.701 23.118 1.00 69.88 632 LYS A C 1
ATOM 4728 O O . LYS A 1 632 ? 2.549 39.630 22.014 1.00 69.88 632 LYS A O 1
ATOM 4733 N N . GLY A 1 633 ? 1.043 38.888 23.513 1.00 65.81 633 GLY A N 1
ATOM 4734 C CA . GLY A 1 633 ? 0.481 37.802 22.708 1.00 65.81 633 GLY A CA 1
ATOM 4735 C C . GLY A 1 633 ? 1.332 36.529 22.667 1.00 65.81 633 GLY A C 1
ATOM 4736 O O . GLY A 1 633 ? 1.083 35.679 21.824 1.00 65.81 633 GLY A O 1
ATOM 4737 N N . ASN A 1 634 ? 2.345 36.393 23.533 1.00 67.62 634 ASN A N 1
ATOM 4738 C CA . ASN A 1 634 ? 3.254 35.242 23.519 1.00 67.62 634 ASN A CA 1
ATOM 4739 C C . ASN A 1 634 ? 2.913 34.235 24.632 1.00 67.62 634 ASN A C 1
ATOM 4741 O O . ASN A 1 634 ? 2.680 34.637 25.777 1.00 67.62 634 ASN A O 1
ATOM 4745 N N . GLY A 1 635 ? 3.008 32.941 24.312 1.00 73.31 635 GLY A N 1
ATOM 4746 C CA . GLY A 1 635 ? 2.682 31.834 25.221 1.00 73.31 635 GLY A CA 1
ATOM 4747 C C . GLY A 1 635 ? 1.174 31.657 25.419 1.00 73.31 635 GLY A C 1
ATOM 4748 O O . GLY A 1 635 ? 0.388 32.341 24.772 1.00 73.31 635 GLY A O 1
ATOM 4749 N N . GLY A 1 636 ? 0.785 30.768 26.331 1.00 80.50 636 GLY A N 1
ATOM 4750 C CA . GLY A 1 636 ? -0.618 30.439 26.593 1.00 80.50 636 GLY A CA 1
ATOM 4751 C C . GLY A 1 636 ? -1.076 29.161 25.889 1.00 80.50 636 GLY A C 1
ATOM 4752 O O . GLY A 1 636 ? -0.382 28.639 25.019 1.00 80.50 636 GLY A O 1
ATOM 4753 N N . THR A 1 637 ? -2.239 28.655 26.285 1.00 89.06 637 THR A N 1
ATOM 4754 C CA . THR A 1 637 ? -2.898 27.513 25.642 1.00 89.06 637 THR A CA 1
ATOM 4755 C C . THR A 1 637 ? -3.455 27.953 24.291 1.00 89.06 637 THR A C 1
ATOM 4757 O O . THR A 1 637 ? -4.103 28.997 24.203 1.00 89.06 637 THR A O 1
ATOM 4760 N N . THR A 1 638 ? -3.212 27.173 23.238 1.00 88.62 638 THR A N 1
ATOM 4761 C CA . THR A 1 638 ? -3.584 27.554 21.871 1.00 88.62 638 THR A CA 1
ATOM 4762 C C . THR A 1 638 ? -5.114 27.649 21.713 1.00 88.62 638 THR A C 1
ATOM 4764 O O . THR A 1 638 ? -5.795 26.660 21.985 1.00 88.62 638 THR A O 1
ATOM 4767 N N . PRO A 1 639 ? -5.699 28.780 21.269 1.00 89.81 639 PRO A N 1
ATOM 4768 C CA . PRO A 1 639 ? -7.128 28.852 20.955 1.00 89.81 639 PRO A CA 1
ATOM 4769 C C . PRO A 1 639 ? -7.488 27.930 19.781 1.00 89.81 639 PRO A C 1
ATOM 4771 O O . PRO A 1 639 ? -6.648 27.651 18.924 1.00 89.81 639 PRO A O 1
ATOM 4774 N N . GLY A 1 640 ? -8.739 27.484 19.708 1.00 87.75 640 GLY A N 1
ATOM 4775 C CA . GLY A 1 640 ? -9.223 26.621 18.629 1.00 87.75 640 GLY A CA 1
ATOM 4776 C C . GLY A 1 640 ? -10.141 25.506 19.113 1.00 87.75 640 GLY A C 1
ATOM 4777 O O . GLY A 1 640 ? -10.525 25.455 20.282 1.00 87.75 640 GLY A O 1
ATOM 4778 N N . THR A 1 641 ? -10.504 24.616 18.194 1.00 90.00 641 THR A N 1
ATOM 4779 C CA . THR A 1 641 ? -11.307 23.432 18.506 1.00 90.00 641 THR A CA 1
ATOM 4780 C C . THR A 1 641 ? -10.425 22.348 19.115 1.00 90.00 641 THR A C 1
ATOM 4782 O O . THR A 1 641 ? -9.346 22.042 18.597 1.00 90.00 641 THR A O 1
ATOM 4785 N N . TYR A 1 642 ? -10.900 21.767 20.210 1.00 91.44 642 TYR A N 1
ATOM 4786 C CA . TYR A 1 642 ? -10.297 20.631 20.886 1.00 91.44 642 TYR A CA 1
ATOM 4787 C C . TYR A 1 642 ? -11.236 19.438 20.822 1.00 91.44 642 TYR A C 1
ATOM 4789 O O . TYR A 1 642 ? -12.450 19.581 20.971 1.00 91.44 642 TYR A O 1
ATOM 4797 N N . THR A 1 643 ? -10.649 18.263 20.638 1.00 90.88 643 THR A N 1
ATOM 4798 C CA . THR A 1 643 ? -11.323 16.969 20.740 1.00 90.88 643 THR A CA 1
ATOM 4799 C C . THR A 1 643 ? -10.877 16.283 22.019 1.00 90.88 643 THR A C 1
ATOM 4801 O O . THR A 1 643 ? -9.701 16.316 22.370 1.00 90.88 643 THR A O 1
ATOM 4804 N N . ILE A 1 644 ? -11.829 15.703 22.736 1.00 92.25 644 ILE A N 1
ATOM 4805 C CA . ILE A 1 644 ? -11.614 14.891 23.929 1.00 92.25 644 ILE A CA 1
ATOM 4806 C C . ILE A 1 644 ? -11.874 13.455 23.509 1.00 92.25 644 ILE A C 1
ATOM 4808 O O . ILE A 1 644 ? -12.928 13.189 22.938 1.00 92.25 644 ILE A O 1
ATOM 4812 N N . SER A 1 645 ? -10.941 12.551 23.777 1.00 88.88 645 SER A N 1
ATOM 4813 C CA . SER A 1 645 ? -11.105 11.116 23.534 1.00 88.88 645 SER A CA 1
ATOM 4814 C C . SER A 1 645 ? -10.770 10.347 24.800 1.00 88.88 645 SER A C 1
ATOM 4816 O O . SER A 1 645 ? -9.696 10.554 25.368 1.00 88.88 645 SER A O 1
ATOM 4818 N N . VAL A 1 646 ? -11.676 9.476 25.241 1.00 90.31 646 VAL A N 1
ATOM 4819 C CA . VAL A 1 646 ? -11.398 8.531 26.329 1.00 90.31 646 VAL A CA 1
ATOM 4820 C C . VAL A 1 646 ? -10.335 7.543 25.864 1.00 90.31 646 VAL A C 1
ATOM 4822 O O . VAL A 1 646 ? -10.399 7.024 24.751 1.00 90.31 646 VAL A O 1
ATOM 4825 N N . THR A 1 647 ? -9.335 7.328 26.711 1.00 86.19 647 THR A N 1
ATOM 4826 C CA . THR A 1 647 ? -8.217 6.417 26.446 1.00 86.19 647 THR A CA 1
ATOM 4827 C C . THR A 1 647 ? -8.159 5.253 27.420 1.00 86.19 647 THR A C 1
ATOM 4829 O O . THR A 1 647 ? -7.490 4.274 27.111 1.00 86.19 647 THR A O 1
ATOM 4832 N N . ASP A 1 648 ? -8.779 5.391 28.596 1.00 90.38 648 ASP A N 1
ATOM 4833 C CA . ASP A 1 648 ? -8.875 4.340 29.610 1.00 90.38 648 ASP A CA 1
ATOM 4834 C C . ASP A 1 648 ? -9.960 4.676 30.648 1.00 90.38 648 ASP A C 1
ATOM 4836 O O . ASP A 1 648 ? -10.233 5.857 30.899 1.00 90.38 648 ASP A O 1
ATOM 4840 N N . VAL A 1 649 ? -10.518 3.656 31.298 1.00 91.25 649 VAL A N 1
ATOM 4841 C CA . VAL A 1 649 ? -11.371 3.771 32.492 1.00 91.25 649 VAL A CA 1
ATOM 4842 C C . VAL A 1 649 ? -10.869 2.754 33.515 1.00 91.25 649 VAL A C 1
ATOM 4844 O O . VAL A 1 649 ? -10.749 1.572 33.211 1.00 91.25 649 VAL A O 1
ATOM 4847 N N . SER A 1 650 ? -10.560 3.191 34.737 1.00 89.12 650 SER A N 1
ATOM 4848 C CA . SER A 1 650 ? -10.027 2.308 35.771 1.00 89.12 650 SER A CA 1
ATOM 4849 C C . SER A 1 650 ? -11.051 1.233 36.125 1.00 89.12 650 SER A C 1
ATOM 4851 O O . SER A 1 650 ? -12.131 1.560 36.613 1.00 89.12 650 SER A O 1
ATOM 4853 N N . GLY A 1 651 ? -10.691 -0.029 35.919 1.00 81.50 651 GLY A N 1
ATOM 4854 C CA . GLY A 1 651 ? -11.610 -1.160 36.012 1.00 81.50 651 GLY A CA 1
ATOM 4855 C C . GLY A 1 651 ? -11.549 -1.985 34.730 1.00 81.50 651 GLY A C 1
ATOM 4856 O O . GLY A 1 651 ? -10.547 -1.943 34.014 1.00 81.50 651 GLY A O 1
ATOM 4857 N N . SER A 1 652 ? -12.604 -2.747 34.446 1.00 82.38 652 SER A N 1
ATOM 4858 C CA . SER A 1 652 ? -12.745 -3.450 33.170 1.00 82.38 652 SER A CA 1
ATOM 4859 C C . SER A 1 652 ? -13.381 -2.496 32.154 1.00 82.38 652 SER A C 1
ATOM 4861 O O . SER A 1 652 ? -14.594 -2.391 32.080 1.00 82.38 652 SER A O 1
ATOM 4863 N N . TRP A 1 653 ? -12.595 -1.706 31.426 1.00 84.31 653 TRP A N 1
ATOM 4864 C CA . TRP A 1 653 ? -13.150 -0.773 30.435 1.00 84.31 653 TRP A CA 1
ATOM 4865 C C . TRP A 1 653 ? -13.673 -1.519 29.191 1.00 84.31 653 TRP A C 1
ATOM 4867 O O . TRP A 1 653 ? -13.001 -2.417 28.685 1.00 84.31 653 TRP A O 1
ATOM 4877 N N . ASP A 1 654 ? -14.834 -1.119 28.662 1.00 74.06 654 ASP A N 1
ATOM 4878 C CA . ASP A 1 654 ? -15.456 -1.679 27.447 1.00 74.06 654 ASP A CA 1
ATOM 4879 C C . ASP A 1 654 ? -14.641 -1.456 26.156 1.00 74.06 654 ASP A C 1
ATOM 4881 O O . ASP A 1 654 ? -14.928 -2.046 25.111 1.00 74.06 654 ASP A O 1
ATOM 4885 N N . GLY A 1 655 ? -13.617 -0.601 26.217 1.00 74.81 655 GLY A N 1
ATOM 4886 C CA . GLY A 1 655 ? -12.761 -0.259 25.087 1.00 74.81 655 GLY A CA 1
ATOM 4887 C C . GLY A 1 655 ? -13.478 0.527 23.990 1.00 74.81 655 GLY A C 1
ATOM 4888 O O . GLY A 1 655 ? -12.904 0.712 22.915 1.00 74.81 655 GLY A O 1
ATOM 4889 N N . VAL A 1 656 ? -14.710 0.994 24.229 1.00 75.12 656 VAL A N 1
ATOM 4890 C CA . VAL A 1 656 ? -15.476 1.802 23.280 1.00 75.12 656 VAL A CA 1
ATOM 4891 C C . VAL A 1 656 ? -14.989 3.251 23.381 1.00 75.12 656 VAL A C 1
ATOM 4893 O O . VAL A 1 656 ? -15.167 3.907 24.412 1.00 75.12 656 VAL A O 1
ATOM 4896 N N . PRO A 1 657 ? -14.358 3.801 22.328 1.00 70.44 657 PRO A N 1
ATOM 4897 C CA . PRO A 1 657 ? -13.825 5.152 22.380 1.00 70.44 657 PRO A CA 1
ATOM 4898 C C . PRO A 1 657 ? -14.961 6.182 22.308 1.00 70.44 657 PRO A C 1
ATOM 4900 O O . PRO A 1 657 ? -15.532 6.437 21.246 1.00 70.44 657 PRO A O 1
ATOM 4903 N N . THR A 1 658 ? -15.255 6.830 23.435 1.00 84.12 658 THR A N 1
ATOM 4904 C CA . THR A 1 658 ? -16.189 7.965 23.499 1.00 84.12 658 THR A CA 1
ATOM 4905 C C . THR A 1 658 ? -15.438 9.276 23.307 1.00 84.12 658 THR A C 1
ATOM 4907 O O . THR A 1 658 ? -14.380 9.501 23.905 1.00 84.12 658 THR A O 1
ATOM 4910 N N . SER A 1 659 ? -15.983 10.170 22.478 1.00 88.00 659 SER A N 1
ATOM 4911 C CA . SER A 1 659 ? -15.369 11.470 22.200 1.00 88.00 659 SER A CA 1
ATOM 4912 C C . SER A 1 659 ? -16.356 12.635 22.236 1.00 88.00 659 SER A C 1
ATOM 4914 O O . SER A 1 659 ? -17.566 12.468 22.096 1.00 88.00 659 SER A O 1
ATOM 4916 N N . SER A 1 660 ? -15.826 13.836 22.459 1.00 91.25 660 SER A N 1
ATOM 4917 C CA . SER A 1 660 ? -16.573 15.099 22.435 1.00 91.25 660 SER A CA 1
ATOM 4918 C C . SER A 1 660 ? -15.666 16.241 21.976 1.00 91.25 660 SER A C 1
ATOM 4920 O O . SER A 1 660 ? -14.452 16.073 21.864 1.00 91.25 660 SER A O 1
ATOM 4922 N N . SER A 1 661 ? -16.231 17.412 21.687 1.00 90.56 661 SER A N 1
ATOM 4923 C CA . SER A 1 661 ? -15.460 18.570 21.224 1.00 90.56 661 SER A CA 1
ATOM 4924 C C . SER A 1 661 ? -15.922 19.871 21.864 1.00 90.56 661 SER A C 1
ATOM 4926 O O . SER A 1 661 ? -17.108 20.050 22.141 1.00 90.56 661 SER A O 1
ATOM 4928 N N . PHE A 1 662 ? -14.989 20.800 22.049 1.00 93.12 662 PHE A N 1
ATOM 4929 C CA . PHE A 1 662 ? -15.268 22.151 22.529 1.00 93.12 662 PHE A CA 1
ATOM 4930 C C . PHE A 1 662 ? -14.311 23.164 21.899 1.00 93.12 662 PHE A C 1
ATOM 4932 O O . PHE A 1 662 ? -13.291 22.805 21.313 1.00 93.12 662 PHE A O 1
ATOM 4939 N N . ASN A 1 663 ? -14.643 24.447 22.010 1.00 91.12 663 ASN A N 1
ATOM 4940 C CA . ASN A 1 663 ? -13.847 25.541 21.470 1.00 91.12 663 ASN A CA 1
ATOM 4941 C C . ASN A 1 663 ? -13.240 26.380 22.593 1.00 91.12 663 ASN A C 1
ATOM 4943 O O . ASN A 1 663 ? -13.961 26.863 23.469 1.00 91.12 663 ASN A O 1
ATOM 4947 N N . LEU A 1 664 ? -11.931 26.608 22.512 1.00 91.69 664 LEU A N 1
ATOM 4948 C CA . LEU A 1 664 ? -11.244 27.646 23.268 1.00 91.69 664 LEU A CA 1
ATOM 4949 C C . LEU A 1 664 ? -11.200 28.938 22.452 1.00 91.69 664 LEU A C 1
ATOM 4951 O O . LEU A 1 664 ? -10.647 28.964 21.350 1.00 91.69 664 LEU A O 1
ATOM 4955 N N . VAL A 1 665 ? -11.779 30.006 22.997 1.00 89.69 665 VAL A N 1
ATOM 4956 C CA . VAL A 1 665 ? -11.863 31.330 22.363 1.00 89.69 665 VAL A CA 1
ATOM 4957 C C . VAL A 1 665 ? -11.098 32.372 23.173 1.00 89.69 665 VAL A C 1
ATOM 4959 O O . VAL A 1 665 ? -10.957 32.234 24.382 1.00 89.69 665 VAL A O 1
ATOM 4962 N N . ASN A 1 666 ? -10.572 33.397 22.504 1.00 84.12 666 ASN A N 1
ATOM 4963 C CA . ASN A 1 666 ? -9.846 34.487 23.169 1.00 84.12 666 ASN A CA 1
ATOM 4964 C C . ASN A 1 666 ? -10.756 35.444 23.936 1.00 84.12 666 ASN A C 1
ATOM 4966 O O . ASN A 1 666 ? -11.911 35.638 23.489 1.00 84.12 666 ASN A O 1
#